Protein 9GLY (pdb70)

Sec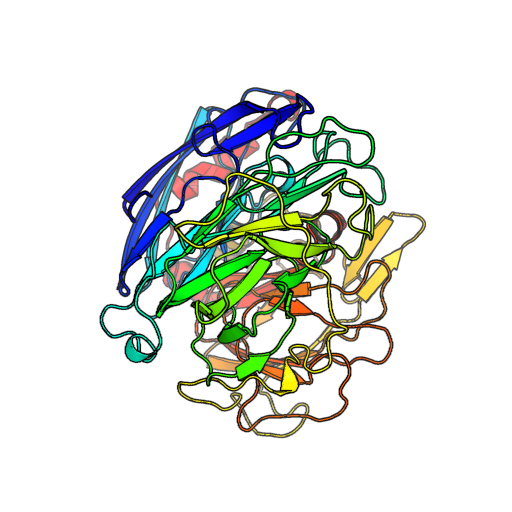ondary structure (DSSP, 8-state):
-B-SEEEEEEEEEEE-TTS--EEEEEETTBSSPPPEEEETTPEEEEEEEE----TTS---B-EEEET---TT-GGGS--BTTTBPPBPTT-EEEEEEE-TT--EEEEEEE-STTGGGGT-EEEEEEE-TT-TTGGG-SB-SGGGEEEEEEE-SS-GGG--SS---SEEEETTB--BTTS--PPPPEEEE-TT-EEEEEEEE--SS--EEEEETTB-EEEEEETTEEEEEEEESBEEE-TT-EEEEEEE--S-SSEEEEEEEESSS--S-GGGTTEEEEEETTS-SS-----PPP-SSB--GGG--BSSS-S-SS-SSTT-SSEEEE--EEE-TTT--EEETTB-----SS-HHHHHHTT--SGGGSSSTTTEEEE-SS-EEEEEEEB-STTPSPEEEETT--EEEEE-TT------SS--EESEEE--SBT-EEEEEEE--S-EEEEEEESSHHHHHTT-EEEEEESHHHHHHHS---HHHHHHHHHHHTS-GGG-

Nearest PDB structures (foldseek):
  4jhv-assembly1_A  TM=9.905E-01  e=8.071E-89  Cerrena caperata
  5a7e-assembly1_A  TM=9.912E-01  e=2.520E-88  Coriolopsis gallica
  4a2g-assembly1_A  TM=9.911E-01  e=3.683E-88  Coriolopsis gallica
  2hrh-assembly1_A  TM=9.909E-01  e=1.065E-84  Coriolopsis trogii
  5anh-assembly2_B  TM=9.908E-01  e=2.401E-84  basidiomycete PM1

Structure (mmCIF, N/CA/C/O backbone):
data_9GLY
#
_entry.id   9GLY
#
_cell.length_a   88.660
_cell.length_b   96.540
_cell.length_c   57.058
_cell.angle_alpha   90.000
_cell.angle_beta   93.380
_cell.angle_gamma   90.000
#
_symmetry.space_group_name_H-M   'C 1 2 1'
#
loop_
_entity.id
_entity.type
_entity.pdbx_description
1 polymer Laccase
2 non-polymer 'COPPER (II) ION'
3 non-polymer 'CALCIUM ION'
4 non-polymer 2-acetamido-2-deoxy-beta-D-glucopyranose
5 non-polymer 'SULFATE ION'
6 non-polymer 1,2-ETHANEDIOL
7 water water
#
loop_
_atom_site.group_PDB
_atom_site.id
_atom_site.type_symbol
_atom_site.label_atom_id
_atom_site.label_alt_id
_atom_site.label_comp_id
_atom_site.label_asym_id
_atom_site.label_entity_id
_atom_site.label_seq_id
_atom_site.pdbx_PDB_ins_code
_atom_site.Cartn_x
_atom_site.Cartn_y
_atom_site.Cartn_z
_atom_site.occupancy
_atom_site.B_iso_or_equiv
_atom_site.auth_seq_id
_atom_site.auth_comp_id
_atom_site.auth_asym_id
_atom_site.auth_atom_id
_atom_site.pdbx_PDB_model_num
ATOM 1 N N . ALA A 1 1 ? 36.42287 6.01098 5.87044 1.000 29.39809 1 ALA A N 1
ATOM 2 C CA . ALA A 1 1 ? 35.82219 4.82851 6.48180 1.000 27.24080 1 ALA A CA 1
ATOM 3 C C . ALA A 1 1 ? 36.88197 3.99670 7.19439 1.000 29.09960 1 ALA A C 1
ATOM 4 O O . ALA A 1 1 ? 38.06748 4.06478 6.85712 1.000 28.83235 1 ALA A O 1
ATOM 6 N N . ILE A 1 2 ? 36.44659 3.23024 8.19837 1.000 24.90268 2 ILE A N 1
ATOM 7 C CA . ILE A 1 2 ? 37.29950 2.32271 8.95158 1.000 20.68226 2 ILE A CA 1
ATOM 8 C C . ILE A 1 2 ? 36.65716 0.94213 8.96968 1.000 23.89019 2 ILE A C 1
ATOM 9 O O . ILE A 1 2 ? 35.46391 0.78451 8.70970 1.000 25.81925 2 ILE A O 1
ATOM 14 N N . GLY A 1 3 ? 37.47879 -0.07123 9.23812 1.000 21.66546 3 GLY A N 1
ATOM 15 C CA . GLY A 1 3 ? 37.05324 -1.44857 9.12789 1.000 24.95293 3 GLY A CA 1
ATOM 16 C C . GLY A 1 3 ? 36.53633 -1.98580 10.44688 1.000 19.16726 3 GLY A C 1
ATOM 17 O O . GLY A 1 3 ? 36.34342 -1.22855 11.40479 1.000 22.90219 3 GLY A O 1
ATOM 18 N N . PRO A 1 4 ? 36.31714 -3.31026 10.52168 1.000 19.38855 4 PRO A N 1
ATOM 19 C CA . PRO A 1 4 ? 35.71864 -3.89732 11.73725 1.000 23.40287 4 PRO A CA 1
ATOM 20 C C . PRO A 1 4 ? 36.67299 -4.00505 12.90934 1.000 19.97091 4 PRO A C 1
ATOM 21 O O . PRO A 1 4 ? 36.21593 -4.22615 14.03276 1.000 19.92094 4 PRO A O 1
ATOM 25 N N . THR A 1 5 ? 37.98141 -3.91039 12.69833 1.000 19.60731 5 THR A N 1
ATOM 26 C CA . THR A 1 5 ? 38.92797 -3.74203 13.78884 1.000 18.91625 5 THR A CA 1
ATOM 27 C C . THR A 1 5 ? 39.30390 -2.26942 13.81346 1.000 19.69399 5 THR A C 1
ATOM 28 O O . THR A 1 5 ? 39.86202 -1.74581 12.84076 1.000 21.12270 5 THR A O 1
ATOM 32 N N . SER A 1 6 ? 38.97663 -1.59363 14.90670 1.000 18.61569 6 SER A N 1
ATOM 33 C CA . SER A 1 6 ? 39.24968 -0.17322 14.96233 1.000 16.62682 6 SER A CA 1
ATOM 34 C C . SER A 1 6 ? 39.51923 0.25253 16.39197 1.000 16.31482 6 SER A C 1
ATOM 35 O O . SER A 1 6 ? 39.18083 -0.44111 17.35351 1.000 18.24906 6 SER A O 1
ATOM 39 N N . ASP A 1 7 ? 40.17289 1.40591 16.48508 1.000 15.84013 7 ASP A N 1
ATOM 40 C CA . ASP A 1 7 ? 40.60072 2.07513 17.71486 1.000 14.36820 7 ASP A CA 1
ATOM 41 C C . ASP A 1 7 ? 39.86483 3.41152 17.75349 1.000 17.15726 7 ASP A C 1
ATOM 42 O O . ASP A 1 7 ? 40.23160 4.35075 17.04401 1.000 17.35800 7 ASP A O 1
ATOM 47 N N . LEU A 1 8 ? 38.81598 3.50074 18.56697 1.000 13.58505 8 LEU A N 1
ATOM 48 C CA . LEU A 1 8 ? 37.94710 4.67372 18.60401 1.000 13.32010 8 LEU A CA 1
ATOM 49 C C . LEU A 1 8 ? 38.28719 5.50073 19.83059 1.000 15.51692 8 LEU A C 1
ATOM 50 O O . LEU A 1 8 ? 38.09402 5.03761 20.95427 1.000 14.82248 8 LEU A O 1
ATOM 55 N N . HIS A 1 9 ? 38.77024 6.71795 19.61979 1.000 13.56207 9 HIS A N 1
ATOM 56 C CA . HIS A 1 9 ? 39.05256 7.63050 20.72153 1.000 12.88416 9 HIS A CA 1
ATOM 57 C C . HIS A 1 9 ? 37.85571 8.53143 20.94464 1.000 14.70129 9 HIS A C 1
ATOM 58 O O . HIS A 1 9 ? 37.46264 9.28956 20.04608 1.000 14.58660 9 HIS A O 1
ATOM 65 N N . ILE A 1 10 ? 37.30319 8.47882 22.14630 1.000 11.80217 10 ILE A N 1
ATOM 66 C CA . ILE A 1 10 ? 36.17699 9.32416 22.52304 1.000 13.44760 10 ILE A CA 1
ATOM 67 C C . ILE A 1 10 ? 36.72042 10.50760 23.31157 1.000 11.39376 10 ILE A C 1
ATOM 68 O O . ILE A 1 10 ? 37.30998 10.33252 24.38529 1.000 13.88739 10 ILE A O 1
ATOM 73 N N . ALA A 1 11 ? 36.54690 11.71843 22.78870 1.000 13.88693 11 ALA A N 1
ATOM 74 C CA . ALA A 1 11 ? 37.12961 12.87910 23.44760 1.000 12.18101 11 ALA A CA 1
ATOM 75 C C . ALA A 1 11 ? 36.28646 14.10356 23.16238 1.000 14.25594 11 ALA A C 1
ATOM 76 O O . ALA A 1 11 ? 35.48077 14.12076 22.22961 1.000 14.45087 11 ALA A O 1
ATOM 78 N N . ASN A 1 12 ? 36.48903 15.13545 23.97211 1.000 13.68257 12 ASN A N 1
ATOM 79 C CA . ASN A 1 12 ? 35.79246 16.38642 23.74208 1.000 14.63232 12 ASN A CA 1
ATOM 80 C C . ASN A 1 12 ? 36.51995 17.20953 22.68853 1.000 16.65087 12 ASN A C 1
ATOM 81 O O . ASN A 1 12 ? 37.74918 17.15324 22.55514 1.000 18.27765 12 ASN A O 1
ATOM 86 N N . LYS A 1 13 ? 35.74099 17.96050 21.91981 1.000 16.05894 13 LYS A N 1
ATOM 87 C CA . LYS A 1 13 ? 36.25967 18.85629 20.89427 1.000 15.82405 13 LYS A CA 1
ATOM 88 C C . LYS A 1 13 ? 35.27076 19.99238 20.70083 1.000 16.96583 13 LYS A C 1
ATOM 89 O O . LYS A 1 13 ? 34.05423 19.76987 20.72317 1.000 16.21816 13 LYS A O 1
ATOM 95 N N . ASN A 1 14 ? 35.79152 21.20950 20.51744 1.000 18.23117 14 ASN A N 1
ATOM 96 C CA . ASN A 1 14 ? 34.95319 22.33007 20.09561 1.000 18.84552 14 ASN A CA 1
ATOM 97 C C . ASN A 1 14 ? 34.72477 22.23481 18.59473 1.000 17.25461 14 ASN A C 1
ATOM 98 O O . ASN A 1 14 ? 35.68377 22.20329 17.81484 1.000 19.26150 14 ASN A O 1
ATOM 103 N N . ILE A 1 15 ? 33.45613 22.17257 18.19069 1.000 16.87659 15 ILE A N 1
ATOM 104 C CA . ILE A 1 15 ? 33.08880 22.12033 16.78552 1.000 16.98274 15 ILE A CA 1
ATOM 105 C C . ILE A 1 15 ? 31.95475 23.10136 16.53214 1.000 14.94661 15 ILE A C 1
ATOM 106 O O . ILE A 1 15 ? 31.25817 23.53727 17.45108 1.000 17.59538 15 ILE A O 1
ATOM 111 N N . SER A 1 16 ? 31.78399 23.45641 15.25584 1.000 18.10598 16 SER A N 1
ATOM 112 C CA . SER A 1 16 ? 30.73733 24.39122 14.82747 1.000 20.16478 16 SER A CA 1
ATOM 113 C C . SER A 1 16 ? 30.06114 23.86500 13.56596 1.000 17.83067 16 SER A C 1
ATOM 114 O O . SER A 1 16 ? 30.16799 24.46133 12.48599 1.000 20.58022 16 SER A O 1
ATOM 118 N N . PRO A 1 17 ? 29.33134 22.74830 13.67006 1.000 17.28586 17 PRO A N 1
ATOM 119 C CA . PRO A 1 17 ? 28.78579 22.13307 12.45031 1.000 18.62008 17 PRO A CA 1
ATOM 120 C C . PRO A 1 17 ? 27.72612 22.98223 11.78000 1.000 19.99956 17 PRO A C 1
ATOM 121 O O . PRO A 1 17 ? 27.52484 22.85603 10.56305 1.000 19.87844 17 PRO A O 1
ATOM 125 N N . ASP A 1 18 ? 27.03621 23.82937 12.54095 1.000 17.50899 18 ASP A N 1
ATOM 126 C CA . ASP A 1 18 ? 26.06407 24.77178 12.01419 1.000 18.90543 18 ASP A CA 1
ATOM 127 C C . ASP A 1 18 ? 26.51567 26.21335 12.21738 1.000 20.82486 18 ASP A C 1
ATOM 128 O O . ASP A 1 18 ? 25.70102 27.12961 12.12531 1.000 22.15590 18 ASP A O 1
ATOM 133 N N . GLY A 1 19 ? 27.79626 26.42877 12.51002 1.000 20.95835 19 GLY A N 1
ATOM 134 C CA . GLY A 1 19 ? 28.32616 27.75773 12.71626 1.000 22.24816 19 GLY A CA 1
ATOM 135 C C . GLY A 1 19 ? 28.38244 28.21611 14.15892 1.000 26.12092 19 GLY A C 1
ATOM 136 O O . GLY A 1 19 ? 29.02086 29.24250 14.43621 1.000 23.31452 19 GLY A O 1
ATOM 137 N N . PHE A 1 20 ? 27.74165 27.49746 15.08176 1.000 18.35379 20 PHE A N 1
ATOM 138 C CA . PHE A 1 20 ? 27.81427 27.80639 16.50418 1.000 18.14710 20 PHE A CA 1
ATOM 139 C C . PHE A 1 20 ? 28.85256 26.90650 17.16656 1.000 20.30968 20 PHE A C 1
ATOM 140 O O . PHE A 1 20 ? 28.79195 25.68066 17.03555 1.000 19.45931 20 PHE A O 1
ATOM 148 N N . ASN A 1 21 ? 29.80303 27.52173 17.87083 1.000 18.58861 21 ASN A N 1
ATOM 149 C CA . ASN A 1 21 ? 30.91674 26.81059 18.49216 1.000 18.22324 21 ASN A CA 1
ATOM 150 C C . ASN A 1 21 ? 30.45132 26.22347 19.81902 1.000 19.55715 21 ASN A C 1
ATOM 151 O O . ASN A 1 21 ? 30.01673 26.96342 20.70497 1.000 21.39602 21 ASN A O 1
ATOM 156 N N . ARG A 1 22 ? 30.51862 24.90033 19.95601 1.000 17.56410 22 ARG A N 1
ATOM 157 C CA . ARG A 1 22 ? 30.20876 24.25685 21.22420 1.000 16.66149 22 ARG A CA 1
ATOM 158 C C . ARG A 1 22 ? 31.14626 23.07940 21.44516 1.000 16.00187 22 ARG A C 1
ATOM 159 O O . ARG A 1 22 ? 31.65016 22.48085 20.49864 1.000 16.60035 22 ARG A O 1
ATOM 167 N N . SER A 1 23 ? 31.36922 22.74684 22.71016 1.000 17.24847 23 SER A N 1
ATOM 168 C CA . SER A 1 23 ? 32.09110 21.53173 23.04559 1.000 15.32105 23 SER A CA 1
ATOM 169 C C . SER A 1 23 ? 31.16536 20.33743 22.85256 1.000 14.78069 23 SER A C 1
ATOM 170 O O . SER A 1 23 ? 29.98362 20.39403 23.20570 1.000 16.00262 23 SER A O 1
ATOM 173 N N . ALA A 1 24 ? 31.71298 19.25093 22.30832 1.000 13.48342 24 ALA A N 1
ATOM 174 C CA . ALA A 1 24 ? 30.94692 18.05096 21.99668 1.000 13.73996 24 ALA A CA 1
ATOM 175 C C . ALA A 1 24 ? 31.67952 16.81743 22.51250 1.000 15.66594 24 ALA A C 1
ATOM 176 O O . ALA A 1 24 ? 32.84205 16.88481 22.92317 1.000 15.30509 24 ALA A O 1
ATOM 178 N N . VAL A 1 25 ? 30.97880 15.68209 22.49520 1.000 12.23659 25 VAL A N 1
ATOM 179 C CA . VAL A 1 25 ? 31.54378 14.36010 22.77404 1.000 13.86007 25 VAL A CA 1
ATOM 180 C C . VAL A 1 25 ? 31.65708 13.66028 21.42255 1.000 13.72547 25 VAL A C 1
ATOM 181 O O . VAL A 1 25 ? 30.63403 13.32343 20.81559 1.000 14.61886 25 VAL A O 1
ATOM 185 N N . LEU A 1 26 ? 32.87777 13.43686 20.92949 1.000 11.99622 26 LEU A N 1
ATOM 186 C CA . LEU A 1 26 ? 33.04928 12.97511 19.55278 1.000 12.46193 26 LEU A CA 1
ATOM 187 C C . LEU A 1 26 ? 33.92341 11.73270 19.46657 1.000 13.34793 26 LEU A C 1
ATOM 188 O O . LEU A 1 26 ? 34.77686 11.47543 20.32227 1.000 14.51526 26 LEU A O 1
ATOM 193 N N . VAL A 1 27 ? 33.71325 10.98363 18.38718 1.000 14.19129 27 VAL A N 1
ATOM 194 C CA . VAL A 1 27 ? 34.57753 9.87150 18.00970 1.000 12.65173 27 VAL A CA 1
ATOM 195 C C . VAL A 1 27 ? 35.61240 10.41568 17.03712 1.000 14.82839 27 VAL A C 1
ATOM 196 O O . VAL A 1 27 ? 35.27295 10.83578 15.92610 1.000 13.22855 27 VAL A O 1
ATOM 200 N N . ASN A 1 28 ? 36.87022 10.42091 17.46300 1.000 14.09608 28 ASN A N 1
ATOM 201 C CA . ASN A 1 28 ? 37.99242 10.83054 16.61316 1.000 16.35902 28 ASN A CA 1
ATOM 202 C C . ASN A 1 28 ? 37.73996 12.18398 15.94726 1.000 16.54087 28 ASN A C 1
ATOM 203 O O . ASN A 1 28 ? 38.03543 12.39675 14.76155 1.000 17.13762 28 ASN A O 1
ATOM 208 N N . GLY A 1 29 ? 37.18759 13.10476 16.73594 1.000 13.61301 29 GLY A N 1
ATOM 209 C CA . GLY A 1 29 ? 37.12059 14.51419 16.41253 1.000 17.41487 29 GLY A CA 1
ATOM 210 C C . GLY A 1 29 ? 36.16877 14.92235 15.31682 1.000 16.77655 29 GLY A C 1
ATOM 211 O O . GLY A 1 29 ? 36.27948 16.04490 14.81572 1.000 18.0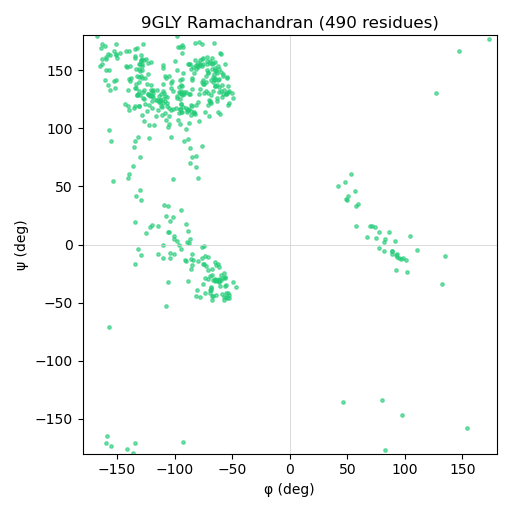9412 29 GLY A O 1
ATOM 212 N N . THR A 1 30 ? 35.22315 14.06639 14.92501 1.000 15.13368 30 THR A N 1
ATOM 213 C CA . THR A 1 30 ? 34.32264 14.42360 13.84098 1.000 13.42853 30 THR A CA 1
ATOM 214 C C . THR A 1 30 ? 32.88314 14.21142 14.26037 1.000 14.86937 30 THR A C 1
ATOM 215 O O . THR A 1 30 ? 32.58319 13.35365 15.08987 1.000 15.44498 30 THR A O 1
ATOM 219 N N . PHE A 1 31 ? 32.00277 15.02850 13.68946 1.000 15.15363 31 PHE A N 1
ATOM 220 C CA . PHE A 1 31 ? 30.58859 14.74723 13.75329 1.000 13.55684 31 PHE A CA 1
ATOM 221 C C . PHE A 1 31 ? 30.01713 14.61565 12.34819 1.000 16.58256 31 PHE A C 1
ATOM 222 O O . PHE A 1 31 ? 30.18065 15.52861 11.52654 1.000 17.06867 31 PHE A O 1
ATOM 230 N N . PRO A 1 32 ? 29.31716 13.52561 12.04535 1.000 14.59146 32 PRO A N 1
ATOM 231 C CA . PRO A 1 32 ? 29.14779 12.32306 12.86880 1.000 13.43401 32 PRO A CA 1
ATOM 232 C C . PRO A 1 32 ? 30.47949 11.60715 13.03050 1.000 14.72894 32 PRO A C 1
ATOM 233 O O . PRO A 1 32 ? 31.49054 11.98532 12.41128 1.000 14.08882 32 PRO A O 1
ATOM 237 N N . GLY A 1 33 ? 30.49980 10.57245 13.86169 1.000 14.68948 33 GLY A N 1
ATOM 238 C CA . GLY A 1 33 ? 31.64797 9.70931 13.99246 1.000 12.49597 33 GLY A CA 1
ATOM 239 C C . GLY A 1 33 ? 31.96140 9.04157 12.66795 1.000 13.77410 33 GLY A C 1
ATOM 240 O O . GLY A 1 33 ? 31.14588 9.03279 11.74129 1.000 15.99721 33 GLY A O 1
ATOM 241 N N . PRO A 1 34 ? 33.15402 8.47196 12.55435 1.000 16.49286 34 PRO A N 1
ATOM 242 C CA . PRO A 1 34 ? 33.54834 7.84562 11.28729 1.000 17.04203 34 PRO A CA 1
ATOM 243 C C . PRO A 1 34 ? 32.63352 6.68871 10.91650 1.000 17.52138 34 PRO A C 1
ATOM 244 O O . PRO A 1 34 ? 32.08943 5.98824 11.77394 1.000 16.56611 34 PRO A O 1
ATOM 248 N N . LEU A 1 35 ? 32.50697 6.46559 9.61427 1.000 15.77505 35 LEU A N 1
ATOM 249 C CA . LEU A 1 35 ? 31.79483 5.29137 9.12814 1.000 15.61440 35 LEU A CA 1
ATOM 250 C C . LEU A 1 35 ? 32.59864 4.03286 9.43796 1.000 18.45971 35 LEU A C 1
ATOM 251 O O . LEU A 1 35 ? 33.76407 3.92228 9.04200 1.000 21.70812 35 LEU A O 1
ATOM 256 N N . ILE A 1 36 ? 31.98639 3.10247 10.16236 1.000 13.76658 36 ILE A N 1
ATOM 257 C CA . ILE A 1 36 ? 32.53606 1.77278 10.39395 1.000 14.83740 36 ILE A CA 1
ATOM 258 C C . ILE A 1 36 ? 31.94952 0.83207 9.35140 1.000 17.93746 36 ILE A C 1
ATOM 259 O O . ILE A 1 36 ? 30.73076 0.80619 9.13986 1.000 17.57205 36 ILE A O 1
ATOM 264 N N . THR A 1 37 ? 32.81086 0.06869 8.67782 1.000 17.63463 37 THR A N 1
ATOM 265 C CA . THR A 1 37 ? 32.34608 -0.84276 7.64632 1.000 19.12438 37 THR A CA 1
ATOM 266 C C . THR A 1 37 ? 32.86636 -2.25079 7.90860 1.000 20.42300 37 THR A C 1
ATOM 267 O O . THR A 1 37 ? 33.85712 -2.46221 8.61557 1.000 23.09011 37 THR A O 1
ATOM 271 N N . ALA A 1 38 ? 32.17598 -3.21318 7.30980 1.000 18.39321 38 ALA A N 1
ATOM 272 C CA . ALA A 1 38 ? 32.51949 -4.61701 7.43533 1.000 20.60698 38 ALA A CA 1
ATOM 273 C C . ALA A 1 38 ? 31.81113 -5.36575 6.31881 1.000 21.99035 38 ALA A C 1
ATOM 274 O O . ALA A 1 38 ? 30.98634 -4.80551 5.59261 1.000 19.06066 38 ALA A O 1
ATOM 276 N N . ASN A 1 39 ? 32.14493 -6.64333 6.19105 1.000 21.55142 39 ASN A N 1
ATOM 277 C CA . ASN A 1 39 ? 31.42405 -7.54304 5.30945 1.000 24.27761 39 ASN A CA 1
ATOM 278 C C . ASN A 1 39 ? 30.63977 -8.54752 6.13858 1.000 21.74932 39 ASN A C 1
ATOM 279 O O . ASN A 1 39 ? 30.99792 -8.84765 7.28331 1.000 24.21041 39 ASN A O 1
ATOM 284 N N . LYS A 1 40 ? 29.56290 -9.06960 5.54721 1.000 22.88628 40 LYS A N 1
ATOM 285 C CA . LYS A 1 40 ? 28.75580 -10.07593 6.21869 1.000 24.60243 40 LYS A CA 1
ATOM 286 C C . LYS A 1 40 ? 29.63702 -11.19612 6.75822 1.000 26.37923 40 LYS A C 1
ATOM 287 O O . LYS A 1 40 ? 30.51014 -11.71725 6.05409 1.000 27.78820 40 LYS A O 1
ATOM 293 N N . GLY A 1 41 ? 29.43324 -11.52609 8.02669 1.000 26.03312 41 GLY A N 1
ATOM 294 C CA . GLY A 1 41 ? 30.18299 -12.56860 8.68971 1.000 31.49574 41 GLY A CA 1
ATOM 295 C C . GLY A 1 41 ? 31.41778 -12.10540 9.43387 1.000 27.29893 41 GLY A C 1
ATOM 296 O O . GLY A 1 41 ? 32.02418 -12.91285 10.14768 1.000 27.89697 41 GLY A O 1
ATOM 297 N N . ASP A 1 42 ? 31.81338 -10.84279 9.29380 1.000 21.61866 42 ASP A N 1
ATOM 298 C CA . ASP A 1 42 ? 33.03880 -10.38232 9.93433 1.000 20.13756 42 ASP A CA 1
ATOM 299 C C . ASP A 1 42 ? 32.91985 -10.38009 11.45904 1.000 23.65302 42 ASP A C 1
ATOM 300 O O . ASP A 1 42 ? 31.83266 -10.30172 12.04004 1.000 25.98617 42 ASP A O 1
ATOM 305 N N . ASN A 1 43 ? 34.07946 -10.45853 12.09727 1.000 22.08346 43 ASN A N 1
ATOM 306 C CA . ASN A 1 43 ? 34.23350 -10.26698 13.53248 1.000 24.09143 43 ASN A CA 1
ATOM 307 C C . ASN A 1 43 ? 34.65365 -8.82028 13.78330 1.000 25.06770 43 ASN A C 1
ATOM 308 O O . ASN A 1 43 ? 35.56233 -8.30886 13.11822 1.000 25.71316 43 ASN A O 1
ATOM 313 N N . PHE A 1 44 ? 33.97130 -8.15659 14.71489 1.000 18.64576 44 PHE A N 1
ATOM 314 C CA . PHE A 1 44 ? 34.29967 -6.79624 15.12277 1.000 15.22085 44 PHE A CA 1
ATOM 315 C C . PHE A 1 44 ? 35.16978 -6.83046 16.36080 1.000 18.02075 44 PHE A C 1
ATOM 316 O O . PHE A 1 44 ? 34.88412 -7.56251 17.30753 1.000 18.50944 44 PHE A O 1
ATOM 324 N N . GLN A 1 45 ? 36.21875 -6.01626 16.35485 1.000 16.89765 45 GLN A N 1
ATOM 325 C CA . GLN A 1 45 ? 37.03665 -5.75632 17.53325 1.000 15.64154 45 GLN A CA 1
ATOM 326 C C . GLN A 1 45 ? 37.18844 -4.24532 17.60323 1.000 17.16517 45 GLN A C 1
ATOM 327 O O . GLN A 1 45 ? 38.08393 -3.65636 16.99470 1.000 16.23065 45 GLN A O 1
ATOM 333 N N . ILE A 1 46 ? 36.28702 -3.60831 18.33534 1.000 14.80483 46 ILE A N 1
ATOM 334 C CA . ILE A 1 46 ? 36.23603 -2.16010 18.43635 1.000 14.90506 46 ILE A CA 1
ATOM 335 C C . ILE A 1 46 ? 36.73617 -1.78268 19.82054 1.000 14.76419 46 ILE A C 1
ATOM 336 O O . ILE A 1 46 ? 36.06142 -2.01400 20.83476 1.000 15.97289 46 ILE A O 1
ATOM 341 N N . ASN A 1 47 ? 37.93880 -1.22731 19.86295 1.000 14.02941 47 ASN A N 1
ATOM 342 C CA . ASN A 1 47 ? 38.55869 -0.80384 21.10458 1.000 12.99921 47 ASN A CA 1
ATOM 343 C C . ASN A 1 47 ? 38.15887 0.64535 21.34491 1.000 15.64605 47 ASN A C 1
ATOM 344 O O . ASN A 1 47 ? 38.47103 1.51879 20.52903 1.000 16.44988 47 ASN A O 1
ATOM 349 N N . VAL A 1 48 ? 37.43553 0.89265 22.43716 1.000 12.40389 48 VAL A N 1
ATOM 350 C CA . VAL A 1 48 ? 36.87185 2.20626 22.73484 1.000 11.75413 48 VAL A CA 1
ATOM 351 C C . VAL A 1 48 ? 37.69948 2.83972 23.84799 1.000 16.38471 48 VAL A C 1
ATOM 352 O O . VAL A 1 48 ? 37.78575 2.30524 24.96134 1.000 13.81846 48 VAL A O 1
ATOM 356 N N . ILE A 1 49 ? 38.33780 3.96475 23.52786 1.000 13.14846 49 ILE A N 1
ATOM 357 C CA . ILE A 1 49 ? 39.27837 4.64967 24.40771 1.000 12.03991 49 ILE A CA 1
ATOM 358 C C . ILE A 1 49 ? 38.57596 5.89012 24.92958 1.000 13.01343 49 ILE A C 1
ATOM 359 O O . ILE A 1 49 ? 38.17643 6.75519 24.14614 1.000 15.02999 49 ILE A O 1
ATOM 364 N N . ASN A 1 50 ? 38.41246 5.99018 26.24118 1.000 11.07155 50 ASN A N 1
ATOM 365 C CA . ASN A 1 50 ? 37.69996 7.12489 26.82079 1.000 13.99807 50 ASN A CA 1
ATOM 366 C C . ASN A 1 50 ? 38.70809 8.18615 27.24580 1.000 13.02386 50 ASN A C 1
ATOM 367 O O . ASN A 1 50 ? 39.34517 8.06513 28.29587 1.000 14.74039 50 ASN A O 1
ATOM 372 N N . GLN A 1 51 ? 38.80446 9.25366 26.44782 1.000 12.39643 51 GLN A N 1
ATOM 373 C CA . GLN A 1 51 ? 39.63001 10.41664 26.75023 1.000 13.86626 51 GLN A CA 1
ATOM 374 C C . GLN A 1 51 ? 38.80416 11.63467 27.14962 1.000 14.19441 51 GLN A C 1
ATOM 375 O O . GLN A 1 51 ? 39.26076 12.77357 26.99310 1.000 16.16527 51 GLN A O 1
ATOM 381 N N . LEU A 1 52 ? 37.59571 11.43119 27.66468 1.000 13.01928 52 LEU A N 1
ATOM 382 C CA . LEU A 1 52 ? 36.73111 12.56501 27.95658 1.000 12.48671 52 LEU A CA 1
ATOM 383 C C . LEU A 1 52 ? 37.20884 13.34283 29.17886 1.000 14.18570 52 LEU A C 1
ATOM 384 O O . LEU A 1 52 ? 37.60049 12.76072 30.19449 1.000 14.57702 52 LEU A O 1
ATOM 389 N N . THR A 1 53 ? 37.12824 14.67494 29.08643 1.000 14.26943 53 THR A N 1
ATOM 390 C CA . THR A 1 53 ? 37.63340 15.56098 30.13191 1.000 13.48060 53 THR A CA 1
ATOM 391 C C . THR A 1 53 ? 36.69524 16.69317 30.50886 1.000 16.65714 53 THR A C 1
ATOM 392 O O . THR A 1 53 ? 36.91206 17.31625 31.55770 1.000 16.98522 53 THR A O 1
ATOM 396 N N . ASP A 1 54 ? 35.69679 17.01086 29.68671 1.000 16.08881 54 ASP A N 1
ATOM 397 C CA . ASP A 1 54 ? 34.89661 18.21729 29.86948 1.000 16.14939 54 ASP A CA 1
ATOM 398 C C . ASP A 1 54 ? 33.75978 17.94155 30.84486 1.000 16.88395 54 ASP A C 1
ATOM 399 O O . ASP A 1 54 ? 32.86155 17.14547 30.52525 1.000 15.25692 54 ASP A O 1
ATOM 404 N N . PRO A 1 55 ? 33.73725 18.57561 32.02219 1.000 16.65249 55 PRO A N 1
ATOM 405 C CA . PRO A 1 55 ? 32.70986 18.24889 33.01710 1.000 18.30945 55 PRO A CA 1
ATOM 406 C C . PRO A 1 55 ? 31.33471 18.79941 32.68586 1.000 16.04311 55 PRO A C 1
ATOM 407 O O . PRO A 1 55 ? 30.39476 18.54647 33.45452 1.000 18.17614 55 PRO A O 1
ATOM 411 N N . THR A 1 56 ? 31.16868 19.53862 31.57974 1.000 15.73358 56 THR A N 1
ATOM 412 C CA . THR A 1 56 ? 29.81996 19.99685 31.22531 1.000 14.79137 56 THR A CA 1
ATOM 413 C C . THR A 1 56 ? 28.99331 18.91223 30.54615 1.000 16.00098 56 THR A C 1
ATOM 414 O O . THR A 1 56 ? 27.77544 19.07132 30.41902 1.000 17.60063 56 THR A O 1
ATOM 418 N N . MET A 1 57 ? 29.62388 17.83294 30.09457 1.000 15.08463 57 MET A N 1
ATOM 419 C CA . MET A 1 57 ? 28.86460 16.66747 29.67976 1.000 14.87843 57 MET A CA 1
ATOM 420 C C . MET A 1 57 ? 29.41378 15.44617 30.40567 1.000 15.23883 57 MET A C 1
ATOM 421 O O . MET A 1 57 ? 30.40084 15.52613 31.13628 1.000 14.71361 57 MET A O 1
ATOM 426 N N . LEU A 1 58 ? 28.73289 14.30807 30.24878 1.000 13.77429 58 LEU A N 1
ATOM 427 C CA . LEU A 1 58 ? 29.18764 13.10888 30.93645 1.000 13.33623 58 LEU A CA 1
ATOM 428 C C . LEU A 1 58 ? 30.55073 12.68864 30.41237 1.000 12.65567 58 LEU A C 1
ATOM 429 O O . LEU A 1 58 ? 30.84192 12.81959 29.21867 1.000 14.24648 58 LEU A O 1
ATOM 434 N N . ARG A 1 59 ? 31.38702 12.18434 31.31940 1.000 13.12392 59 ARG A N 1
ATOM 435 C CA . ARG A 1 59 ? 32.75811 11.81286 30.99281 1.000 11.42109 59 ARG A CA 1
ATOM 436 C C . ARG A 1 59 ? 32.99640 10.30976 31.01855 1.000 16.44746 59 ARG A C 1
ATOM 437 O O . ARG A 1 59 ? 34.04360 9.85823 30.53101 1.000 13.80232 59 ARG A O 1
ATOM 445 N N . SER A 1 60 ? 32.05830 9.51896 31.54379 1.000 13.37727 60 SER A N 1
ATOM 446 C CA . SER A 1 60 ? 32.08747 8.09264 31.25395 1.000 14.85629 60 SER A CA 1
ATOM 447 C C . SER A 1 60 ? 31.42609 7.86015 29.90524 1.000 10.96434 60 SER A C 1
ATOM 448 O O . SER A 1 60 ? 30.85270 8.78103 29.31826 1.000 12.80752 60 SER A O 1
ATOM 451 N N . THR A 1 61 ? 31.48464 6.62219 29.40646 1.000 11.87539 61 THR A N 1
ATOM 452 C CA . THR A 1 61 ? 30.84366 6.34435 28.12162 1.000 13.24820 61 THR A CA 1
ATOM 453 C C . THR A 1 61 ? 30.57099 4.84839 27.96999 1.000 11.68257 61 THR A C 1
ATOM 454 O O . THR A 1 61 ? 31.13224 4.00897 28.67874 1.000 14.55724 61 THR A O 1
ATOM 458 N N . SER A 1 62 ? 29.66396 4.54110 27.04337 1.000 12.19383 62 SER A N 1
ATOM 459 C CA . SER A 1 62 ? 29.33096 3.17852 26.66086 1.000 13.17029 62 SER A CA 1
ATOM 460 C C . SER A 1 62 ? 28.72630 3.27157 25.27344 1.000 14.00640 62 SER A C 1
ATOM 461 O O . SER A 1 62 ? 27.96170 4.20104 25.00691 1.000 13.21721 62 SER A O 1
ATOM 464 N N . ILE A 1 63 ? 29.09304 2.35972 24.37550 1.000 13.48984 63 ILE A N 1
ATOM 465 C CA . ILE A 1 63 ? 28.65200 2.47811 22.98767 1.000 10.83907 63 ILE A CA 1
ATOM 466 C C . ILE A 1 63 ? 27.81341 1.26981 22.60192 1.000 12.25905 63 ILE A C 1
ATOM 467 O O . ILE A 1 63 ? 28.22302 0.12801 22.83358 1.000 12.76636 63 ILE A O 1
ATOM 472 N N . HIS A 1 64 ? 26.64015 1.53282 22.01581 1.000 10.96979 64 HIS A N 1
ATOM 473 C CA . HIS A 1 64 ? 25.74232 0.51368 21.49134 1.000 10.30861 64 HIS A CA 1
ATOM 474 C C . HIS A 1 64 ? 25.87144 0.45784 19.97197 1.000 10.06070 64 HIS A C 1
ATOM 475 O O . HIS A 1 64 ? 25.99112 1.49664 19.30683 1.000 11.58508 64 HIS A O 1
ATOM 482 N N . TRP A 1 65 ? 25.83603 -0.76715 19.43549 1.000 12.68517 65 TRP A N 1
ATOM 483 C CA . TRP A 1 65 ? 25.94679 -1.05291 17.99941 1.000 11.31374 65 TRP A CA 1
ATOM 484 C C . TRP A 1 65 ? 24.52015 -1.35380 17.54635 1.000 13.21813 65 TRP A C 1
ATOM 485 O O . TRP A 1 65 ? 24.03479 -2.48438 17.64093 1.000 13.46352 65 TRP A O 1
ATOM 496 N N . HIS A 1 66 ? 23.83340 -0.30828 17.08238 1.000 11.79087 66 HIS A N 1
ATOM 497 C CA . HIS A 1 66 ? 22.37829 -0.35060 16.97064 1.000 9.53068 66 HIS A CA 1
ATOM 498 C C . HIS A 1 66 ? 21.95827 -1.31421 15.87722 1.000 12.44392 66 HIS A C 1
ATOM 499 O O . HIS A 1 66 ? 22.32139 -1.12576 14.71506 1.000 13.32894 66 HIS A O 1
ATOM 506 N N . GLY A 1 67 ? 21.12803 -2.29190 16.23693 1.000 13.77563 67 GLY A N 1
ATOM 507 C CA . GLY A 1 67 ? 20.58408 -3.23401 15.28706 1.000 12.32014 67 GLY A CA 1
ATOM 508 C C . GLY A 1 67 ? 21.32588 -4.55004 15.20524 1.000 13.55001 67 GLY A C 1
ATOM 509 O O . GLY A 1 67 ? 20.81262 -5.49149 14.58178 1.000 16.02804 67 GLY A O 1
ATOM 510 N N . LEU A 1 68 ? 22.52043 -4.63857 15.78420 1.000 14.29525 68 LEU A N 1
ATOM 511 C CA . LEU A 1 68 ? 23.29825 -5.86828 15.74102 1.000 14.55245 68 LEU A CA 1
ATOM 512 C C . LEU A 1 68 ? 22.84272 -6.77621 16.87242 1.000 18.76153 68 LEU A C 1
ATOM 513 O O . LEU A 1 68 ? 22.66383 -6.31678 18.00465 1.000 18.44704 68 LEU A O 1
ATOM 518 N N . PHE A 1 69 ? 22.62463 -8.06060 16.55665 1.000 16.10856 69 PHE A N 1
ATOM 519 C CA . PHE A 1 69 ? 21.92610 -8.93934 17.49672 1.000 15.28665 69 PHE A CA 1
ATOM 520 C C . PHE A 1 69 ? 22.77719 -9.33450 18.70742 1.000 14.35395 69 PHE A C 1
ATOM 521 O O . PHE A 1 69 ? 22.21700 -9.62673 19.76768 1.000 16.73083 69 PHE A O 1
ATOM 529 N N . GLN A 1 70 ? 24.10715 -9.38905 18.57836 1.000 15.56649 70 GLN A N 1
ATOM 530 C CA . GLN A 1 70 ? 24.98525 -9.70195 19.71626 1.000 14.18115 70 GLN A CA 1
ATOM 531 C C . GLN A 1 70 ? 24.68107 -11.07448 20.33128 1.000 16.35695 70 GLN A C 1
ATOM 532 O O . GLN A 1 70 ? 24.81329 -11.26903 21.54540 1.000 16.02267 70 GLN A O 1
ATOM 538 N N . LYS A 1 71 ? 24.29722 -12.05513 19.50776 1.000 16.85431 71 LYS A N 1
ATOM 539 C CA . LYS A 1 71 ? 24.04353 -13.38745 20.04806 1.000 18.24832 71 LYS A CA 1
ATOM 540 C C . LYS A 1 71 ? 25.31928 -13.96174 20.62934 1.000 17.96769 71 LYS A C 1
ATOM 541 O O . LYS A 1 71 ? 26.32914 -14.08070 19.93546 1.000 17.83624 71 LYS A O 1
ATOM 547 N N . GLY A 1 72 ? 25.27220 -14.33199 21.90440 1.000 18.09270 72 GLY A N 1
ATOM 548 C CA . GLY A 1 72 ? 26.44144 -14.83515 22.58794 1.000 17.25564 72 GLY A CA 1
ATOM 549 C C . GLY A 1 72 ? 27.37820 -13.76811 23.10909 1.000 16.48290 72 GLY A C 1
ATOM 550 O O . GLY A 1 72 ? 28.32974 -14.10123 23.82062 1.000 19.32690 72 GLY A O 1
ATOM 551 N N . THR A 1 73 ? 27.12284 -12.49832 22.80908 1.000 16.28957 73 THR A N 1
ATOM 552 C CA . THR A 1 73 ? 27.92689 -11.38459 23.29066 1.000 15.41149 73 THR A CA 1
ATOM 553 C C . THR A 1 73 ? 27.03834 -10.26904 23.82120 1.000 15.78007 73 THR A C 1
ATOM 554 O O . THR A 1 73 ? 27.29104 -9.08849 23.56276 1.000 15.46896 73 THR A O 1
ATOM 558 N N . ASN A 1 74 ? 25.97515 -10.62846 24.56424 1.000 15.31177 74 ASN A N 1
ATOM 559 C CA . ASN A 1 74 ? 25.13009 -9.61758 25.20597 1.000 15.01123 74 ASN A CA 1
ATOM 560 C C . ASN A 1 74 ? 25.95941 -8.56082 25.92964 1.000 16.54193 74 ASN A C 1
ATOM 561 O O . ASN A 1 74 ? 25.57990 -7.38156 25.97599 1.000 13.89424 74 ASN A O 1
ATOM 566 N N . TRP A 1 75 ? 27.07489 -8.97898 26.53395 1.000 13.16853 75 TRP A N 1
ATOM 567 C CA . TRP A 1 75 ? 27.92721 -8.07867 27.30882 1.000 14.34393 75 TRP A CA 1
ATOM 568 C C . TRP A 1 75 ? 28.51895 -6.95320 26.46567 1.000 13.26810 75 TRP A C 1
ATOM 569 O O . TRP A 1 75 ? 28.99981 -5.96244 27.02412 1.000 14.10181 75 TRP A O 1
ATOM 580 N N . ALA A 1 76 ? 28.50228 -7.08508 25.14172 1.000 12.42899 76 ALA A N 1
ATOM 581 C CA . ALA A 1 76 ? 29.04517 -6.08039 24.23460 1.000 13.52805 76 ALA A CA 1
ATOM 582 C C . ALA A 1 76 ? 27.96334 -5.19860 23.61063 1.000 12.84640 76 ALA A C 1
ATOM 583 O O . ALA A 1 76 ? 28.25841 -4.39526 22.72486 1.000 13.48614 76 ALA A O 1
ATOM 585 N N . ASP A 1 77 ? 26.71008 -5.32418 24.05223 1.000 11.57758 77 ASP A N 1
ATOM 586 C CA . ASP A 1 77 ? 25.62499 -4.60162 23.39886 1.000 14.51081 77 ASP A CA 1
ATOM 587 C C . ASP A 1 77 ? 25.67549 -3.09558 23.67256 1.000 13.03079 77 ASP A C 1
ATOM 588 O O . ASP A 1 77 ? 25.20710 -2.29871 22.84254 1.000 13.62735 77 ASP A O 1
ATOM 593 N N . GLY A 1 78 ? 26.20765 -2.67652 24.82773 1.000 13.25895 78 GLY A N 1
ATOM 594 C CA . GLY A 1 78 ? 26.41314 -1.26606 25.09426 1.000 10.35498 78 GLY A CA 1
ATOM 595 C C . GLY A 1 78 ? 25.47077 -0.46460 25.99857 1.000 12.81143 78 GLY A C 1
ATOM 596 O O . GLY A 1 78 ? 25.88261 0.59687 26.47177 1.000 12.91340 78 GLY A O 1
ATOM 597 N N . PRO A 1 79 ? 24.20229 -0.84887 26.21401 1.000 13.41614 79 PRO A N 1
ATOM 598 C CA . PRO A 1 79 ? 23.35758 0.03876 27.03700 1.000 11.96913 79 PRO A CA 1
ATOM 599 C C . PRO A 1 79 ? 23.80561 0.06149 28.49308 1.000 13.53940 79 PRO A C 1
ATOM 600 O O . PRO A 1 79 ? 23.86037 -0.97078 29.17026 1.000 11.82952 79 PRO A O 1
ATOM 604 N N . ALA A 1 80 ? 24.13795 1.26054 28.96823 1.000 12.22614 80 ALA A N 1
ATOM 605 C CA . ALA A 1 80 ? 24.66838 1.40307 30.31728 1.000 11.29082 80 ALA A CA 1
ATOM 606 C C . ALA A 1 80 ? 23.64651 0.93889 31.33759 1.000 12.88829 80 ALA A C 1
ATOM 607 O O . ALA A 1 80 ? 22.45329 1.25380 31.24605 1.000 12.99031 80 ALA A O 1
ATOM 609 N N . PHE A 1 81 ? 24.13281 0.17920 32.31295 1.000 11.64744 81 PHE A N 1
ATOM 610 C CA . PHE A 1 81 ? 23.36612 -0.36350 33.42706 1.000 12.48309 81 PHE A CA 1
ATOM 611 C C . PHE A 1 81 ? 22.34435 -1.39144 32.96904 1.000 13.84926 81 PHE A C 1
ATOM 612 O O . PHE A 1 81 ? 21.57266 -1.89944 33.78595 1.000 13.01773 81 PHE A O 1
ATOM 620 N N . VAL A 1 82 ? 22.35804 -1.76633 31.69705 1.000 12.57264 82 VAL A N 1
ATOM 621 C CA . VAL A 1 82 ? 21.62942 -2.92797 31.21988 1.000 14.05743 82 VAL A CA 1
ATOM 622 C C . VAL A 1 82 ? 22.58536 -4.06454 30.88676 1.000 13.10975 82 VAL A C 1
ATOM 623 O O . VAL A 1 82 ? 22.46063 -5.15836 31.43326 1.000 13.46752 82 VAL A O 1
ATOM 627 N N . THR A 1 83 ? 23.60786 -3.79830 30.05498 1.000 12.15501 83 THR A N 1
ATOM 628 C CA . THR A 1 83 ? 24.59755 -4.82186 29.72562 1.000 11.08660 83 THR A CA 1
ATOM 629 C C . THR A 1 83 ? 26.00651 -4.53182 30.22549 1.000 15.39085 83 THR A C 1
ATOM 630 O O . THR A 1 83 ? 26.85550 -5.41976 30.14297 1.000 14.16231 83 THR A O 1
ATOM 634 N N . GLN A 1 84 ? 26.28139 -3.34329 30.75592 1.000 12.37388 84 GLN A N 1
ATOM 635 C CA . GLN A 1 84 ? 27.60181 -3.05079 31.30030 1.000 11.17693 84 GLN A CA 1
ATOM 636 C C . GLN A 1 84 ? 27.51479 -1.82513 32.19256 1.000 12.56998 84 GLN A C 1
ATOM 637 O O . GLN A 1 84 ? 26.59410 -1.01606 32.06992 1.000 13.39720 84 GLN A O 1
ATOM 643 N N . CYS A 1 85 ? 28.50475 -1.68306 33.07675 1.000 12.38339 85 CYS A N 1
ATOM 644 C CA . CYS A 1 85 ? 28.74862 -0.37206 33.64725 1.000 13.00058 85 CYS A CA 1
ATOM 645 C C . CYS A 1 85 ? 29.50578 0.46158 32.62205 1.000 11.90154 85 CYS A C 1
ATOM 646 O O . CYS A 1 85 ? 30.21804 -0.08474 31.77495 1.000 12.29738 85 CYS A O 1
ATOM 649 N N . PRO A 1 86 ? 29.40802 1.78283 32.70161 1.000 11.61418 86 PRO A N 1
ATOM 650 C CA . PRO A 1 86 ? 30.13404 2.62794 31.74846 1.000 11.62157 86 PRO A CA 1
ATOM 651 C C . PRO A 1 86 ? 31.63782 2.46297 31.85645 1.000 14.35713 86 PRO A C 1
ATOM 652 O O . PRO A 1 86 ? 32.17438 2.11160 32.90911 1.000 12.52617 86 PRO A O 1
ATOM 656 N N . ILE A 1 87 ? 32.29323 2.72506 30.73381 1.000 12.19661 87 ILE A N 1
ATOM 657 C CA . ILE A 1 87 ? 33.74731 2.88530 30.68413 1.000 11.91042 87 ILE A CA 1
ATOM 658 C C . ILE A 1 87 ? 34.10891 4.18530 31.38935 1.000 12.60499 87 ILE A C 1
ATOM 659 O O . ILE A 1 87 ? 33.62779 5.26274 31.01745 1.000 12.69116 87 ILE A O 1
ATOM 664 N N . ALA A 1 88 ? 34.97947 4.09551 32.39552 1.000 13.32068 88 ALA A N 1
ATOM 665 C CA . ALA A 1 88 ? 35.32330 5.24203 33.21987 1.000 12.51171 88 ALA A CA 1
ATOM 666 C C . ALA A 1 88 ? 36.25088 6.17784 32.46387 1.000 14.43033 88 ALA A C 1
ATOM 667 O O . ALA A 1 88 ? 36.96831 5.74198 31.55791 1.000 12.55915 88 ALA A O 1
ATOM 669 N N . PRO A 1 89 ? 36.27484 7.46291 32.83100 1.000 13.23385 89 PRO A N 1
ATOM 670 C CA . PRO A 1 89 ? 37.21575 8.39432 32.19073 1.000 16.33621 89 PRO A CA 1
ATOM 671 C C . PRO A 1 89 ? 38.64543 7.86837 32.26044 1.000 13.47391 89 PRO A C 1
ATOM 672 O O . PRO A 1 89 ? 39.10950 7.41086 33.30807 1.000 13.50352 89 PRO A O 1
ATOM 676 N N . GLY A 1 90 ? 39.33712 7.88936 31.11770 1.000 14.07341 90 GLY A N 1
ATOM 677 C CA . GLY A 1 90 ? 40.69544 7.41679 31.05041 1.000 15.86280 90 GLY A CA 1
ATOM 678 C C . GLY A 1 90 ? 40.84327 5.95843 30.67728 1.000 16.29843 90 GLY A C 1
ATOM 679 O O . GLY A 1 90 ? 41.91422 5.55897 30.19976 1.000 16.89708 90 GLY A O 1
ATOM 680 N N . HIS A 1 91 ? 39.80512 5.15113 30.87468 1.000 12.54345 91 HIS A N 1
ATOM 681 C CA . HIS A 1 91 ? 39.87736 3.71322 30.66549 1.000 13.17901 91 HIS A CA 1
ATOM 682 C C . HIS A 1 91 ? 39.42381 3.33497 29.25127 1.000 12.19149 91 HIS A C 1
ATOM 683 O O . HIS A 1 91 ? 38.94311 4.16969 28.47086 1.000 12.84135 91 HIS A O 1
ATOM 690 N N . SER A 1 92 ? 39.62238 2.06350 28.92044 1.000 13.43013 92 SER A N 1
ATOM 691 C CA . SER A 1 92 ? 39.34496 1.50892 27.60406 1.000 14.07858 92 SER A CA 1
ATOM 692 C C . SER A 1 92 ? 38.49742 0.26132 27.75719 1.000 13.45395 92 SER A C 1
ATOM 693 O O . SER A 1 92 ? 38.53562 -0.40492 28.79321 1.000 15.42310 92 SER A O 1
ATOM 696 N N . PHE A 1 93 ? 37.78650 -0.09629 26.68945 1.000 13.87774 93 PHE A N 1
ATOM 697 C CA . PHE A 1 93 ? 37.08897 -1.37515 26.68100 1.000 12.83923 93 PHE A CA 1
ATOM 698 C C . PHE A 1 93 ? 36.96907 -1.87668 25.24916 1.000 12.99923 93 PHE A C 1
ATOM 699 O O . PHE A 1 93 ? 36.58322 -1.12008 24.35045 1.000 13.80615 93 PHE A O 1
ATOM 707 N N . LEU A 1 94 ? 37.26570 -3.17254 25.05372 1.000 12.82965 94 LEU A N 1
ATOM 708 C CA . LEU A 1 94 ? 37.21922 -3.80954 23.74280 1.000 12.15850 94 LEU A CA 1
ATOM 709 C C . LEU A 1 94 ? 35.86395 -4.48006 23.54451 1.000 14.70048 94 LEU A C 1
ATOM 710 O O . LEU A 1 94 ? 35.52022 -5.44055 24.24401 1.000 14.69744 94 LEU A O 1
ATOM 715 N N . TYR A 1 95 ? 35.10026 -3.96834 22.59631 1.000 13.03850 95 TYR A N 1
ATOM 716 C CA . TYR A 1 95 ? 33.86177 -4.60618 22.16386 1.000 12.15858 95 TYR A CA 1
ATOM 717 C C . TYR A 1 95 ? 34.22568 -5.64429 21.10633 1.000 15.13266 95 TYR A C 1
ATOM 718 O O . TYR A 1 95 ? 34.64093 -5.28915 19.99846 1.000 18.12162 95 TYR A O 1
ATOM 727 N N . ASP A 1 96 ? 34.06289 -6.92226 21.44460 1.000 15.41361 96 ASP A N 1
ATOM 728 C CA . ASP A 1 96 ? 34.56497 -8.03378 20.63344 1.000 18.88424 96 ASP A CA 1
ATOM 729 C C . ASP A 1 96 ? 33.37113 -8.91768 20.27544 1.000 18.45642 96 ASP A C 1
ATOM 730 O O . ASP A 1 96 ? 32.89700 -9.67876 21.12081 1.000 17.74785 96 ASP A O 1
ATOM 735 N N . PHE A 1 97 ? 32.86768 -8.81893 19.03923 1.000 16.94271 97 PHE A N 1
ATOM 736 C CA . PHE A 1 97 ? 31.65516 -9.55337 18.68945 1.000 15.59851 97 PHE A CA 1
ATOM 737 C C . PHE A 1 97 ? 31.65540 -9.89378 17.20684 1.000 18.18891 97 PHE A C 1
ATOM 738 O O . PHE A 1 97 ? 32.50277 -9.43784 16.44063 1.000 19.31942 97 PHE A O 1
ATOM 746 N N . SER A 1 98 ? 30.68147 -10.69995 16.80346 1.000 18.88970 98 SER A N 1
ATOM 747 C CA . SER A 1 98 ? 30.58382 -11.13846 15.42101 1.000 20.69226 98 SER A CA 1
ATOM 748 C C . SER A 1 98 ? 29.18435 -10.88746 14.88780 1.000 22.22453 98 SER A C 1
ATOM 749 O O . SER A 1 98 ? 28.21676 -10.72571 15.64109 1.000 23.21501 98 SER A O 1
ATOM 752 N N . VAL A 1 99 ? 29.09735 -10.83518 13.56405 1.000 23.01783 99 VAL A N 1
ATOM 753 C CA . VAL A 1 99 ? 27.82948 -10.58837 12.89496 1.000 23.17754 99 VAL A CA 1
ATOM 754 C C . VAL A 1 99 ? 27.67831 -11.67753 11.83377 1.000 27.14887 99 VAL A C 1
ATOM 755 O O . VAL A 1 99 ? 27.88216 -11.41944 10.63972 1.000 30.46756 99 VAL A O 1
ATOM 759 N N . PRO A 1 100 ? 27.34309 -12.91138 12.22339 1.000 24.35808 100 PRO A N 1
ATOM 760 C CA . PRO A 1 100 ? 27.36235 -14.01749 11.24661 1.000 31.56191 100 PRO A CA 1
ATOM 761 C C . PRO A 1 100 ? 26.28223 -13.91779 10.18673 1.000 33.24071 100 PRO A C 1
ATOM 762 O O . PRO A 1 100 ? 26.47167 -14.42043 9.07128 1.000 36.21248 100 PRO A O 1
ATOM 766 N N . ASP A 1 101 ? 25.16564 -13.26493 10.50373 1.000 23.56690 101 ASP A N 1
ATOM 767 C CA . ASP A 1 101 ? 23.88812 -13.44202 9.82380 1.000 25.40463 101 ASP A CA 1
ATOM 768 C C . ASP A 1 101 ? 23.20757 -12.11499 9.50960 1.000 27.76135 101 ASP A C 1
ATOM 769 O O . ASP A 1 101 ? 21.98489 -12.08459 9.30869 1.000 30.83674 101 ASP A O 1
ATOM 774 N N . GLN A 1 102 ? 23.95163 -11.01268 9.49592 1.000 20.33047 102 GLN A N 1
ATOM 775 C CA . GLN A 1 102 ? 23.37011 -9.70331 9.24694 1.000 19.98777 102 GLN A CA 1
ATOM 776 C C . GLN A 1 102 ? 24.18256 -8.94439 8.21629 1.000 16.71906 102 GLN A C 1
ATOM 777 O O . GLN A 1 102 ? 25.41141 -9.03712 8.18606 1.000 18.65162 102 GLN A O 1
ATOM 783 N N . ALA A 1 103 ? 23.48309 -8.17264 7.39578 1.000 15.48160 103 ALA A N 1
ATOM 784 C CA . ALA A 1 103 ? 24.10792 -7.27793 6.43207 1.000 17.26974 103 ALA A CA 1
ATOM 785 C C . ALA A 1 103 ? 23.10519 -6.18609 6.11829 1.000 16.67283 103 ALA A C 1
ATOM 786 O O . ALA A 1 103 ? 21.92868 -6.47880 5.87934 1.000 18.19869 103 ALA A O 1
ATOM 788 N N . GLY A 1 104 ? 23.56131 -4.95027 6.13038 1.000 14.40835 104 GLY A N 1
ATOM 789 C CA . GLY A 1 104 ? 22.67346 -3.82969 5.95615 1.000 15.54346 104 GLY A CA 1
ATOM 790 C C . GLY A 1 104 ? 23.24122 -2.58762 6.61345 1.000 15.78151 104 GLY A C 1
ATOM 791 O O . GLY A 1 104 ? 24.44826 -2.46961 6.83654 1.000 14.39070 104 GLY A O 1
ATOM 792 N N . THR A 1 105 ? 22.33277 -1.66898 6.90967 1.000 13.93221 105 THR A N 1
ATOM 793 C CA . THR A 1 105 ? 22.67227 -0.32682 7.35379 1.000 14.01821 105 THR A CA 1
ATOM 794 C C . THR A 1 105 ? 22.33468 -0.20079 8.82913 1.000 13.32529 105 THR A C 1
ATOM 795 O O . THR A 1 105 ? 21.17209 -0.37325 9.21309 1.000 13.72346 105 THR A O 1
ATOM 799 N N . PHE A 1 106 ? 23.33448 0.16156 9.62732 1.000 11.77665 106 PHE 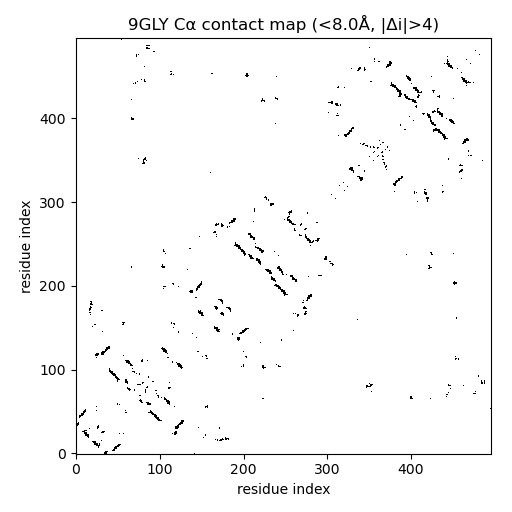A N 1
ATOM 800 C CA . PHE A 1 106 ? 23.22446 0.24912 11.07632 1.000 12.78230 106 PHE A CA 1
ATOM 801 C C . PHE A 1 106 ? 23.87768 1.55822 11.50885 1.000 11.76102 106 PHE A C 1
ATOM 802 O O . PHE A 1 106 ? 24.18379 2.42927 10.68646 1.000 13.57729 106 PHE A O 1
ATOM 810 N N . TRP A 1 107 ? 24.04808 1.72283 12.81795 1.000 11.91161 107 TRP A N 1
ATOM 811 C CA . TRP A 1 107 ? 24.74580 2.88012 13.34425 1.000 11.01070 107 TRP A CA 1
ATOM 812 C C . TRP A 1 107 ? 25.18608 2.52587 14.75104 1.000 11.62875 107 TRP A C 1
ATOM 813 O O . TRP A 1 107 ? 24.82877 1.47564 15.28218 1.000 12.23926 107 TRP A O 1
ATOM 824 N N . TYR A 1 108 ? 26.00660 3.38961 15.32425 1.000 11.02183 108 TYR A N 1
ATOM 825 C CA . TYR A 1 108 ? 26.49674 3.20946 16.67970 1.000 12.18567 108 TYR A CA 1
ATOM 826 C C . TYR A 1 108 ? 26.35860 4.53137 17.42003 1.000 10.73738 108 TYR A C 1
ATOM 827 O O . TYR A 1 108 ? 26.43174 5.61446 16.81991 1.000 11.32238 108 TYR A O 1
ATOM 836 N N . HIS A 1 109 ? 26.18091 4.44815 18.73312 1.000 11.04901 109 HIS A N 1
ATOM 837 C CA . HIS A 1 109 ? 25.96711 5.67300 19.48397 1.000 11.74727 109 HIS A CA 1
ATOM 838 C C . HIS A 1 109 ? 26.21146 5.41012 20.95709 1.000 10.28960 109 HIS A C 1
ATOM 839 O O . HIS A 1 109 ? 26.12284 4.27378 21.42979 1.000 12.06881 109 HIS A O 1
ATOM 846 N N . SER A 1 110 ? 26.56069 6.47419 21.67245 1.000 9.11170 110 SER A N 1
ATOM 847 C CA . SER A 1 110 ? 26.59564 6.35384 23.11938 1.000 9.62879 110 SER A CA 1
ATOM 848 C C . SER A 1 110 ? 25.25886 5.83899 23.62343 1.000 11.36400 110 SER A C 1
ATOM 849 O O . SER A 1 110 ? 24.20212 6.20322 23.10218 1.000 11.00898 110 SER A O 1
ATOM 852 N N . HIS A 1 111 ? 25.30859 5.00259 24.65310 1.000 11.41735 111 HIS A N 1
ATOM 853 C CA . HIS A 1 111 ? 24.09582 4.52216 25.29406 1.000 11.20764 111 HIS A CA 1
ATOM 854 C C . HIS A 1 111 ? 24.18079 4.73306 26.78693 1.000 11.61415 111 HIS A C 1
ATOM 855 O O . HIS A 1 111 ? 23.78054 3.88593 27.57865 1.000 13.16547 111 HIS A O 1
ATOM 862 N N . LEU A 1 112 ? 24.76774 5.86555 27.17316 1.000 10.88848 112 LEU A N 1
ATOM 863 C CA . LEU A 1 112 ? 24.81891 6.32938 28.55533 1.000 13.17369 112 LEU A CA 1
ATOM 864 C C . LEU A 1 112 ? 24.00987 7.61229 28.63472 1.000 14.51350 112 LEU A C 1
ATOM 865 O O . LEU A 1 112 ? 24.36482 8.60800 27.99528 1.000 14.18987 112 LEU A O 1
ATOM 870 N N . SER A 1 113 ? 22.91129 7.57947 29.39631 1.000 13.79758 113 SER A N 1
ATOM 871 C CA . SER A 1 113 ? 22.06413 8.75688 29.55212 1.000 15.39200 113 SER A CA 1
ATOM 872 C C . SER A 1 113 ? 21.80378 9.38704 28.18853 1.000 13.63198 113 SER A C 1
ATOM 873 O O . SER A 1 113 ? 21.54593 8.66979 27.21539 1.000 16.20639 113 SER A O 1
ATOM 876 N N . THR A 1 114 ? 21.90548 10.71191 28.08724 1.000 13.73577 114 THR A N 1
ATOM 877 C CA . THR A 1 114 ? 21.66234 11.42726 26.83706 1.000 11.59891 114 THR A CA 1
ATOM 878 C C . THR A 1 114 ? 22.95444 11.82923 26.12620 1.000 11.92372 114 THR A C 1
ATOM 879 O O . THR A 1 114 ? 22.95121 12.74906 25.30064 1.000 13.87573 114 THR A O 1
ATOM 883 N N . GLN A 1 115 ? 24.04676 11.12022 26.39125 1.000 11.75401 115 GLN A N 1
ATOM 884 C CA . GLN A 1 115 ? 25.33837 11.51370 25.84248 1.000 12.36675 115 GLN A CA 1
ATOM 885 C C . GLN A 1 115 ? 25.38025 11.47234 24.31770 1.000 14.35890 115 GLN A C 1
ATOM 886 O O . GLN A 1 115 ? 26.12394 12.25571 23.71196 1.000 13.34467 115 GLN A O 1
ATOM 892 N N . TYR A 1 116 ? 24.63387 10.56355 23.65927 1.000 11.43184 116 TYR A N 1
ATOM 893 C CA . TYR A 1 116 ? 24.83030 10.51091 22.20541 1.000 11.03319 116 TYR A CA 1
ATOM 894 C C . TYR A 1 116 ? 24.31984 11.77151 21.53143 1.000 12.60382 116 TYR A C 1
ATOM 895 O O . TYR A 1 116 ? 24.81789 12.13658 20.46278 1.000 14.22034 116 TYR A O 1
ATOM 904 N N . CYS A 1 117 ? 23.42841 12.50540 22.19301 1.000 12.33813 117 CYS A N 1
ATOM 905 C CA . CYS A 1 117 ? 23.02315 13.81482 21.68859 1.000 13.24808 117 CYS A CA 1
ATOM 906 C C . CYS A 1 117 ? 24.20565 14.77798 21.60895 1.000 15.38815 117 CYS A C 1
ATOM 907 O O . CYS A 1 117 ? 24.24163 15.64854 20.73525 1.000 14.38908 117 CYS A O 1
ATOM 910 N N . ASP A 1 118 ? 25.18009 14.64066 22.50462 1.000 12.46765 118 ASP A N 1
ATOM 911 C CA . ASP A 1 118 ? 26.33626 15.52729 22.51296 1.000 11.57008 118 ASP A CA 1
ATOM 912 C C . ASP A 1 118 ? 27.33841 15.20668 21.41027 1.000 14.86196 118 ASP A C 1
ATOM 913 O O . ASP A 1 118 ? 28.35106 15.90695 21.29434 1.000 14.73004 118 ASP A O 1
ATOM 918 N N . GLY A 1 119 ? 27.09730 14.16713 20.61715 1.000 13.47000 119 GLY A N 1
ATOM 919 C CA . GLY A 1 119 ? 27.89277 13.97108 19.41920 1.000 13.29764 119 GLY A CA 1
ATOM 920 C C . GLY A 1 119 ? 28.38147 12.56133 19.15810 1.000 13.41617 119 GLY A C 1
ATOM 921 O O . GLY A 1 119 ? 28.90816 12.29795 18.07565 1.000 13.77881 119 GLY A O 1
ATOM 922 N N . LEU A 1 120 ? 28.22926 11.64352 20.11642 1.000 11.70682 120 LEU A N 1
ATOM 923 C CA . LEU A 1 120 ? 28.79359 10.29650 19.96388 1.000 11.76332 120 LEU A CA 1
ATOM 924 C C . LEU A 1 120 ? 27.78755 9.42374 19.21563 1.000 13.70292 120 LEU A C 1
ATOM 925 O O . LEU A 1 120 ? 26.99315 8.68341 19.79760 1.000 12.68481 120 LEU A O 1
ATOM 930 N N . ARG A 1 121 ? 27.82401 9.53995 17.89012 1.000 11.02924 121 ARG A N 1
ATOM 931 C CA . ARG A 1 121 ? 26.93327 8.79929 17.01729 1.000 12.05064 121 ARG A CA 1
ATOM 932 C C . ARG A 1 121 ? 27.55447 8.79709 15.63868 1.000 12.01486 121 ARG A C 1
ATOM 933 O O . ARG A 1 121 ? 28.12571 9.80610 15.21815 1.000 14.85886 121 ARG A O 1
ATOM 941 N N . GLY A 1 122 ? 27.43237 7.67193 14.94948 1.000 12.20017 122 GLY A N 1
ATOM 942 C CA . GLY A 1 122 ? 27.92517 7.55391 13.59122 1.000 14.19316 122 GLY A CA 1
ATOM 943 C C . GLY A 1 122 ? 27.34114 6.33997 12.89676 1.000 14.10965 122 GLY A C 1
ATOM 944 O O . GLY A 1 122 ? 26.69252 5.49325 13.51554 1.000 12.10084 122 GLY A O 1
ATOM 945 N N . PRO A 1 123 ? 27.54287 6.25196 11.58568 1.000 14.40400 123 PRO A N 1
ATOM 946 C CA . PRO A 1 123 ? 26.97233 5.15437 10.79869 1.000 13.46783 123 PRO A CA 1
ATOM 947 C C . PRO A 1 123 ? 27.86576 3.91830 10.78214 1.000 12.98508 123 PRO A C 1
ATOM 948 O O . PRO A 1 123 ? 29.08429 3.98911 10.95566 1.000 12.94227 123 PRO A O 1
ATOM 952 N N . LEU A 1 124 ? 27.22773 2.77417 10.54935 1.000 12.92102 124 LEU A N 1
ATOM 953 C CA . LEU A 1 124 ? 27.90383 1.47890 10.51765 1.000 14.51611 124 LEU A CA 1
ATOM 954 C C . LEU A 1 124 ? 27.24702 0.64116 9.43396 1.000 14.59723 124 LEU A C 1
ATOM 955 O O . LEU A 1 124 ? 26.04101 0.39796 9.49737 1.000 14.27867 124 LEU A O 1
ATOM 960 N N . VAL A 1 125 ? 28.02278 0.20007 8.44048 1.000 14.60296 125 VAL A N 1
ATOM 961 C CA . VAL A 1 125 ? 27.46954 -0.51460 7.29545 1.000 14.02097 125 VAL A CA 1
ATOM 962 C C . VAL A 1 125 ? 28.15407 -1.86454 7.17275 1.000 18.17214 125 VAL A C 1
ATOM 963 O O . VAL A 1 125 ? 29.38694 -1.94687 7.20752 1.000 16.64301 125 VAL A O 1
ATOM 967 N N . ILE A 1 126 ? 27.35195 -2.91652 7.05388 1.000 13.88048 126 ILE A N 1
ATOM 968 C CA . ILE A 1 126 ? 27.82680 -4.26839 6.79442 1.000 15.34986 126 ILE A CA 1
ATOM 969 C C . ILE A 1 126 ? 27.38890 -4.62887 5.38557 1.000 16.895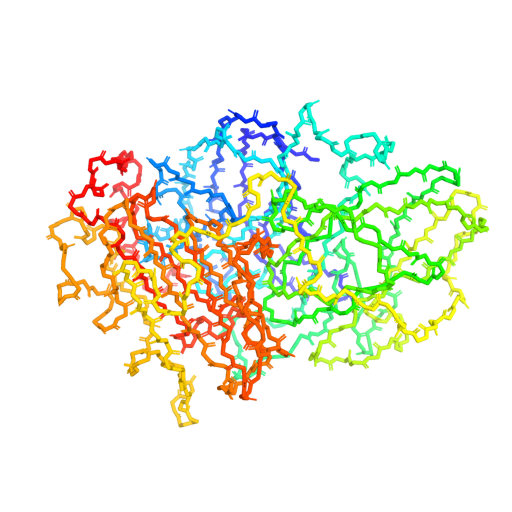25 126 ILE A C 1
ATOM 970 O O . ILE A 1 126 ? 26.19399 -4.81630 5.12594 1.000 16.73452 126 ILE A O 1
ATOM 975 N N . TYR A 1 127 ? 28.36639 -4.75182 4.48889 1.000 17.65702 127 TYR A N 1
ATOM 976 C CA . TYR A 1 127 ? 28.11645 -5.01854 3.08142 1.000 16.43894 127 TYR A CA 1
ATOM 977 C C . TYR A 1 127 ? 27.94186 -6.51155 2.85796 1.000 17.38662 127 TYR A C 1
ATOM 978 O O . TYR A 1 127 ? 28.44828 -7.34016 3.61844 1.000 22.13624 127 TYR A O 1
ATOM 987 N N . ASP A 1 128 ? 27.18858 -6.84554 1.82000 1.000 19.11889 128 ASP A N 1
ATOM 988 C CA . ASP A 1 128 ? 26.89917 -8.23009 1.45674 1.000 22.09804 128 ASP A CA 1
ATOM 989 C C . ASP A 1 128 ? 27.51148 -8.49172 0.09643 1.000 22.81160 128 ASP A C 1
ATOM 990 O O . ASP A 1 128 ? 27.02286 -7.93243 -0.90073 1.000 21.09523 128 ASP A O 1
ATOM 995 N N . PRO A 1 129 ? 28.56740 -9.30901 0.00083 1.000 24.48760 129 PRO A N 1
ATOM 996 C CA . PRO A 1 129 ? 29.14073 -9.61773 -1.32044 1.000 27.73643 129 PRO A CA 1
ATOM 997 C C . PRO A 1 129 ? 28.13195 -10.20689 -2.28502 1.000 29.25136 129 PRO A C 1
ATOM 998 O O . PRO A 1 129 ? 28.28108 -10.05758 -3.50227 1.000 29.79681 129 PRO A O 1
ATOM 1002 N N . ASN A 1 130 ? 27.11213 -10.88526 -1.76559 1.000 28.39145 130 ASN A N 1
ATOM 1003 C CA . ASN A 1 130 ? 26.05258 -11.49334 -2.55724 1.000 27.28811 130 ASN A CA 1
ATOM 1004 C C . ASN A 1 130 ? 24.73256 -10.74474 -2.39615 1.000 24.89744 130 ASN A C 1
ATOM 1005 O O . ASN A 1 130 ? 23.66941 -11.36610 -2.40483 1.000 25.21748 130 ASN A O 1
ATOM 1010 N N . ASP A 1 131 ? 24.78777 -9.41987 -2.22485 1.000 23.02439 131 ASP A N 1
ATOM 1011 C CA . ASP A 1 131 ? 23.59250 -8.62465 -1.95188 1.000 21.70307 131 ASP A CA 1
ATOM 1012 C C . ASP A 1 131 ? 22.52274 -8.91084 -3.00334 1.000 21.24740 131 ASP A C 1
ATOM 1013 O O . ASP A 1 131 ? 22.77410 -8.71489 -4.20258 1.000 22.36295 131 ASP A O 1
ATOM 1018 N N . PRO A 1 132 ? 21.33277 -9.36328 -2.60996 1.000 18.61330 132 PRO A N 1
ATOM 1019 C CA . PRO A 1 132 ? 20.31304 -9.68161 -3.62595 1.000 18.94802 132 PRO A CA 1
ATOM 1020 C C . PRO A 1 132 ? 19.84632 -8.47746 -4.42096 1.000 21.30458 132 PRO A C 1
ATOM 1021 O O . PRO A 1 132 ? 19.25129 -8.66199 -5.48990 1.000 23.85924 132 PRO A O 1
ATOM 1025 N N . HIS A 1 133 ? 20.08272 -7.25556 -3.94108 1.000 18.94040 133 HIS A N 1
ATOM 1026 C CA . HIS A 1 133 ? 19.66114 -6.04703 -4.63065 1.000 19.03092 133 HIS A CA 1
ATOM 1027 C C . HIS A 1 133 ? 20.77946 -5.41484 -5.44607 1.000 18.58610 133 HIS A C 1
ATOM 1028 O O . HIS A 1 133 ? 20.56627 -4.34980 -6.03752 1.000 20.66288 133 HIS A O 1
ATOM 1035 N N . LYS A 1 134 ? 21.95733 -6.04815 -5.48456 1.000 19.68626 134 LYS A N 1
ATOM 1036 C CA . LYS A 1 134 ? 23.14312 -5.44705 -6.08739 1.000 24.45224 134 LYS A CA 1
ATOM 1037 C C . LYS A 1 134 ? 22.90549 -5.04520 -7.53933 1.000 23.96903 134 LYS A C 1
ATOM 1038 O O . LYS A 1 134 ? 23.51364 -4.08477 -8.02469 1.000 24.95744 134 LYS A O 1
ATOM 1044 N N . SER A 1 135 ? 22.00832 -5.73452 -8.23989 1.000 24.53173 135 SER A N 1
ATOM 1045 C CA . SER A 1 135 ? 21.76245 -5.39331 -9.63704 1.000 28.55824 135 SER A CA 1
ATOM 1046 C C . SER A 1 135 ? 20.97270 -4.10371 -9.80481 1.000 26.46797 135 SER A C 1
ATOM 1047 O O . SER A 1 135 ? 20.85005 -3.61549 -10.93471 1.000 26.82796 135 SER A O 1
ATOM 1050 N N . LEU A 1 136 ? 20.42820 -3.54236 -8.72213 1.000 23.98981 136 LEU A N 1
ATOM 1051 C CA . LEU A 1 136 ? 19.65418 -2.31323 -8.81407 1.000 19.88275 136 LEU A CA 1
ATOM 1052 C C . LEU A 1 136 ? 20.50478 -1.04495 -8.77145 1.000 20.31568 136 LEU A C 1
ATOM 1053 O O . LEU A 1 136 ? 19.96761 0.04451 -8.99837 1.000 20.51843 136 LEU A O 1
ATOM 1058 N N . TYR A 1 137 ? 21.80571 -1.13887 -8.49946 1.000 20.30282 137 TYR A N 1
ATOM 1059 C CA . TYR A 1 137 ? 22.58488 0.08512 -8.38885 1.000 19.12180 137 TYR A CA 1
ATOM 1060 C C . TYR A 1 137 ? 24.00926 -0.13955 -8.86639 1.000 20.29978 137 TYR A C 1
ATOM 1061 O O . TYR A 1 137 ? 24.48674 -1.27085 -8.99305 1.000 20.28603 137 TYR A O 1
ATOM 1070 N N . ASP A 1 138 ? 24.68403 0.97715 -9.10034 1.000 19.27002 138 ASP A N 1
ATOM 1071 C CA . ASP A 1 138 ? 26.06715 1.01223 -9.54630 1.000 20.22539 138 ASP A CA 1
ATOM 1072 C C . ASP A 1 138 ? 27.03231 1.43173 -8.45450 1.000 19.67866 138 ASP A C 1
ATOM 1073 O O . ASP A 1 138 ? 28.17759 0.97224 -8.44010 1.000 20.29833 138 ASP A O 1
ATOM 1078 N N . VAL A 1 139 ? 26.59481 2.29178 -7.53925 1.000 21.37293 139 VAL A N 1
ATOM 1079 C CA . VAL A 1 139 ? 27.48021 2.91078 -6.56457 1.000 18.56462 139 VAL A CA 1
ATOM 1080 C C . VAL A 1 139 ? 26.91304 2.68089 -5.17292 1.000 16.57101 139 VAL A C 1
ATOM 1081 O O . VAL A 1 139 ? 25.73128 2.94638 -4.92994 1.000 19.54522 139 VAL A O 1
ATOM 1085 N N . ASP A 1 140 ? 27.77024 2.21149 -4.26365 1.000 18.12898 140 ASP A N 1
ATOM 1086 C CA . ASP A 1 140 ? 27.38608 1.98289 -2.86745 1.000 16.25428 140 ASP A CA 1
ATOM 1087 C C . ASP A 1 140 ? 28.68140 2.02537 -2.05608 1.000 19.92812 140 ASP A C 1
ATOM 1088 O O . ASP A 1 140 ? 29.40989 1.03018 -2.01278 1.000 21.78812 140 ASP A O 1
ATOM 1093 N N . ASP A 1 141 ? 28.96271 3.16996 -1.43642 1.000 18.76410 141 ASP A N 1
ATOM 1094 C CA . ASP A 1 141 ? 30.21307 3.33711 -0.69982 1.000 18.29424 141 ASP A CA 1
ATOM 1095 C C . ASP A 1 141 ? 30.01896 4.46822 0.30520 1.000 19.69738 141 ASP A C 1
ATOM 1096 O O . ASP A 1 141 ? 28.88216 4.87238 0.57807 1.000 18.35992 141 ASP A O 1
ATOM 1101 N N . GLU A 1 142 ? 31.12721 4.98128 0.85725 1.000 20.24754 142 GLU A N 1
ATOM 1102 C CA . GLU A 1 142 ? 31.00166 6.00115 1.89814 1.000 20.52230 142 GLU A CA 1
ATOM 1103 C C . GLU A 1 142 ? 30.29300 7.24120 1.37754 1.000 21.79605 142 GLU A C 1
ATOM 1104 O O . GLU A 1 142 ? 29.58388 7.92034 2.13508 1.000 21.76318 142 GLU A O 1
ATOM 1110 N N . SER A 1 143 ? 30.44814 7.53897 0.08660 1.000 18.87508 143 SER A N 1
ATOM 1111 C CA . SER A 1 143 ? 29.81120 8.70625 -0.51119 1.000 18.93658 143 SER A CA 1
ATOM 1112 C C . SER A 1 143 ? 28.29766 8.56894 -0.65648 1.000 22.19672 143 SER A C 1
ATOM 1113 O O . SER A 1 143 ? 27.64392 9.56950 -0.96133 1.000 20.96287 143 SER A O 1
ATOM 1116 N N . THR A 1 144 ? 27.72043 7.38190 -0.44853 1.000 17.44967 144 THR A N 1
ATOM 1117 C CA . THR A 1 144 ? 26.27337 7.23401 -0.53033 1.000 18.01763 144 THR A CA 1
ATOM 1118 C C . THR A 1 144 ? 25.62307 7.08765 0.84349 1.000 18.16179 144 THR A C 1
ATOM 1119 O O . THR A 1 144 ? 24.42316 6.79643 0.92215 1.000 16.98261 144 THR A O 1
ATOM 1123 N N . ILE A 1 145 ? 26.37156 7.32805 1.91860 1.000 18.04317 145 ILE A N 1
ATOM 1124 C CA . ILE A 1 145 ? 25.78550 7.41966 3.25406 1.000 16.74180 145 ILE A CA 1
ATOM 1125 C C . ILE A 1 145 ? 25.12376 8.78498 3.41540 1.000 17.43833 145 ILE A C 1
ATOM 1126 O O . ILE A 1 145 ? 25.70841 9.82191 3.08252 1.000 19.09525 145 ILE A O 1
ATOM 1131 N N . ILE A 1 146 ? 23.90242 8.80656 3.94418 1.000 16.14557 146 ILE A N 1
ATOM 1132 C CA . ILE A 1 146 ? 23.23202 10.06477 4.27316 1.000 14.63864 146 ILE A CA 1
ATOM 1133 C C . ILE A 1 146 ? 22.80919 9.97913 5.73264 1.000 13.37628 146 ILE A C 1
ATOM 1134 O O . ILE A 1 146 ? 21.86235 9.25337 6.05728 1.000 14.94260 146 ILE A O 1
ATOM 1139 N N . THR A 1 147 ? 23.51026 10.69550 6.61531 1.000 14.00032 147 THR A N 1
ATOM 1140 C CA . THR A 1 147 ? 23.07185 10.77859 8.00801 1.000 14.88122 147 THR A CA 1
ATOM 1141 C C . THR A 1 147 ? 22.20045 12.00695 8.22987 1.000 13.31379 147 THR A C 1
ATOM 1142 O O . THR A 1 147 ? 22.49990 13.10396 7.74625 1.000 15.34830 147 THR A O 1
ATOM 1146 N N . LEU A 1 148 ? 21.10522 11.81074 8.96387 1.000 13.66980 148 LEU A N 1
ATOM 1147 C CA . LEU A 1 148 ? 20.23333 12.89206 9.40004 1.000 13.57961 148 LEU A CA 1
ATOM 1148 C C . LEU A 1 148 ? 20.36686 12.99393 10.91049 1.000 13.85821 148 LEU A C 1
ATOM 1149 O O . LEU A 1 148 ? 20.10913 12.01417 11.61579 1.000 12.93594 148 LEU A O 1
ATOM 1154 N N . ALA A 1 149 ? 20.75376 14.16531 11.39329 1.000 14.53506 149 ALA A N 1
ATOM 1155 C CA . ALA A 1 149 ? 20.97173 14.38403 12.81801 1.000 12.91319 149 ALA A CA 1
ATOM 1156 C C . ALA A 1 149 ? 20.26476 15.64587 13.28786 1.000 15.17512 149 ALA A C 1
ATOM 1157 O O . ALA A 1 149 ? 20.26721 16.66443 12.59467 1.000 16.92556 149 ALA A O 1
ATOM 1159 N N . ASP A 1 150 ? 19.66544 15.57864 14.47318 1.000 14.56962 150 ASP A N 1
ATOM 1160 C CA . ASP A 1 150 ? 19.33889 16.80054 15.19222 1.000 14.59386 150 ASP A CA 1
ATOM 1161 C C . ASP A 1 150 ? 20.58468 17.28892 15.91607 1.000 15.09564 150 ASP A C 1
ATOM 1162 O O . ASP A 1 150 ? 21.45833 16.49725 16.28018 1.000 13.95621 150 ASP A O 1
ATOM 1167 N N . TRP A 1 151 ? 20.67366 18.60309 16.11417 1.000 13.92268 151 TRP A N 1
ATOM 1168 C CA . TRP A 1 151 ? 21.84133 19.18501 16.76667 1.000 13.69383 151 TRP A CA 1
ATOM 1169 C C . TRP A 1 151 ? 21.38490 20.26759 17.73296 1.000 15.51240 151 TRP A C 1
ATOM 1170 O O . TRP A 1 151 ? 20.44001 21.00906 17.44865 1.000 16.61521 151 TRP A O 1
ATOM 1181 N N . TYR A 1 152 ? 22.04124 20.32240 18.88656 1.000 13.03101 152 TYR A N 1
ATOM 1182 C CA . TYR A 1 152 ? 21.66852 21.21157 19.97873 1.000 14.59594 152 TYR A CA 1
ATOM 1183 C C . TYR A 1 152 ? 22.85152 22.09191 20.34263 1.000 16.15654 152 TYR A C 1
ATOM 1184 O O . TYR A 1 152 ? 24.00344 21.67680 20.24270 1.000 14.86330 152 TYR A O 1
ATOM 1193 N N . HIS A 1 153 ? 22.56259 23.31708 20.76660 1.000 15.09490 153 HIS A N 1
ATOM 1194 C CA . HIS A 1 153 ? 23.63922 24.23787 21.09847 1.000 15.57952 153 HIS A CA 1
ATOM 1195 C C . HIS A 1 153 ? 24.04886 24.16541 22.56378 1.000 14.17213 153 HIS A C 1
ATOM 1196 O O . HIS A 1 153 ? 25.12344 24.66810 22.91543 1.000 19.53294 153 HIS A O 1
ATOM 1203 N N . THR A 1 154 ? 23.25659 23.53463 23.39756 1.000 17.15688 154 THR A N 1
ATOM 1204 C CA . THR A 1 154 ? 23.48942 23.37749 24.82128 1.000 15.66823 154 THR A CA 1
ATOM 1205 C C . THR A 1 154 ? 23.85749 21.92577 25.11025 1.000 18.35323 154 THR A C 1
ATOM 1206 O O . THR A 1 154 ? 23.36553 21.01902 24.43346 1.000 17.46491 154 THR A O 1
ATOM 1210 N N . PRO A 1 155 ? 24.74491 21.67273 26.07115 1.000 18.73722 155 PRO A N 1
ATOM 1211 C CA . PRO A 1 155 ? 25.10825 20.28675 26.38840 1.000 17.26506 155 PRO A CA 1
ATOM 1212 C C . PRO A 1 155 ? 23.90930 19.50045 26.90718 1.000 16.54215 155 PRO A C 1
ATOM 1213 O O . PRO A 1 155 ? 23.01579 20.04200 27.56208 1.000 19.40978 155 PRO A O 1
ATOM 1217 N N . ALA A 1 156 ? 23.90263 18.20526 26.59975 1.000 16.45991 156 ALA A N 1
ATOM 1218 C CA . ALA A 1 156 ? 22.76653 17.35893 26.95095 1.000 14.93942 156 ALA A CA 1
ATOM 1219 C C . ALA A 1 156 ? 22.40311 17.38102 28.43322 1.000 16.15348 156 ALA A C 1
ATOM 1220 O O . ALA A 1 156 ? 21.19461 17.41145 28.73030 1.000 16.48362 156 ALA A O 1
ATOM 1222 N N . PRO A 1 157 ? 23.34150 17.35893 29.39238 1.000 16.70777 157 PRO A N 1
ATOM 1223 C CA . PRO A 1 157 ? 22.92679 17.35281 30.81131 1.000 20.05087 157 PRO A CA 1
ATOM 1224 C C . PRO A 1 157 ? 22.20937 18.62173 31.24490 1.000 21.47592 157 PRO A C 1
ATOM 1225 O O . PRO A 1 157 ? 21.56711 18.61771 32.30535 1.000 22.63487 157 PRO A O 1
ATOM 1229 N N . SER A 1 158 ? 22.28974 19.69393 30.45901 1.000 21.40654 158 SER A N 1
ATOM 1230 C CA . SER A 1 158 ? 21.61420 20.94851 30.74339 1.000 23.44115 158 SER A CA 1
ATOM 1231 C C . SER A 1 158 ? 20.21902 21.00393 30.13216 1.000 31.64654 158 SER A C 1
ATOM 1232 O O . SER A 1 158 ? 19.64734 22.09480 30.02046 1.000 35.57886 158 SER A O 1
ATOM 1235 N N . ALA A 1 159 ? 19.65978 19.84803 29.75712 1.000 29.20112 159 ALA A N 1
ATOM 1236 C CA . ALA A 1 159 ? 18.43988 19.79795 28.95881 1.000 37.92102 159 ALA A CA 1
ATOM 1237 C C . ALA A 1 159 ? 17.27466 20.47893 29.65549 1.000 43.05054 159 ALA A C 1
ATOM 1238 O O . ALA A 1 159 ? 16.99738 20.21801 30.83109 1.000 41.61341 159 ALA A O 1
ATOM 1240 N N . GLN A 1 160 ? 16.58144 21.33868 28.90777 1.000 44.71078 160 GLN A N 1
ATOM 1241 C CA . GLN A 1 160 ? 15.26583 21.80311 29.31148 1.000 44.17017 160 GLN A CA 1
ATOM 1242 C C . GLN A 1 160 ? 14.32278 20.60984 29.45277 1.000 42.32476 160 GLN A C 1
ATOM 1243 O O . GLN A 1 160 ? 14.59376 19.50841 28.96164 1.000 41.59765 160 GLN A O 1
ATOM 1249 N N . ALA A 1 161 ? 13.19770 20.83660 30.13340 1.000 41.15387 161 ALA A N 1
ATOM 1250 C CA . ALA A 1 161 ? 12.22983 19.76152 30.33275 1.000 37.59318 161 ALA A CA 1
ATOM 1251 C C . ALA A 1 161 ? 11.85182 19.11209 29.00689 1.000 40.44810 161 ALA A C 1
ATOM 1252 O O . ALA A 1 161 ? 11.83627 17.88157 28.88148 1.000 41.60991 161 ALA A O 1
ATOM 1254 N N . VAL A 1 162 ? 11.56766 19.92768 27.99775 1.000 40.50781 162 VAL A N 1
ATOM 1255 C CA . VAL A 1 162 ? 11.27733 19.43295 26.65397 1.000 38.99788 162 VAL A CA 1
ATOM 1256 C C . VAL A 1 162 ? 12.28708 20.08658 25.71831 1.000 30.68959 162 VAL A C 1
ATOM 1257 O O . VAL A 1 162 ? 12.04672 21.20188 25.23731 1.000 29.54885 162 VAL A O 1
ATOM 1261 N N . PRO A 1 163 ? 13.43924 19.46067 25.46882 1.000 32.18273 163 PRO A N 1
ATOM 1262 C CA . PRO A 1 163 ? 14.42411 20.06167 24.55560 1.000 27.44926 163 PRO A CA 1
ATOM 1263 C C . PRO A 1 163 ? 13.88421 20.14877 23.13516 1.000 28.30766 163 PRO A C 1
ATOM 1264 O O . PRO A 1 163 ? 13.03214 19.36130 22.71602 1.000 32.59114 163 PRO A O 1
ATOM 1268 N N . THR A 1 164 ? 14.38578 21.13427 22.39676 1.000 22.76571 164 THR A N 1
ATOM 1269 C CA . THR A 1 164 ? 14.03976 21.34142 20.99586 1.000 24.53943 164 THR A CA 1
ATOM 1270 C C . THR A 1 164 ? 15.33640 21.52402 20.21505 1.000 20.20395 164 THR A C 1
ATOM 1271 O O . THR A 1 164 ? 16.20311 22.29636 20.64482 1.000 22.51188 164 THR A O 1
ATOM 1275 N N . PRO A 1 165 ? 15.52068 20.84296 19.08173 1.000 20.28613 165 PRO A N 1
ATOM 1276 C CA . PRO A 1 165 ? 16.79347 20.96889 18.36371 1.000 19.44594 165 PRO A CA 1
ATOM 1277 C C . PRO A 1 165 ? 16.97408 22.35835 17.78907 1.000 18.87199 165 PRO A C 1
ATOM 1278 O O . PRO A 1 165 ? 16.00764 23.05872 17.45818 1.000 23.87437 165 PRO A O 1
ATOM 1282 N N . ASP A 1 166 ? 18.24007 22.75146 17.67142 1.000 17.14219 166 ASP A N 1
ATOM 1283 C CA . ASP A 1 166 ? 18.59871 24.01366 17.04926 1.000 18.74395 166 ASP A CA 1
ATOM 1284 C C . ASP A 1 166 ? 18.78569 23.89237 15.54926 1.000 19.65161 166 ASP A C 1
ATOM 1285 O O . ASP A 1 166 ? 18.51039 24.85182 14.82023 1.000 20.78663 166 ASP A O 1
ATOM 1290 N N . SER A 1 167 ? 19.23580 22.74241 15.06074 1.000 17.24253 167 SER A N 1
ATOM 1291 C CA . SER A 1 167 ? 19.45110 22.59547 13.63106 1.000 16.88210 167 SER A CA 1
ATOM 1292 C C . SER A 1 167 ? 19.30215 21.13728 13.22703 1.000 17.29791 167 SER A C 1
ATOM 1293 O O . SER A 1 167 ? 19.28035 20.22361 14.06008 1.000 15.90759 167 SER A O 1
ATOM 1296 N N . THR A 1 168 ? 19.20515 20.93780 11.92016 1.000 17.20690 168 THR A N 1
ATOM 1297 C CA . THR A 1 168 ? 19.30019 19.62842 11.29975 1.000 17.05598 168 THR A CA 1
ATOM 1298 C C . THR A 1 168 ? 20.62878 19.55463 10.57296 1.000 16.67486 168 THR A C 1
ATOM 1299 O O . THR A 1 168 ? 20.95406 20.43973 9.76234 1.000 17.25574 168 THR A O 1
ATOM 1303 N N . LEU A 1 169 ? 21.39290 18.50737 10.85129 1.000 14.01530 169 LEU A N 1
ATOM 1304 C CA . LEU A 1 169 ? 22.66816 18.30191 10.18579 1.000 14.71847 169 LEU A CA 1
ATOM 1305 C C . LEU A 1 169 ? 22.52727 17.10246 9.26060 1.000 16.49876 169 LEU A C 1
ATOM 1306 O O . LEU A 1 169 ? 22.17173 16.00462 9.70457 1.000 16.11507 169 LEU A O 1
ATOM 1311 N N . ILE A 1 170 ? 22.78640 17.32344 7.97681 1.000 15.40702 170 ILE A N 1
ATOM 1312 C CA . ILE A 1 170 ? 22.82427 16.26666 6.97767 1.000 13.80296 170 ILE A CA 1
ATOM 1313 C C . ILE A 1 170 ? 24.28237 16.05415 6.62301 1.000 14.60126 170 ILE A C 1
ATOM 1314 O O . ILE A 1 170 ? 24.96880 16.99655 6.20055 1.000 16.52636 170 ILE A O 1
ATOM 1319 N N . ASN A 1 171 ? 24.76643 14.82591 6.82086 1.000 15.11453 171 ASN A N 1
ATOM 1320 C CA . ASN A 1 171 ? 26.18860 14.52014 6.66698 1.000 12.29985 171 ASN A CA 1
ATOM 1321 C C . ASN A 1 171 ? 27.05725 15.53443 7.41286 1.000 18.15780 171 ASN A C 1
ATOM 1322 O O . ASN A 1 171 ? 28.10411 15.96970 6.92774 1.000 18.82711 171 ASN A O 1
ATOM 1327 N N . GLY A 1 172 ? 26.58699 15.93548 8.60066 1.000 15.16570 172 GLY A N 1
ATOM 1328 C CA . GLY A 1 172 ? 27.31543 16.80774 9.50281 1.000 16.50317 172 GLY A CA 1
ATOM 1329 C C . GLY A 1 172 ? 27.22846 18.29514 9.23011 1.000 15.69952 172 GLY A C 1
ATOM 1330 O O . GLY A 1 172 ? 27.91914 19.06881 9.91517 1.000 17.06436 172 GLY A O 1
ATOM 1331 N N . LYS A 1 173 ? 26.43235 18.73147 8.25497 1.000 15.79213 173 LYS A N 1
ATOM 1332 C CA . LYS A 1 173 ? 26.35120 20.14789 7.90796 1.000 16.32424 173 LYS A CA 1
ATOM 1333 C C . LYS A 1 173 ? 24.90302 20.61883 7.87313 1.000 14.82317 173 LYS A C 1
ATOM 1334 O O . LYS A 1 173 ? 24.00167 19.88803 7.44788 1.000 15.64179 173 LYS A O 1
ATOM 1340 N N . GLY A 1 174 ? 24.68923 21.85939 8.28306 1.000 15.26506 174 GLY A N 1
ATOM 1341 C CA . GLY A 1 174 ? 23.35681 22.42484 8.25546 1.000 14.09111 174 GLY A CA 1
ATOM 1342 C C . GLY A 1 174 ? 23.36777 23.78351 8.92226 1.000 16.43823 174 GLY A C 1
ATOM 1343 O O . GLY A 1 174 ? 24.38722 24.23173 9.44264 1.000 17.81078 174 GLY A O 1
ATOM 1344 N N . ARG A 1 175 ? 22.20740 24.43051 8.90202 1.000 19.51317 175 ARG A N 1
ATOM 1345 C CA . ARG A 1 175 ? 22.08343 25.78592 9.41733 1.000 18.91390 175 ARG A CA 1
ATOM 1346 C C . ARG A 1 175 ? 21.02420 25.84957 10.51021 1.000 18.05571 175 ARG A C 1
ATOM 1347 O O . ARG A 1 175 ? 20.11022 25.02444 10.56064 1.000 19.75265 175 ARG A O 1
ATOM 1355 N N . TYR A 1 176 ? 21.13568 26.85256 11.38382 1.000 19.54871 176 TYR A N 1
ATOM 1356 C CA . TYR A 1 176 ? 20.07930 27.13981 12.34322 1.000 19.13221 176 TYR A CA 1
ATOM 1357 C C . TYR A 1 176 ? 19.40149 28.45112 11.98395 1.000 22.66736 176 TYR A C 1
ATOM 1358 O O . TYR A 1 176 ? 20.00703 29.33095 11.36637 1.000 21.95971 176 TYR A O 1
ATOM 1367 N N . SER A 1 177 ? 18.12792 28.55724 12.35924 1.000 21.30310 177 SER A N 1
ATOM 1368 C CA . SER A 1 177 ? 17.34930 29.73692 12.01092 1.000 20.38411 177 SER A CA 1
ATOM 1369 C C . SER A 1 177 ? 17.94887 30.96564 12.67731 1.000 22.70630 177 SER A C 1
ATOM 1370 O O . SER A 1 177 ? 18.17799 30.98857 13.89035 1.000 21.20875 177 SER A O 1
ATOM 1373 N N . GLY A 1 178 ? 18.23516 31.98241 11.87276 1.000 25.77637 178 GLY A N 1
ATOM 1374 C CA . GLY A 1 178 ? 18.92473 33.15096 12.36241 1.000 22.95051 178 GLY A CA 1
ATOM 1375 C C . GLY A 1 178 ? 20.42304 33.01479 12.45041 1.000 22.00805 178 GLY A C 1
ATOM 1376 O O . GLY A 1 178 ? 21.08802 33.96104 12.88963 1.000 26.81882 178 GLY A O 1
ATOM 1377 N N . GLY A 1 179 ? 20.98389 31.87473 12.04579 1.000 21.98356 179 GLY A N 1
ATOM 1378 C CA . GLY A 1 179 ? 22.40386 31.64539 12.16319 1.000 21.38850 179 GLY A CA 1
ATOM 1379 C C . GLY A 1 179 ? 23.16321 31.90635 10.87945 1.000 24.39953 179 GLY A C 1
ATOM 1380 O O . GLY A 1 179 ? 22.58001 32.27667 9.85742 1.000 24.52225 179 GLY A O 1
ATOM 1381 N N . PRO A 1 180 ? 24.48462 31.72308 10.91074 1.000 23.90205 180 PRO A N 1
ATOM 1382 C CA . PRO A 1 180 ? 25.29000 31.97867 9.70973 1.000 24.17531 180 PRO A CA 1
ATOM 1383 C C . PRO A 1 180 ? 24.93582 31.01230 8.58820 1.000 26.05567 180 PRO A C 1
ATOM 1384 O O . PRO A 1 180 ? 24.52028 29.87329 8.81879 1.000 23.32478 180 PRO A O 1
ATOM 1388 N N . THR A 1 181 ? 25.09276 31.48882 7.35504 1.000 22.53440 181 THR A N 1
ATOM 1389 C CA . THR A 1 181 ? 24.78350 30.67948 6.17676 1.000 25.45484 181 THR A CA 1
ATOM 1390 C C . THR A 1 181 ? 26.01413 29.85068 5.79602 1.000 24.08633 181 THR A C 1
ATOM 1391 O O . THR A 1 181 ? 26.67701 30.05936 4.77604 1.000 25.24285 181 THR A O 1
ATOM 1395 N N . VAL A 1 182 ? 26.30648 28.87307 6.65133 1.000 21.70677 182 VAL A N 1
ATOM 1396 C CA . VAL A 1 182 ? 27.44139 27.97308 6.44603 1.000 21.00814 182 VAL A CA 1
ATOM 1397 C C . VAL A 1 182 ? 27.15771 27.07078 5.25063 1.000 21.39998 182 VAL A C 1
ATOM 1398 O O . VAL A 1 182 ? 25.99247 26.89238 4.86778 1.000 21.06129 182 VAL A O 1
ATOM 1402 N N . PRO A 1 183 ? 28.18415 26.49999 4.62455 1.000 21.55587 183 PRO A N 1
ATOM 1403 C CA . PRO A 1 183 ? 27.95123 25.66004 3.44414 1.000 22.72415 183 PRO A CA 1
ATOM 1404 C C . PRO A 1 183 ? 27.12317 24.43178 3.77815 1.000 20.90851 183 PRO A C 1
ATOM 1405 O O . PRO A 1 183 ? 27.34279 23.76825 4.79050 1.000 20.82135 183 PRO A O 1
ATOM 1409 N N . LEU A 1 184 ? 26.17004 24.12946 2.90517 1.000 21.01686 184 LEU A N 1
ATOM 1410 C CA . LEU A 1 184 ? 25.35791 22.94236 3.08981 1.000 18.83273 184 LEU A CA 1
ATOM 1411 C C . LEU A 1 184 ? 26.08410 21.70862 2.56401 1.000 18.75534 184 LEU A C 1
ATOM 1412 O O . LEU A 1 184 ? 27.00847 21.79539 1.75236 1.000 21.59521 184 LEU A O 1
ATOM 1417 N N . ALA A 1 185 ? 25.65739 20.54575 3.05095 1.000 16.51919 185 ALA A N 1
ATOM 1418 C CA . ALA A 1 185 ? 26.18257 19.29442 2.52609 1.000 19.78259 185 ALA A CA 1
ATOM 1419 C C . ALA A 1 185 ? 25.85115 19.15619 1.04591 1.000 17.58237 185 ALA A C 1
ATOM 1420 O O . ALA A 1 185 ? 24.76572 19.53282 0.59649 1.000 18.45227 185 ALA A O 1
ATOM 1422 N N . VAL A 1 186 ? 26.79749 18.60722 0.29164 1.000 19.74120 186 VAL A N 1
ATOM 1423 C CA . VAL A 1 186 ? 26.63126 18.34192 -1.13025 1.000 20.23651 186 VAL A CA 1
ATOM 1424 C C . VAL A 1 186 ? 26.82515 16.85061 -1.35770 1.000 21.26043 186 VAL A C 1
ATOM 1425 O O . VAL A 1 186 ? 27.82394 16.27274 -0.91163 1.000 22.47851 186 VAL A O 1
ATOM 1429 N N . ILE A 1 187 ? 25.86978 16.23077 -2.04755 1.000 22.08834 187 ILE A N 1
ATOM 1430 C CA . ILE A 1 187 ? 25.97295 14.84418 -2.48062 1.000 19.49924 187 ILE A CA 1
ATOM 1431 C C . ILE A 1 187 ? 26.09306 14.85403 -3.99686 1.000 20.08660 187 ILE A C 1
ATOM 1432 O O . ILE A 1 187 ? 25.20260 15.35258 -4.69141 1.000 21.31964 187 ILE A O 1
ATOM 1437 N N . ASN A 1 188 ? 27.20709 14.31974 -4.50052 1.000 21.14999 188 ASN A N 1
ATOM 1438 C CA . ASN A 1 188 ? 27.54202 14.36556 -5.92101 1.000 23.27670 188 ASN A CA 1
ATOM 1439 C C . ASN A 1 188 ? 27.09632 13.08839 -6.61688 1.000 23.89912 188 ASN A C 1
ATOM 1440 O O . ASN A 1 188 ? 27.39428 11.98541 -6.14580 1.000 25.02525 188 ASN A O 1
ATOM 1445 N N . VAL A 1 189 ? 26.38322 13.23871 -7.73760 1.000 23.45457 189 VAL A N 1
ATOM 1446 C CA . VAL A 1 189 ? 25.98800 12.10490 -8.56293 1.000 20.54264 189 VAL A CA 1
ATOM 1447 C C . VAL A 1 189 ? 26.35166 12.39340 -10.01364 1.000 21.59265 189 VAL A C 1
ATOM 1448 O O . VAL A 1 189 ? 26.49116 13.54547 -10.43139 1.000 21.63987 189 VAL A O 1
ATOM 1452 N N . GLU A 1 190 ? 26.52499 11.31674 -10.77450 1.000 20.93870 190 GLU A N 1
ATOM 1453 C CA . GLU A 1 190 ? 26.77099 11.38381 -12.21085 1.000 21.63979 190 GLU A CA 1
ATOM 1454 C C . GLU A 1 190 ? 25.51201 10.93359 -12.93700 1.000 22.90403 190 GLU A C 1
ATOM 1455 O O . GLU A 1 190 ? 24.97754 9.85676 -12.64236 1.000 23.24601 190 GLU A O 1
ATOM 1461 N N . GLN A 1 191 ? 25.03553 11.76242 -13.87053 1.000 21.71395 191 GLN A N 1
ATOM 1462 C CA . GLN A 1 191 ? 23.84330 11.42980 -14.64042 1.000 22.53171 191 GLN A CA 1
ATOM 1463 C C . GLN A 1 191 ? 23.96950 10.06092 -15.29464 1.000 23.12763 191 GLN A C 1
ATOM 1464 O O . GLN A 1 191 ? 25.01005 9.71548 -15.86004 1.000 24.32273 191 GLN A O 1
ATOM 1470 N N . GLY A 1 192 ? 22.88606 9.28802 -15.22191 1.000 23.07056 192 GLY A N 1
ATOM 1471 C CA . GLY A 1 192 ? 22.84785 7.95114 -15.76281 1.000 24.87335 192 GLY A CA 1
ATOM 1472 C C . GLY A 1 192 ? 23.29662 6.86345 -14.81564 1.000 27.83943 192 GLY A C 1
ATOM 1473 O O . GLY A 1 192 ? 23.20409 5.68122 -15.17124 1.000 30.69304 192 GLY A O 1
ATOM 1474 N N . LYS A 1 193 ? 23.78268 7.21978 -13.62961 1.000 21.22502 193 LYS A N 1
ATOM 1475 C CA . LYS A 1 193 ? 24.23473 6.25002 -12.64719 1.000 19.80900 193 LYS A CA 1
ATOM 1476 C C . LYS A 1 193 ? 23.15154 6.02167 -11.59624 1.000 18.08870 193 LYS A C 1
ATOM 1477 O O . LYS A 1 193 ? 22.25551 6.85116 -11.40301 1.000 19.57796 193 LYS A O 1
ATOM 1483 N N . ARG A 1 194 ? 23.23870 4.86497 -10.93708 1.000 19.03412 194 ARG A N 1
ATOM 1484 C CA . ARG A 1 194 ? 22.25973 4.40834 -9.95638 1.000 18.49835 194 ARG A CA 1
ATOM 1485 C C . ARG A 1 194 ? 22.95470 4.23233 -8.61267 1.000 16.21893 194 ARG A C 1
ATOM 1486 O O . ARG A 1 194 ? 23.98507 3.55490 -8.52540 1.000 18.63055 194 ARG A O 1
ATOM 1494 N N . TYR A 1 195 ? 22.39718 4.84316 -7.56762 1.000 17.58880 195 TYR A N 1
ATOM 1495 C CA . TYR A 1 195 ? 23.05794 4.94986 -6.27098 1.000 17.69479 195 TYR A CA 1
ATOM 1496 C C . TYR A 1 195 ? 22.24108 4.24296 -5.20842 1.000 16.07037 195 TYR A C 1
ATOM 1497 O O . TYR A 1 195 ? 21.02229 4.42089 -5.14733 1.000 18.12174 195 TYR A O 1
ATOM 1506 N N . ARG A 1 196 ? 22.90831 3.42989 -4.39219 1.000 16.53140 196 ARG A N 1
ATOM 1507 C CA . ARG A 1 196 ? 22.28919 2.92320 -3.17023 1.000 16.66007 196 ARG A CA 1
ATOM 1508 C C . ARG A 1 196 ? 22.59902 3.91666 -2.06425 1.000 18.59886 196 ARG A C 1
ATOM 1509 O O . ARG A 1 196 ? 23.68274 3.89122 -1.47899 1.000 19.13189 196 ARG A O 1
ATOM 1517 N N . PHE A 1 197 ? 21.64325 4.78163 -1.76355 1.000 16.66736 197 PHE A N 1
ATOM 1518 C CA . PHE A 1 197 ? 21.80974 5.72442 -0.67159 1.000 17.67223 197 PHE A CA 1
ATOM 1519 C C . PHE A 1 197 ? 21.34873 5.06949 0.61801 1.000 16.59096 197 PHE A C 1
ATOM 1520 O O . PHE A 1 197 ? 20.25644 4.48773 0.68169 1.000 18.09935 197 PHE A O 1
ATOM 1528 N N . ARG A 1 198 ? 22.18758 5.14295 1.63062 1.000 15.24667 198 ARG A N 1
ATOM 1529 C CA . ARG A 1 198 ? 21.90784 4.52739 2.92009 1.000 15.36105 198 ARG A CA 1
ATOM 1530 C C . ARG A 1 198 ? 21.53910 5.66239 3.86590 1.000 15.62624 198 ARG A C 1
ATOM 1531 O O . ARG A 1 198 ? 22.41540 6.39385 4.34424 1.000 15.58068 198 ARG A O 1
ATOM 1539 N N . LEU A 1 199 ? 20.22859 5.81872 4.09505 1.000 13.68685 199 LEU A N 1
ATOM 1540 C CA . LEU A 1 199 ? 19.67303 6.90299 4.89249 1.000 12.96568 199 LEU A CA 1
ATOM 1541 C C . LEU A 1 199 ? 19.64993 6.47392 6.34833 1.000 15.60732 199 LEU A C 1
ATOM 1542 O O . LEU A 1 199 ? 18.92765 5.54120 6.70199 1.000 15.40755 199 LEU A O 1
ATOM 1547 N N . VAL A 1 200 ? 20.40198 7.16336 7.20025 1.000 12.58888 200 VAL A N 1
ATOM 1548 C CA . VAL A 1 200 ? 20.54377 6.76119 8.60030 1.000 13.93778 200 VAL A CA 1
ATOM 1549 C C . VAL A 1 200 ? 20.03008 7.88903 9.47907 1.000 10.78108 200 VAL A C 1
ATOM 1550 O O . VAL A 1 200 ? 20.59654 8.98647 9.47192 1.000 14.71223 200 VAL A O 1
ATOM 1554 N N . SER A 1 201 ? 18.97956 7.62860 10.25487 1.000 12.57712 201 SER A N 1
ATOM 1555 C CA . SER A 1 201 ? 18.58549 8.60109 11.27122 1.000 11.48493 201 SER A CA 1
ATOM 1556 C C . SER A 1 201 ? 19.43783 8.38846 12.51735 1.000 14.85824 201 SER A C 1
ATOM 1557 O O . SER A 1 201 ? 19.30419 7.36347 13.19307 1.000 13.99048 201 SER A O 1
ATOM 1560 N N . ILE A 1 202 ? 20.30576 9.35974 12.83810 1.000 13.02194 202 ILE A N 1
ATOM 1561 C CA . ILE A 1 202 ? 21.02449 9.31984 14.10794 1.000 10.97526 202 ILE A CA 1
ATOM 1562 C C . ILE A 1 202 ? 20.42667 10.35406 15.05525 1.000 12.37066 202 ILE A C 1
ATOM 1563 O O . ILE A 1 202 ? 21.10269 10.89104 15.93283 1.000 12.76334 202 ILE A O 1
ATOM 1568 N N . SER A 1 203 ? 19.11922 10.56781 14.92997 1.000 11.36637 203 SER A N 1
ATOM 1569 C CA . SER A 1 203 ? 18.43600 11.59124 15.70501 1.000 11.91742 203 SER A CA 1
ATOM 1570 C C . SER A 1 203 ? 18.29214 11.19125 17.16641 1.000 12.88441 203 SER A C 1
ATOM 1571 O O . SER A 1 203 ? 18.08342 10.01570 17.48622 1.000 12.60625 203 SER A O 1
ATOM 1574 N N . CYS A 1 204 ? 18.38932 12.18920 18.05350 1.000 11.71001 204 CYS A N 1
ATOM 1575 C CA . CYS A 1 204 ? 17.96780 12.03443 19.44858 1.000 11.55923 204 CYS A CA 1
ATOM 1576 C C . CYS A 1 204 ? 16.49165 12.29331 19.65558 1.000 12.38629 204 CYS A C 1
ATOM 1577 O O . CYS A 1 204 ? 15.99351 12.00228 20.74862 1.000 15.31983 204 CYS A O 1
ATOM 1580 N N . ASP A 1 205 ? 15.78319 12.86474 18.66851 1.000 12.64734 205 ASP A N 1
ATOM 1581 C CA . ASP A 1 205 ? 14.38973 13.19586 18.96764 1.000 13.93206 205 ASP A CA 1
ATOM 1582 C C . ASP A 1 205 ? 13.57538 13.29635 17.66977 1.000 14.25375 205 ASP A C 1
ATOM 1583 O O . ASP A 1 205 ? 12.75430 12.40142 17.43797 1.000 15.05530 205 ASP A O 1
ATOM 1588 N N . PRO A 1 206 ? 13.74249 14.32023 16.80154 1.000 13.24256 206 PRO A N 1
ATOM 1589 C CA . PRO A 1 206 ? 12.76271 14.50499 15.72167 1.000 13.82246 206 PRO A CA 1
ATOM 1590 C C . PRO A 1 206 ? 12.74275 13.35351 14.73118 1.000 14.94652 206 PRO A C 1
ATOM 1591 O O . PRO A 1 206 ? 13.75758 12.70078 14.47241 1.000 14.07854 206 PRO A O 1
ATOM 1595 N N . ASN A 1 207 ? 11.56115 13.12333 14.15614 1.000 12.73105 207 ASN A N 1
ATOM 1596 C CA . ASN A 1 207 ? 11.50805 12.36319 12.92237 1.000 13.89564 207 ASN A CA 1
ATOM 1597 C C . ASN A 1 207 ? 11.65552 13.33362 11.75489 1.000 15.01648 207 ASN A C 1
ATOM 1598 O O . ASN A 1 207 ? 11.40725 14.53332 11.87688 1.000 14.64989 207 ASN A O 1
ATOM 1603 N N . PHE A 1 208 ? 12.12815 12.81974 10.63437 1.000 16.19023 208 PHE A N 1
ATOM 1604 C CA . PHE A 1 208 ? 12.37298 13.66086 9.47818 1.000 15.80770 208 PHE A CA 1
ATOM 1605 C C . PHE A 1 208 ? 11.53423 13.17224 8.31702 1.000 15.50492 208 PHE A C 1
ATOM 1606 O O . PHE A 1 208 ? 11.44358 11.96648 8.06788 1.000 15.59345 208 PHE A O 1
ATOM 1614 N N . THR A 1 209 ? 10.93356 14.11427 7.60429 1.000 16.27668 209 THR A N 1
ATOM 1615 C CA . THR A 1 209 ? 10.24847 13.81204 6.35745 1.000 16.87092 209 THR A CA 1
ATOM 1616 C C . THR A 1 209 ? 11.22862 14.12967 5.24031 1.000 13.01865 209 THR A C 1
ATOM 1617 O O . THR A 1 209 ? 11.54139 15.29837 4.98764 1.000 16.83061 209 THR A O 1
ATOM 1621 N N . PHE A 1 210 ? 11.75920 13.07807 4.62611 1.000 17.42316 210 PHE A N 1
ATOM 1622 C CA . PHE A 1 210 ? 12.91441 13.17155 3.74526 1.000 16.62707 210 PHE A CA 1
ATOM 1623 C C . PHE A 1 210 ? 12.45720 13.08634 2.29827 1.000 18.93341 210 PHE A C 1
ATOM 1624 O O . PHE A 1 210 ? 11.62964 12.23593 1.94769 1.000 18.07748 210 PHE A O 1
ATOM 1632 N N . SER A 1 211 ? 12.99798 13.96785 1.46251 1.000 17.36505 211 SER A N 1
ATOM 1633 C CA . SER A 1 211 ? 12.65722 13.95064 0.04639 1.000 18.49397 211 SER A CA 1
ATOM 1634 C C . SER A 1 211 ? 13.76548 14.64357 -0.73299 1.000 18.36505 211 SER A C 1
ATOM 1635 O O . SER A 1 211 ? 14.61375 15.33319 -0.16545 1.000 17.90703 211 SER A O 1
ATOM 1638 N N . ILE A 1 212 ? 13.76954 14.42766 -2.04721 1.000 17.89195 212 ILE A N 1
ATOM 1639 C CA . ILE A 1 212 ? 14.75223 15.03971 -2.93779 1.000 19.24505 212 ILE A CA 1
ATOM 1640 C C . ILE A 1 212 ? 13.98767 15.57381 -4.13519 1.000 21.63367 212 ILE A C 1
ATOM 1641 O O . ILE A 1 212 ? 13.33073 14.79825 -4.84132 1.000 20.90994 212 ILE A O 1
ATOM 1646 N N . ASP A 1 213 ? 14.05817 16.88627 -4.35641 1.000 19.88243 213 ASP A N 1
ATOM 1647 C CA . ASP A 1 213 ? 13.28866 17.49009 -5.43967 1.000 21.27424 213 ASP A CA 1
ATOM 1648 C C . ASP A 1 213 ? 13.54516 16.76806 -6.76261 1.000 22.46673 213 ASP A C 1
ATOM 1649 O O . ASP A 1 213 ? 14.69550 16.47500 -7.11801 1.000 21.35080 213 ASP A O 1
ATOM 1654 N N . GLY A 1 214 ? 12.44884 16.44626 -7.46155 1.000 24.35877 214 GLY A N 1
ATOM 1655 C CA . GLY A 1 214 ? 12.49383 15.85540 -8.78678 1.000 24.88836 214 GLY A CA 1
ATOM 1656 C C . GLY A 1 214 ? 12.87181 14.39319 -8.85955 1.000 23.49953 214 GLY A C 1
ATOM 1657 O O . GLY A 1 214 ? 13.01528 13.86396 -9.96631 1.000 25.78568 214 GLY A O 1
ATOM 1658 N N . HIS A 1 215 ? 13.02629 13.70365 -7.72927 1.000 21.25773 215 HIS A N 1
ATOM 1659 C CA . HIS A 1 215 ? 13.52763 12.33769 -7.74646 1.000 20.32707 215 HIS A CA 1
ATOM 1660 C C A HIS A 1 215 ? 12.63612 11.44588 -6.89821 0.500 24.37770 215 HIS A C 1
ATOM 1661 C C B HIS A 1 215 ? 12.63612 11.44588 -6.89821 0.500 24.37770 215 HIS A C 1
ATOM 1662 O O A HIS A 1 215 ? 12.28218 11.80631 -5.77020 0.500 23.20296 215 HIS A O 1
ATOM 1663 O O B HIS A 1 215 ? 12.28221 11.80630 -5.77018 0.500 23.20011 215 HIS A O 1
ATOM 1670 N N . ASN A 1 216 ? 12.28422 10.28504 -7.43889 1.000 24.57744 216 ASN A N 1
ATOM 1671 C CA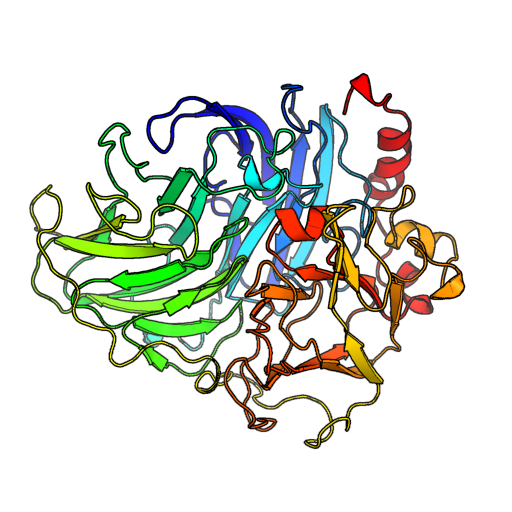 . ASN A 1 216 ? 11.67314 9.23052 -6.65178 1.000 25.11415 216 ASN A CA 1
ATOM 1672 C C . ASN A 1 216 ? 12.76338 8.40584 -5.97715 1.000 23.60957 216 ASN A C 1
ATOM 1673 O O . ASN A 1 216 ? 13.93231 8.42765 -6.36845 1.000 22.71492 216 ASN A O 1
ATOM 1678 N N . LEU A 1 217 ? 12.36523 7.69381 -4.93190 1.000 19.83871 217 LEU A N 1
ATOM 1679 C CA . LEU A 1 217 ? 13.26643 6.93608 -4.07752 1.000 18.14354 217 LEU A CA 1
ATOM 1680 C C . LEU A 1 217 ? 12.75346 5.50827 -4.01909 1.000 19.63143 217 LEU A C 1
ATOM 1681 O O . LEU A 1 217 ? 11.59348 5.28816 -3.65922 1.000 20.58078 217 LEU A O 1
ATOM 1686 N N . THR A 1 218 ? 13.59726 4.53485 -4.34970 1.000 20.08237 218 THR A N 1
ATOM 1687 C CA . THR A 1 218 ? 13.17030 3.13295 -4.33131 1.000 18.74930 218 THR A CA 1
ATOM 1688 C C . THR A 1 218 ? 13.75571 2.44299 -3.10077 1.000 17.53759 218 THR A C 1
ATOM 1689 O O . THR A 1 218 ? 14.93784 2.09326 -3.07363 1.000 18.06130 218 THR A O 1
ATOM 1693 N N . VAL A 1 219 ? 12.90473 2.22905 -2.09250 1.000 18.16607 219 VAL A N 1
ATOM 1694 C CA . VAL A 1 219 ? 13.33199 1.64890 -0.81883 1.000 16.19136 219 VAL A CA 1
ATOM 1695 C C . VAL A 1 219 ? 13.57622 0.15731 -1.00087 1.000 18.80284 219 VAL A C 1
ATOM 1696 O O . VAL A 1 219 ? 12.73541 -0.55691 -1.55936 1.000 18.34501 219 VAL A O 1
ATOM 1700 N N . ILE A 1 220 ? 14.73023 -0.32318 -0.54309 1.000 15.90983 220 ILE A N 1
ATOM 1701 C CA . ILE A 1 220 ? 15.10728 -1.71875 -0.74764 1.000 15.30538 220 ILE A CA 1
ATOM 1702 C C . ILE A 1 220 ? 15.53481 -2.37748 0.55770 1.000 14.88612 220 ILE A C 1
ATOM 1703 O O . ILE A 1 220 ? 15.75274 -3.59481 0.60562 1.000 17.17561 220 ILE A O 1
ATOM 1708 N N . GLU A 1 221 ? 15.68104 -1.58373 1.61441 1.000 16.10179 221 GLU A N 1
ATOM 1709 C CA . GLU A 1 221 ? 16.19244 -2.08732 2.88013 1.000 15.45420 221 GLU A CA 1
ATOM 1710 C C . GLU A 1 221 ? 15.60161 -1.24675 4.00175 1.000 11.83558 221 GLU A C 1
ATOM 1711 O O . GLU A 1 221 ? 15.47791 -0.02793 3.86210 1.000 14.49838 221 GLU A O 1
ATOM 1717 N N . VAL A 1 222 ? 15.26077 -1.90292 5.11338 1.000 13.81503 222 VAL A N 1
ATOM 1718 C CA . VAL A 1 222 ? 14.59269 -1.29087 6.26137 1.000 15.21892 222 VAL A CA 1
ATOM 1719 C C . VAL A 1 222 ? 15.29596 -1.78464 7.51663 1.000 14.32239 222 VAL A C 1
ATOM 1720 O O . VAL A 1 222 ? 15.28851 -2.99153 7.78818 1.000 13.01208 222 VAL A O 1
ATOM 1724 N N . ASP A 1 223 ? 15.90388 -0.86490 8.27358 1.000 14.23387 223 ASP A N 1
ATOM 1725 C CA . ASP A 1 223 ? 16.60172 -1.19022 9.52664 1.000 13.39817 223 ASP A CA 1
ATOM 1726 C C . ASP A 1 223 ? 17.43822 -2.46548 9.40653 1.000 13.56887 223 ASP A C 1
ATOM 1727 O O . ASP A 1 223 ? 17.34028 -3.37403 10.23398 1.000 14.22908 223 ASP A O 1
ATOM 1732 N N . GLY A 1 224 ? 18.27145 -2.54570 8.35867 1.000 12.42158 224 GLY A N 1
ATOM 1733 C CA . GLY A 1 224 ? 19.17106 -3.67785 8.20432 1.000 14.48606 224 GLY A CA 1
ATOM 1734 C C . GLY A 1 224 ? 18.61246 -4.87524 7.45254 1.000 18.04678 224 GLY A C 1
ATOM 1735 O O . GLY A 1 224 ? 19.36437 -5.81360 7.16717 1.000 19.07725 224 GLY A O 1
ATOM 1736 N N . VAL A 1 225 ? 17.33478 -4.85810 7.09878 1.000 14.57150 225 VAL A N 1
ATOM 1737 C CA . VAL A 1 225 ? 16.62622 -6.01660 6.55961 1.000 14.93495 225 VAL A CA 1
ATOM 1738 C C . VAL A 1 225 ? 16.22870 -5.75169 5.10494 1.000 15.51488 225 VAL A C 1
ATOM 1739 O O . VAL A 1 225 ? 15.60127 -4.73466 4.80131 1.000 15.57061 225 VAL A O 1
ATOM 1743 N N . ASN A 1 226 ? 16.58403 -6.67180 4.20280 1.000 16.33828 226 ASN A N 1
ATOM 1744 C CA . ASN A 1 226 ? 16.17178 -6.52576 2.80934 1.000 16.84268 226 ASN A CA 1
ATOM 1745 C C . ASN A 1 226 ? 14.65494 -6.61488 2.67169 1.000 15.02968 226 ASN A C 1
ATOM 1746 O O . ASN A 1 226 ? 14.00832 -7.47636 3.27435 1.000 17.20392 226 ASN A O 1
ATOM 1751 N N . HIS A 1 227 ? 14.09454 -5.71604 1.87066 1.000 16.24557 227 HIS A N 1
ATOM 1752 C CA . HIS A 1 227 ? 12.66890 -5.68826 1.57845 1.000 16.75430 227 HIS A CA 1
ATOM 1753 C C . HIS A 1 227 ? 12.47478 -5.62443 0.06808 1.000 19.00430 227 HIS A C 1
ATOM 1754 O O . HIS A 1 227 ? 13.40546 -5.31497 -0.68215 1.000 19.48207 227 HIS A O 1
ATOM 1761 N N . GLU A 1 228 ? 11.25445 -5.94267 -0.37051 1.000 17.57013 228 GLU A N 1
ATOM 1762 C CA . GLU A 1 228 ? 10.93857 -5.85036 -1.78640 1.000 17.94136 228 GLU A CA 1
ATOM 1763 C C . GLU A 1 228 ? 10.98421 -4.38415 -2.20121 1.000 19.44886 228 GLU A C 1
ATOM 1764 O O . GLU A 1 228 ? 10.55815 -3.51019 -1.43950 1.000 19.28388 228 GLU A O 1
ATOM 1770 N N . PRO A 1 229 ? 11.51362 -4.07469 -3.37743 1.000 19.57530 229 PRO A N 1
ATOM 1771 C CA . PRO A 1 229 ? 11.65931 -2.66706 -3.75285 1.000 19.02108 229 PRO A CA 1
ATOM 1772 C C . PRO A 1 229 ? 10.31617 -1.95804 -3.76537 1.000 20.61386 229 PRO A C 1
ATOM 1773 O O . PRO A 1 229 ? 9.30317 -2.50588 -4.20723 1.000 24.73975 229 PRO A O 1
ATOM 1777 N N . LEU A 1 230 ? 10.31059 -0.74200 -3.22741 1.000 19.52590 230 LEU A N 1
ATOM 1778 C CA . LEU A 1 230 ? 9.10028 0.06262 -3.10558 1.000 20.74406 230 LEU A CA 1
ATOM 1779 C C . LEU A 1 230 ? 9.45799 1.50045 -3.42898 1.000 22.85931 230 LEU A C 1
ATOM 1780 O O . LEU A 1 230 ? 10.24718 2.11293 -2.70729 1.000 20.43869 230 LEU A O 1
ATOM 1785 N N . THR A 1 231 ? 8.89104 2.04030 -4.50603 1.000 20.32960 231 THR A N 1
ATOM 1786 C CA . THR A 1 231 ? 9.22013 3.39259 -4.93544 1.000 20.27106 231 THR A CA 1
ATOM 1787 C C . THR A 1 231 ? 8.26612 4.40340 -4.31115 1.000 20.95374 231 THR A C 1
ATOM 1788 O O . THR A 1 231 ? 7.04032 4.21862 -4.32758 1.000 26.18035 231 THR A O 1
ATOM 1792 N N . VAL A 1 232 ? 8.83765 5.46783 -3.74806 1.000 21.62394 232 VAL A N 1
ATOM 1793 C CA . VAL A 1 232 ? 8.09989 6.49799 -3.02650 1.000 20.30823 232 VAL A CA 1
ATOM 1794 C C . VAL A 1 232 ? 8.69091 7.85433 -3.39167 1.000 20.44162 232 VAL A C 1
ATOM 1795 O O . VAL A 1 232 ? 9.77902 7.94982 -3.95685 1.000 19.93143 232 VAL A O 1
ATOM 1799 N N . ASP A 1 233 ? 7.97389 8.92435 -3.05383 1.000 21.55617 233 ASP A N 1
ATOM 1800 C CA . ASP A 1 233 ? 8.53755 10.25056 -3.26402 1.000 22.61019 233 ASP A CA 1
ATOM 1801 C C . ASP A 1 233 ? 8.89089 10.96537 -1.96362 1.000 20.48825 233 ASP A C 1
ATOM 1802 O O . ASP A 1 233 ? 9.39619 12.08914 -2.01623 1.000 20.97905 233 ASP A O 1
ATOM 1807 N N . SER A 1 234 ? 8.66164 10.33988 -0.80917 1.000 21.07158 234 SER A N 1
ATOM 1808 C CA . SER A 1 234 ? 9.06355 10.91782 0.46841 1.000 18.72405 234 SER A CA 1
ATOM 1809 C C . SER A 1 234 ? 9.14822 9.79640 1.49752 1.000 17.70349 234 SER A C 1
ATOM 1810 O O . SER A 1 234 ? 8.42786 8.79830 1.39998 1.000 18.43708 234 SER A O 1
ATOM 1814 N N . ILE A 1 235 ? 10.03914 9.96468 2.47944 1.000 16.36006 235 ILE A N 1
ATOM 1815 C CA . ILE A 1 235 ? 10.22821 8.98647 3.54989 1.000 15.32365 235 ILE A CA 1
ATOM 1816 C C . ILE A 1 235 ? 10.20153 9.71250 4.88637 1.000 14.28421 235 ILE A C 1
ATOM 1817 O O . ILE A 1 235 ? 11.05944 10.56571 5.14227 1.000 16.87650 235 ILE A O 1
ATOM 1822 N N . GLN A 1 236 ? 9.24459 9.36322 5.74874 1.000 16.54153 236 GLN A N 1
ATOM 1823 C CA . GLN A 1 236 ? 9.26062 9.84207 7.12940 1.000 16.01749 236 GLN A CA 1
ATOM 1824 C C . GLN A 1 236 ? 10.05505 8.84015 7.95399 1.000 15.59112 236 GLN A C 1
ATOM 1825 O O . GLN A 1 236 ? 9.63113 7.69215 8.11456 1.000 17.54156 236 GLN A O 1
ATOM 1831 N N . ILE A 1 237 ? 11.20418 9.27404 8.47428 1.000 12.95424 237 ILE A N 1
ATOM 1832 C CA . ILE A 1 237 ? 12.14992 8.38900 9.14107 1.000 14.37817 237 ILE A CA 1
ATOM 1833 C C . ILE A 1 237 ? 12.27194 8.79954 10.60889 1.000 12.74609 237 ILE A C 1
ATOM 1834 O O . ILE A 1 237 ? 12.55674 9.96019 10.92468 1.000 13.39470 237 ILE A O 1
ATOM 1839 N N . PHE A 1 238 ? 12.02765 7.85086 11.50053 1.000 12.83631 238 PHE A N 1
ATOM 1840 C CA . PHE A 1 238 ? 12.02972 8.11695 12.93316 1.000 12.99188 238 PHE A CA 1
ATOM 1841 C C . PHE A 1 238 ? 13.40394 7.82863 13.52928 1.000 13.80119 238 PHE A C 1
ATOM 1842 O O . PHE A 1 238 ? 14.25501 7.17396 12.92131 1.000 12.91937 238 PHE A O 1
ATOM 1850 N N . ALA A 1 239 ? 13.60456 8.32918 14.74374 1.000 12.46786 239 ALA A N 1
ATOM 1851 C CA . ALA A 1 239 ? 14.90847 8.28085 15.39563 1.000 10.52240 239 ALA A CA 1
ATOM 1852 C C . ALA A 1 239 ? 15.47026 6.87052 15.42937 1.000 12.30227 239 ALA A C 1
ATOM 1853 O O . ALA A 1 239 ? 14.86664 5.96706 16.00517 1.000 12.50023 239 ALA A O 1
ATOM 1855 N N . GLY A 1 240 ? 16.64918 6.68299 14.80796 1.000 11.81060 240 GLY A N 1
ATOM 1856 C CA . GLY A 1 240 ? 17.30732 5.39456 14.83345 1.000 11.97271 240 GLY A CA 1
ATOM 1857 C C . GLY A 1 240 ? 16.92194 4.43843 13.71740 1.000 12.24400 240 GLY A C 1
ATOM 1858 O O . GLY A 1 240 ? 17.54971 3.37640 13.60012 1.000 13.73136 240 GLY A O 1
ATOM 1859 N N . GLN A 1 241 ? 15.91541 4.77166 12.90480 1.000 13.16704 241 GLN A N 1
ATOM 1860 C CA . GLN A 1 241 ? 15.58982 3.94215 11.74383 1.000 12.51814 241 GLN A CA 1
ATOM 1861 C C . GLN A 1 241 ? 16.60073 4.14687 10.61822 1.000 13.11109 241 GLN A C 1
ATOM 1862 O O . GLN A 1 241 ? 17.31719 5.14665 10.56476 1.000 12.98121 241 GLN A O 1
ATOM 1868 N N . ARG A 1 242 ? 16.64408 3.17598 9.70031 1.000 13.11532 242 ARG A N 1
ATOM 1869 C CA . ARG A 1 242 ? 17.50329 3.26444 8.52084 1.000 12.72108 242 ARG A CA 1
ATOM 1870 C C . ARG A 1 242 ? 16.73427 2.76041 7.31139 1.000 13.71883 242 ARG A C 1
ATOM 1871 O O . ARG A 1 242 ? 15.95969 1.81073 7.41353 1.000 14.90593 242 ARG A O 1
ATOM 1879 N N . TYR A 1 243 ? 16.95302 3.39432 6.16758 1.000 14.71251 243 TYR A N 1
ATOM 1880 C CA . TYR A 1 243 ? 16.43095 2.90203 4.90219 1.000 13.67001 243 TYR A CA 1
ATOM 1881 C C . TYR A 1 243 ? 17.55396 2.95928 3.88507 1.000 14.48301 243 TYR A C 1
ATOM 1882 O O . TYR A 1 243 ? 18.28556 3.94917 3.83830 1.000 18.14019 243 TYR A O 1
ATOM 1891 N N . SER A 1 244 ? 17.68801 1.92389 3.06033 1.000 15.51719 244 SER A N 1
ATOM 1892 C CA . SER A 1 244 ? 18.43806 2.08014 1.81744 1.000 15.03220 244 SER A CA 1
ATOM 1893 C C . SER A 1 244 ? 17.44363 2.40725 0.72384 1.000 18.34098 244 SER A C 1
ATOM 1894 O O . SER A 1 244 ? 16.40711 1.74891 0.62155 1.000 15.82638 244 SER A O 1
ATOM 1897 N N . PHE A 1 245 ? 17.74183 3.42558 -0.07913 1.000 16.03952 245 PHE A N 1
ATOM 1898 C CA . PHE A 1 245 ? 16.91059 3.68913 -1.24536 1.000 15.62428 245 PHE A CA 1
ATOM 1899 C C . PHE A 1 245 ? 17.80676 3.84982 -2.45223 1.000 16.82839 245 PHE A C 1
ATOM 1900 O O . PHE A 1 245 ? 18.93387 4.34863 -2.34300 1.000 16.78095 245 PHE A O 1
ATOM 1908 N N . VAL A 1 246 ? 17.32572 3.37093 -3.59199 1.000 17.36624 246 VAL A N 1
ATOM 1909 C CA . VAL A 1 246 ? 18.05288 3.53644 -4.83870 1.000 17.33306 246 VAL A CA 1
ATOM 1910 C C . VAL A 1 246 ? 17.55950 4.81581 -5.48359 1.000 17.32532 246 VAL A C 1
ATOM 1911 O O . VAL A 1 246 ? 16.34419 5.06308 -5.56457 1.000 19.01547 246 VAL A O 1
ATOM 1915 N N . LEU A 1 247 ? 18.49692 5.67324 -5.86390 1.000 18.28243 247 LEU A N 1
ATOM 1916 C CA . LEU A 1 247 ? 18.18461 6.85667 -6.64051 1.000 19.54784 247 LEU A CA 1
ATOM 1917 C C . LEU A 1 247 ? 18.80597 6.67230 -8.01580 1.000 18.75952 247 LEU A C 1
ATOM 1918 O O . LEU A 1 247 ? 20.00949 6.40661 -8.12641 1.000 20.30704 247 LEU A O 1
ATOM 1923 N N . ASN A 1 248 ? 17.97634 6.76917 -9.05029 1.000 21.84979 248 ASN A N 1
ATOM 1924 C CA . ASN A 1 248 ? 18.45438 6.76363 -10.42612 1.000 20.81332 248 ASN A CA 1
ATOM 1925 C C . ASN A 1 248 ? 18.66910 8.21628 -10.83342 1.000 22.24085 248 ASN A C 1
ATOM 1926 O O . ASN A 1 248 ? 17.72366 9.00600 -10.82742 1.000 22.58458 248 ASN A O 1
ATOM 1931 N N . ALA A 1 249 ? 19.91114 8.57476 -11.15841 1.000 18.60518 249 ALA A N 1
ATOM 1932 C CA . ALA A 1 249 ? 20.25039 9.96477 -11.46017 1.000 18.02066 249 ALA A CA 1
ATOM 1933 C C . ALA A 1 249 ? 19.86928 10.25152 -12.91193 1.000 20.43761 249 ALA A C 1
ATOM 1934 O O . ALA A 1 249 ? 20.70883 10.48774 -13.78077 1.000 23.06891 249 ALA A O 1
ATOM 1936 N N . ASN A 1 250 ? 18.56214 10.22052 -13.15640 1.000 23.01430 250 ASN A N 1
ATOM 1937 C CA . ASN A 1 250 ? 18.01142 10.28215 -14.50484 1.000 25.06238 250 ASN A CA 1
ATOM 1938 C C . ASN A 1 250 ? 17.40459 11.63893 -14.84635 1.000 27.18342 250 ASN A C 1
ATOM 1939 O O . ASN A 1 250 ? 16.74793 11.76889 -15.88649 1.000 28.56852 250 ASN A O 1
ATOM 1944 N N . GLN A 1 251 ? 17.61814 12.64628 -14.01797 1.000 25.14165 251 GLN A N 1
ATOM 1945 C CA . GLN A 1 251 ? 17.06979 13.97842 -14.21312 1.000 24.75780 251 GLN A CA 1
ATOM 1946 C C . GLN A 1 251 ? 18.08142 14.86214 -14.92040 1.000 20.82830 251 GLN A C 1
ATOM 1947 O O . GLN A 1 251 ? 19.24267 14.48267 -15.09314 1.000 21.66265 251 GLN A O 1
ATOM 1953 N N . PRO A 1 252 ? 17.67759 16.05300 -15.36265 1.000 24.42838 252 PRO A N 1
ATOM 1954 C CA . PRO A 1 252 ? 18.65175 16.95574 -15.99041 1.000 21.93167 252 PRO A CA 1
ATOM 1955 C C . PRO A 1 252 ? 19.78234 17.31422 -15.03896 1.000 27.27794 252 PRO A C 1
ATOM 1956 O O . PRO A 1 252 ? 19.59968 17.39617 -13.82115 1.000 28.47364 252 PRO A O 1
ATOM 1960 N N . VAL A 1 253 ? 20.96431 17.52618 -15.61393 1.000 23.13512 253 VAL A N 1
ATOM 1961 C CA . VAL A 1 253 ? 22.13152 17.95255 -14.84512 1.000 24.34108 253 VAL A CA 1
ATOM 1962 C C . VAL A 1 253 ? 21.84401 19.29724 -14.19249 1.000 25.69711 253 VAL A C 1
ATOM 1963 O O . VAL A 1 253 ? 21.70165 20.31617 -14.87696 1.000 28.20312 253 VAL A O 1
ATOM 1967 N N . ASP A 1 254 ? 21.74459 19.30439 -12.86545 1.000 25.33939 254 ASP A N 1
ATOM 1968 C CA . ASP A 1 254 ? 21.31932 20.47900 -12.11482 1.000 23.23901 254 ASP A CA 1
ATOM 1969 C C . ASP A 1 254 ? 21.62964 20.23025 -10.64208 1.000 20.76596 254 ASP A C 1
ATOM 1970 O O . ASP A 1 254 ? 22.15319 19.17465 -10.27037 1.000 23.33760 254 ASP A O 1
ATOM 1975 N N . ASN A 1 255 ? 21.31807 21.22619 -9.81459 1.000 22.43200 255 ASN A N 1
ATOM 1976 C CA . ASN A 1 255 ? 21.31776 21.09729 -8.36037 1.000 24.53685 255 ASN A CA 1
ATOM 1977 C C . ASN A 1 255 ? 19.88741 20.92572 -7.87369 1.000 21.95339 255 ASN A C 1
ATOM 1978 O O . ASN A 1 255 ? 19.00304 21.69030 -8.26979 1.000 24.19404 255 ASN A O 1
ATOM 1983 N N . TYR A 1 256 ? 19.66521 19.94055 -7.00005 1.000 21.95921 256 TYR A N 1
ATOM 1984 C CA . TYR A 1 256 ? 18.33938 19.64320 -6.47422 1.000 20.08456 256 TYR A CA 1
ATOM 1985 C C . TYR A 1 256 ? 18.36249 19.69425 -4.95534 1.000 20.00463 256 TYR A C 1
ATOM 1986 O O . TYR A 1 256 ? 19.30007 19.19351 -4.32797 1.000 19.72710 256 TYR A O 1
ATOM 1995 N N . TRP A 1 257 ? 17.32209 20.28761 -4.37109 1.000 21.04203 257 TRP A N 1
ATOM 1996 C CA . TRP A 1 257 ? 17.22636 20.32915 -2.91578 1.000 19.78917 257 TRP A CA 1
ATOM 1997 C C . TRP A 1 257 ? 16.97593 18.94014 -2.34499 1.000 20.90024 257 TRP A C 1
ATOM 1998 O O . TRP A 1 257 ? 16.04747 18.23517 -2.76379 1.000 20.05436 257 TRP A O 1
ATOM 2009 N N . ILE A 1 258 ? 17.80981 18.56273 -1.37207 1.000 20.21086 258 ILE A N 1
ATOM 2010 C CA . ILE A 1 258 ? 17.53085 17.46159 -0.46054 1.000 18.66325 258 ILE A CA 1
ATOM 2011 C C . ILE A 1 258 ? 16.88012 18.05957 0.77829 1.000 18.15653 258 ILE A C 1
ATOM 2012 O O . ILE A 1 258 ? 17.39298 19.03099 1.34349 1.000 19.47271 258 ILE A O 1
ATOM 2017 N N . ARG A 1 259 ? 15.74476 17.50400 1.18708 1.000 16.63481 259 ARG A N 1
ATOM 2018 C CA . ARG A 1 259 ? 14.92597 18.07923 2.24758 1.000 18.30500 259 ARG A CA 1
ATOM 2019 C C . ARG A 1 259 ? 14.78512 17.07386 3.37983 1.000 19.23009 259 ARG A C 1
ATOM 2020 O O . ARG A 1 259 ? 14.49743 15.89861 3.13906 1.000 18.51168 259 ARG A O 1
ATOM 2028 N N . ALA A 1 260 ? 14.99707 17.53389 4.61097 1.000 15.41520 260 ALA A N 1
ATOM 2029 C CA . ALA A 1 260 ? 14.80639 16.71035 5.80658 1.000 16.61433 260 ALA A CA 1
ATOM 2030 C C . ALA A 1 260 ? 14.03928 17.54963 6.82086 1.000 14.74859 260 ALA A C 1
ATOM 2031 O O . ALA A 1 260 ? 14.64402 18.22638 7.65588 1.000 18.24342 260 ALA A O 1
ATOM 2033 N N . LEU A 1 261 ? 12.70956 17.48277 6.76503 1.000 16.44813 261 LEU A N 1
ATOM 2034 C CA . LEU A 1 261 ? 11.85871 18.34716 7.58331 1.000 17.28793 261 LEU A CA 1
ATOM 2035 C C . LEU A 1 261 ? 11.59483 17.69777 8.93629 1.000 18.27646 261 LEU A C 1
ATOM 2036 O O . LEU A 1 261 ? 10.96039 16.63388 8.98441 1.000 16.41208 261 LEU A O 1
ATOM 2041 N N . PRO A 1 262 ? 12.04402 18.28457 10.03949 1.000 14.88628 262 PRO A N 1
ATOM 2042 C CA . PRO A 1 262 ? 11.77267 17.69837 11.35673 1.000 14.60846 262 PRO A CA 1
ATOM 2043 C C . PRO A 1 262 ? 10.33739 17.97141 11.78299 1.000 17.44670 262 PRO A C 1
ATOM 2044 O O . PRO A 1 262 ? 9.67976 18.89304 11.29136 1.000 20.39880 262 PRO A O 1
ATOM 2048 N N . ASN A 1 263 ? 9.85659 17.15161 12.72202 1.000 16.09085 263 ASN A N 1
ATOM 2049 C CA . ASN A 1 263 ? 8.52368 17.38680 13.27575 1.000 17.31638 263 ASN A CA 1
ATOM 2050 C C . ASN A 1 263 ? 8.53807 18.40010 14.41518 1.000 19.78443 263 ASN A C 1
ATOM 2051 O O . ASN A 1 263 ? 7.47116 18.90936 14.79021 1.000 22.46863 263 ASN A O 1
ATOM 2056 N N . VAL A 1 264 ? 9.70354 18.66056 15.00152 1.000 18.04967 264 VAL A N 1
ATOM 2057 C CA . VAL A 1 264 ? 9.87282 19.63856 16.07012 1.000 21.23272 264 VAL A CA 1
ATOM 2058 C C . VAL A 1 264 ? 11.04977 20.53508 15.70373 1.000 22.62320 264 VAL A C 1
ATOM 2059 O O . VAL A 1 264 ? 11.94748 20.14312 14.95440 1.000 23.13783 264 VAL A O 1
ATOM 2063 N N . GLY A 1 265 ? 11.04371 21.74696 16.26018 1.000 21.13581 265 GLY A N 1
ATOM 2064 C CA . GLY A 1 265 ? 12.04292 22.73806 15.91330 1.000 23.73991 265 GLY A CA 1
ATOM 2065 C C . GLY A 1 265 ? 11.49553 23.67907 14.86442 1.000 30.32299 265 GLY A C 1
ATOM 2066 O O . GLY A 1 265 ? 10.29153 23.95771 14.85295 1.000 28.32011 265 GLY A O 1
ATOM 2067 N N . SER A 1 266 ? 12.35411 24.16226 13.97078 1.000 29.65965 266 SER A N 1
ATOM 2068 C CA . SER A 1 266 ? 11.91662 25.02564 12.87793 1.000 29.82829 266 SER A CA 1
ATOM 2069 C C . SER A 1 266 ? 11.37739 24.14279 11.76066 1.000 29.92690 266 SER A C 1
ATOM 2070 O O . SER A 1 266 ? 12.14160 23.40567 11.12893 1.000 28.43580 266 SER A O 1
ATOM 2073 N N . THR A 1 267 ? 10.07060 24.21148 11.51405 1.000 29.37074 267 THR A N 1
ATOM 2074 C CA . THR A 1 267 ? 9.39831 23.30225 10.57861 1.000 29.26797 267 THR A CA 1
ATOM 2075 C C . THR A 1 267 ? 9.13913 23.97535 9.22653 1.000 33.04717 267 THR A C 1
ATOM 2076 O O . THR A 1 267 ? 8.02035 24.02521 8.71361 1.000 29.92797 267 THR A O 1
ATOM 2080 N N . ASN A 1 268 ? 10.21794 24.46712 8.63037 1.000 27.77754 268 ASN A N 1
ATOM 2081 C CA . ASN A 1 268 ? 10.20060 25.06232 7.29638 1.000 23.95860 268 ASN A CA 1
ATOM 2082 C C . ASN A 1 268 ? 11.60863 24.93050 6.72999 1.000 26.84229 268 ASN A C 1
ATOM 2083 O O . ASN A 1 268 ? 12.47092 24.29324 7.34310 1.000 23.96351 268 ASN A O 1
ATOM 2088 N N . PHE A 1 269 ? 11.85309 25.53851 5.56147 1.000 22.41959 269 PHE A N 1
ATOM 2089 C CA . PHE A 1 269 ? 13.16155 25.48323 4.91315 1.000 26.17054 269 PHE A CA 1
ATOM 2090 C C . PHE A 1 269 ? 13.77682 26.86857 4.72269 1.000 25.39971 269 PHE A C 1
ATOM 2091 O O . PHE A 1 269 ? 14.72021 27.01930 3.93484 1.000 24.74958 269 PHE A O 1
ATOM 2099 N N . ASP A 1 270 ? 13.26763 27.87881 5.43000 1.000 26.12590 270 ASP A N 1
ATOM 2100 C CA . ASP A 1 270 ? 13.73370 29.25410 5.25035 1.000 27.85910 270 ASP A CA 1
ATOM 2101 C C . ASP A 1 270 ? 15.24173 29.37507 5.41091 1.000 27.54489 270 ASP A C 1
ATOM 2102 O O . ASP A 1 270 ? 15.81373 28.90997 6.40029 1.000 25.58038 270 ASP A O 1
ATOM 2107 N N . GLY A 1 271 ? 15.87714 30.03033 4.44288 1.000 24.05464 271 GLY A N 1
ATOM 2108 C CA . GLY A 1 271 ? 17.30084 30.27165 4.53120 1.000 26.05657 271 GLY A CA 1
ATOM 2109 C C . GLY A 1 271 ? 18.16376 29.04037 4.39288 1.000 25.50256 271 GLY A C 1
ATOM 2110 O O . GLY A 1 271 ? 19.34676 29.08865 4.73735 1.000 25.11551 271 GLY A O 1
ATOM 2111 N N . GLY A 1 272 ? 17.60913 27.93791 3.88886 1.000 21.97537 272 GLY A N 1
ATOM 2112 C CA . GLY A 1 272 ? 18.37209 26.71883 3.70715 1.000 21.76633 272 GLY A CA 1
ATOM 2113 C C . GLY A 1 272 ? 18.45371 25.81143 4.91644 1.000 19.81233 272 GLY A C 1
ATOM 2114 O O . GLY A 1 272 ? 19.25244 24.86760 4.90463 1.000 21.47655 272 GLY A O 1
ATOM 2115 N N . ILE A 1 273 ? 17.66452 26.05976 5.96147 1.000 22.58440 273 ILE A N 1
ATOM 2116 C CA . ILE A 1 273 ? 17.64712 25.11281 7.08127 1.000 20.35146 273 ILE A CA 1
ATOM 2117 C C . ILE A 1 273 ? 16.99252 23.80467 6.64252 1.000 19.94449 273 ILE A C 1
ATOM 2118 O O . ILE A 1 273 ? 16.21882 23.74725 5.67836 1.000 19.09178 273 ILE A O 1
ATOM 2123 N N . ASN A 1 274 ? 17.34194 22.72473 7.34380 1.000 17.98584 274 ASN A N 1
ATOM 2124 C CA . ASN A 1 274 ? 16.77159 21.39399 7.09074 1.000 16.03255 274 ASN A CA 1
ATOM 2125 C C . ASN A 1 274 ? 16.99821 20.93705 5.64991 1.000 19.53673 274 ASN A C 1
ATOM 2126 O O . ASN A 1 274 ? 16.18693 20.19505 5.08839 1.000 17.18293 274 ASN A O 1
ATOM 2131 N N . SER A 1 275 ? 18.12801 21.33008 5.06141 1.000 17.78539 275 SER A N 1
ATOM 2132 C CA . SER A 1 275 ? 18.35920 21.14355 3.63178 1.000 17.54115 275 SER A CA 1
ATOM 2133 C C . SER A 1 275 ? 19.78622 20.68597 3.34917 1.000 19.82421 275 SER A C 1
ATOM 2134 O O . SER A 1 275 ? 20.71133 20.96454 4.11580 1.000 20.25466 275 SER A O 1
ATOM 2137 N N . ALA A 1 276 ? 19.94576 19.97622 2.22372 1.000 17.68800 276 ALA A N 1
ATOM 2138 C CA . ALA A 1 276 ? 21.24054 19.67604 1.62740 1.000 16.72271 276 ALA A CA 1
ATOM 2139 C C . ALA A 1 276 ? 21.07771 19.77729 0.11457 1.000 16.58586 276 ALA A C 1
ATOM 2140 O O . ALA A 1 276 ? 20.00575 20.13869 -0.38612 1.000 18.81227 276 ALA A O 1
ATOM 2142 N N . ILE A 1 277 ? 22.14201 19.45983 -0.62201 1.000 17.80504 277 ILE A N 1
ATOM 2143 C CA . ILE A 1 277 ? 22.17861 19.68372 -2.06508 1.000 18.63022 277 ILE A CA 1
ATOM 2144 C C . ILE A 1 277 ? 22.57365 18.39146 -2.76328 1.000 17.70865 277 ILE A C 1
ATOM 2145 O O . ILE A 1 277 ? 23.60612 17.79851 -2.43689 1.000 19.97943 277 ILE A O 1
ATOM 2150 N N . LEU A 1 278 ? 21.75283 17.96108 -3.72543 1.000 19.70069 278 LEU A N 1
ATOM 2151 C CA . LEU A 1 278 ? 22.10813 16.89485 -4.65492 1.000 18.65601 278 LEU A CA 1
ATOM 2152 C C . LEU A 1 278 ? 22.63805 17.55755 -5.92016 1.000 19.31259 278 LEU A C 1
ATOM 2153 O O . LEU A 1 278 ? 21.88387 18.23647 -6.62377 1.000 22.01956 278 LEU A O 1
ATOM 2158 N N . ARG A 1 279 ? 23.92785 17.37483 -6.19461 1.000 20.04188 279 ARG A N 1
ATOM 2159 C CA . ARG A 1 279 ? 24.59803 18.02550 -7.31621 1.000 21.87245 279 ARG A CA 1
ATOM 2160 C C . ARG A 1 279 ? 24.96371 16.98708 -8.36800 1.000 19.47738 279 ARG A C 1
ATOM 2161 O O . ARG A 1 279 ? 25.71732 16.04733 -8.08541 1.000 21.28243 279 ARG A O 1
ATOM 2169 N N . TYR A 1 280 ? 24.40489 17.14769 -9.56679 1.000 22.42807 280 TYR A N 1
ATOM 2170 C CA . TYR A 1 280 ? 24.84708 16.37067 -10.71070 1.000 22.26279 280 TYR A CA 1
ATOM 2171 C C . TYR A 1 280 ? 26.19034 16.87756 -11.20034 1.000 24.35646 280 TYR A C 1
ATOM 2172 O O . TYR A 1 280 ? 26.42585 18.08678 -11.27045 1.000 25.54332 280 TYR A O 1
ATOM 2181 N N . LYS A 1 281 ? 27.06861 15.94578 -11.53957 1.000 25.09627 281 LYS A N 1
ATOM 2182 C CA . LYS A 1 281 ? 28.28493 16.30626 -12.24153 1.000 27.30320 281 LYS A CA 1
ATOM 2183 C C . LYS A 1 281 ? 28.02135 17.19886 -13.44747 1.000 26.07962 281 LYS A C 1
ATOM 2184 O O . LYS A 1 281 ? 27.23896 16.86181 -14.33766 1.000 25.75958 281 LYS A O 1
ATOM 2190 N N . GLY A 1 282 ? 28.71072 18.33647 -13.47195 1.000 32.42480 282 GLY A N 1
ATOM 2191 C CA . GLY A 1 282 ? 28.53232 19.32354 -14.50827 1.000 32.40540 282 GLY A CA 1
ATOM 2192 C C . GLY A 1 282 ? 27.62280 20.46551 -14.13074 1.000 32.72880 282 GLY A C 1
ATOM 2193 O O . GLY A 1 282 ? 27.56581 21.45354 -14.86863 1.000 32.81026 282 GLY A O 1
ATOM 2194 N N . ALA A 1 283 ? 26.90363 20.35833 -13.01293 1.000 28.71710 283 ALA A N 1
ATOM 2195 C CA . ALA A 1 283 ? 26.05774 21.44497 -12.55045 1.000 28.13919 283 ALA A CA 1
ATOM 2196 C C . ALA A 1 283 ? 26.90745 22.52839 -11.88795 1.000 28.56774 283 ALA A C 1
ATOM 2197 O O . ALA A 1 283 ? 28.00980 22.25673 -11.40364 1.000 30.72684 283 ALA A O 1
ATOM 2199 N N . PRO A 1 284 ? 26.42815 23.77174 -11.86716 1.000 33.96506 284 PRO A N 1
ATOM 2200 C CA . PRO A 1 284 ? 27.23061 24.85048 -11.27797 1.000 31.74427 284 PRO A CA 1
ATOM 2201 C C . PRO A 1 284 ? 27.38487 24.67071 -9.77828 1.000 34.13777 284 PRO A C 1
ATOM 2202 O O . PRO A 1 284 ? 26.56803 24.02107 -9.12059 1.000 32.89669 284 PRO A O 1
ATOM 2206 N N . ASN A 1 285 ? 28.46548 25.24114 -9.23988 1.000 35.68393 285 ASN A N 1
ATOM 2207 C CA . ASN A 1 285 ? 28.65953 25.29296 -7.79218 1.000 34.99675 285 ASN A CA 1
ATOM 2208 C C . ASN A 1 285 ? 27.73566 26.37924 -7.25050 1.000 34.68537 285 ASN A C 1
ATOM 2209 O O . ASN A 1 285 ? 28.10961 27.54294 -7.07361 1.000 37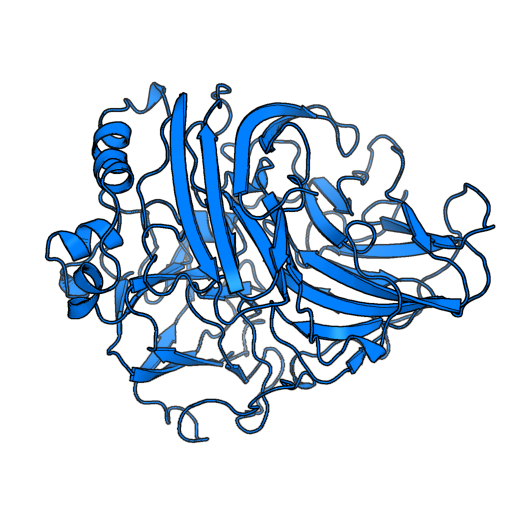.72926 285 ASN A O 1
ATOM 2214 N N . ALA A 1 286 ? 26.49184 25.98309 -7.00046 1.000 30.36667 286 ALA A N 1
ATOM 2215 C CA . ALA A 1 286 ? 25.45910 26.90919 -6.55987 1.000 28.91082 286 ALA A CA 1
ATOM 2216 C C . ALA A 1 286 ? 24.39739 26.12469 -5.80738 1.000 30.35717 286 ALA A C 1
ATOM 2217 O O . ALA A 1 286 ? 24.31797 24.89605 -5.89989 1.000 26.74362 286 ALA A O 1
ATOM 2219 N N . GLU A 1 287 ? 23.59509 26.84676 -5.06541 1.000 27.66661 287 GLU A N 1
ATOM 2220 C CA . GLU A 1 287 ? 22.50240 26.20187 -4.36699 1.000 27.81563 287 GLU A CA 1
ATOM 2221 C C . GLU A 1 287 ? 21.33971 25.95523 -5.32883 1.000 29.40050 287 GLU A C 1
ATOM 2222 O O . GLU A 1 287 ? 21.19702 26.65542 -6.33798 1.000 29.19728 287 GLU A O 1
ATOM 2228 N N . PRO A 1 288 ? 20.51822 24.94479 -5.06283 1.000 27.81665 288 PRO A N 1
ATOM 2229 C CA . PRO A 1 288 ? 19.37976 24.66869 -5.94539 1.000 26.27630 288 PRO A CA 1
ATOM 2230 C C . PRO A 1 288 ? 18.35779 25.79748 -5.94401 1.000 29.87265 288 PRO A C 1
ATOM 2231 O O . PRO A 1 288 ? 18.26592 26.60402 -5.01589 1.000 31.33630 288 PRO A O 1
ATOM 2235 N N . THR A 1 289 ? 17.58540 25.84674 -7.02975 1.000 29.38730 289 THR A N 1
ATOM 2236 C CA . THR A 1 289 ? 16.38831 26.67607 -7.10760 1.000 30.52305 289 THR A CA 1
ATOM 2237 C C . THR A 1 289 ? 15.15776 25.82999 -7.39807 1.000 31.21060 289 THR A C 1
ATOM 2238 O O . THR A 1 289 ? 14.11498 26.36412 -7.78979 1.000 31.15159 289 THR A O 1
ATOM 2242 N N . THR A 1 290 ? 15.26831 24.51681 -7.22186 1.000 29.97513 290 THR A N 1
ATOM 2243 C CA . THR A 1 290 ? 14.15104 23.61649 -7.44010 1.000 28.73319 290 THR A CA 1
ATOM 2244 C C . THR A 1 290 ? 13.06242 23.85136 -6.39046 1.000 32.78711 290 THR A C 1
ATOM 2245 O O . THR A 1 290 ? 13.29777 24.43851 -5.32610 1.000 28.72927 290 THR A O 1
ATOM 2249 N N . THR A 1 291 ? 11.85013 23.39684 -6.70169 1.000 33.96833 291 THR A N 1
ATOM 2250 C CA . THR A 1 291 ? 10.74579 23.51155 -5.76130 1.000 38.83297 291 THR A CA 1
ATOM 2251 C C . THR A 1 291 ? 10.20781 22.12922 -5.42714 1.000 36.95064 291 THR A C 1
ATOM 2252 O O . THR A 1 291 ? 10.36298 21.17012 -6.19007 1.000 39.34808 291 THR A O 1
ATOM 2256 N N . GLN A 1 292 ? 9.56549 22.04329 -4.26959 1.000 43.42069 292 GLN A N 1
ATOM 2257 C CA . GLN A 1 292 ? 8.97411 20.79818 -3.81053 1.000 42.32226 292 GLN A CA 1
ATOM 2258 C C . GLN A 1 292 ? 7.56881 20.65355 -4.37542 1.000 46.43625 292 GLN A C 1
ATOM 2259 O O . GLN A 1 292 ? 6.75623 21.57860 -4.28113 1.000 50.26200 292 GLN A O 1
ATOM 2265 N N . SER A 1 293 ? 7.29404 19.50194 -4.97459 1.000 48.78781 293 SER A N 1
ATOM 2266 C CA . SER A 1 293 ? 5.93005 19.12831 -5.30613 1.000 51.50454 293 SER A CA 1
ATOM 2267 C C . SER A 1 293 ? 5.34721 18.31108 -4.16118 1.000 50.86066 293 SER A C 1
ATOM 2268 O O . SER A 1 293 ? 6.06426 17.58840 -3.46203 1.000 52.27347 293 SER A O 1
ATOM 2271 N N . THR A 1 294 ? 4.03996 18.45402 -3.95835 1.000 53.87037 294 THR A N 1
ATOM 2272 C CA . THR A 1 294 ? 3.37737 17.75685 -2.86547 1.000 50.33076 294 THR A CA 1
ATOM 2273 C C . THR A 1 294 ? 3.59699 16.25543 -2.99105 1.000 47.80292 294 THR A C 1
ATOM 2274 O O . THR A 1 294 ? 3.47417 15.68584 -4.07968 1.000 49.05560 294 THR A O 1
ATOM 2278 N N . SER A 1 295 ? 3.96388 15.62217 -1.87661 1.000 46.88305 295 SER A N 1
ATOM 2279 C CA . SER A 1 295 ? 4.08487 14.17282 -1.84535 1.000 43.66900 295 SER A CA 1
ATOM 2280 C C . SER A 1 295 ? 2.73946 13.52529 -2.13064 1.000 42.02037 295 SER A C 1
ATOM 2281 O O . SER A 1 295 ? 1.79891 13.65864 -1.34217 1.000 49.20563 295 SER A O 1
ATOM 2284 N N . SER A 1 296 ? 2.63638 12.83604 -3.26234 1.000 38.65350 296 SER A N 1
ATOM 2285 C CA . SER A 1 296 ? 1.46971 12.02313 -3.56413 1.000 39.97158 296 SER A CA 1
ATOM 2286 C C . SER A 1 296 ? 1.70581 10.54212 -3.30998 1.000 37.94782 296 SER A C 1
ATOM 2287 O O . SER A 1 296 ? 0.75558 9.75614 -3.38679 1.000 36.25417 296 SER A O 1
ATOM 2290 N N . ASN A 1 297 ? 2.94450 10.14510 -3.01210 1.000 32.60838 297 ASN A N 1
ATOM 2291 C CA . ASN A 1 297 ? 3.29645 8.73704 -2.82050 1.000 29.37951 297 ASN A CA 1
ATOM 2292 C C . ASN A 1 297 ? 4.27433 8.59778 -1.65269 1.000 27.99634 297 ASN A C 1
ATOM 2293 O O . ASN A 1 297 ? 5.40344 8.11839 -1.81568 1.000 24.58806 297 ASN A O 1
ATOM 2298 N N . PRO A 1 298 ? 3.86560 9.00081 -0.44864 1.000 26.15624 298 PRO A N 1
ATOM 2299 C CA . PRO A 1 298 ? 4.75637 8.85085 0.70528 1.000 22.53119 298 PRO A CA 1
ATOM 2300 C C . PRO A 1 298 ? 4.90422 7.39431 1.11601 1.000 24.26352 298 PRO A C 1
ATOM 2301 O O . PRO A 1 298 ? 3.98273 6.58340 0.97409 1.000 24.16585 298 PRO A O 1
ATOM 2305 N N . LEU A 1 299 ? 6.08872 7.06750 1.63768 1.000 22.74464 299 LEU A N 1
ATOM 2306 C CA . LEU A 1 299 ? 6.29586 5.74593 2.21659 1.000 18.49655 299 LEU A CA 1
ATOM 2307 C C . LEU A 1 299 ? 5.25792 5.46103 3.29495 1.000 21.79408 299 LEU A C 1
ATOM 2308 O O . LEU A 1 299 ? 5.00343 6.29050 4.17498 1.000 22.34370 299 LEU A O 1
ATOM 2313 N N . ASN A 1 300 ? 4.62223 4.29957 3.18130 1.000 21.00601 300 ASN A N 1
ATOM 2314 C CA . ASN A 1 300 ? 3.78963 3.74140 4.23279 1.000 23.22653 300 ASN A CA 1
ATOM 2315 C C . ASN A 1 300 ? 4.38808 2.39852 4.61794 1.000 21.07500 300 ASN A C 1
ATOM 2316 O O . ASN A 1 300 ? 4.58004 1.52516 3.76459 1.000 21.18985 300 ASN A O 1
ATOM 2321 N N . GLU A 1 301 ? 4.71135 2.25683 5.89751 1.000 20.03402 301 GLU A N 1
ATOM 2322 C CA . GLU A 1 301 ? 5.19895 0.99930 6.44161 1.000 20.99404 301 GLU A CA 1
ATOM 2323 C C . GLU A 1 301 ? 4.33678 -0.20222 6.05385 1.000 22.21036 301 GLU A C 1
ATOM 2324 O O . GLU A 1 301 ? 4.85276 -1.31708 5.89064 1.000 20.90802 301 GLU A O 1
ATOM 2330 N N . ALA A 1 302 ? 3.02468 -0.00404 5.90062 1.000 20.98188 302 ALA A N 1
ATOM 2331 C CA . ALA A 1 302 ? 2.14365 -1.10678 5.52761 1.000 22.62309 302 ALA A CA 1
ATOM 2332 C C . ALA A 1 302 ? 2.48341 -1.72188 4.17135 1.000 27.36194 302 ALA A C 1
ATOM 2333 O O . ALA A 1 302 ? 2.09017 -2.86476 3.90483 1.000 28.25385 302 ALA A O 1
ATOM 2335 N N . ASN A 1 303 ? 3.21243 -1.00957 3.31468 1.000 22.81377 303 ASN A N 1
ATOM 2336 C CA . ASN A 1 303 ? 3.54911 -1.48977 1.98135 1.000 25.15147 303 ASN A CA 1
ATOM 2337 C C . ASN A 1 303 ? 4.92458 -2.13901 1.89852 1.000 24.14721 303 ASN A C 1
ATOM 2338 O O . ASN A 1 303 ? 5.32131 -2.58472 0.81825 1.000 26.34576 303 ASN A O 1
ATOM 2343 N N . LEU A 1 304 ? 5.66155 -2.20565 3.00001 1.000 20.83446 304 LEU A N 1
ATOM 2344 C CA . LEU A 1 304 ? 6.98526 -2.81625 3.00935 1.000 22.26801 304 LEU A CA 1
ATOM 2345 C C . LEU A 1 304 ? 6.87130 -4.29907 3.33870 1.000 20.33118 304 LEU A C 1
ATOM 2346 O O . LEU A 1 304 ? 6.21898 -4.67513 4.31936 1.000 21.32619 304 LEU A O 1
ATOM 2351 N N . HIS A 1 305 ? 7.53549 -5.13182 2.53865 1.000 16.93442 305 HIS A N 1
ATOM 2352 C CA . HIS A 1 305 ? 7.45927 -6.57725 2.66686 1.000 17.10675 305 HIS A CA 1
ATOM 2353 C C . HIS A 1 305 ? 8.85618 -7.18044 2.62463 1.000 18.17606 305 HIS A C 1
ATOM 2354 O O . HIS A 1 305 ? 9.61734 -6.90707 1.68408 1.000 17.90380 305 HIS A O 1
ATOM 2361 N N . PRO A 1 306 ? 9.21602 -8.01825 3.59485 1.000 17.66252 306 PRO A N 1
ATOM 2362 C CA . PRO A 1 306 ? 10.57584 -8.56994 3.63219 1.000 18.18043 306 PRO A CA 1
ATOM 2363 C C . PRO A 1 306 ? 10.88280 -9.41477 2.40909 1.000 21.19646 306 PRO A C 1
ATOM 2364 O O . PRO A 1 306 ? 10.03671 -10.16498 1.91587 1.000 20.29766 306 PRO A O 1
ATOM 2368 N N . LEU A 1 307 ? 12.12373 -9.29030 1.93656 1.000 16.86524 307 LEU A N 1
ATOM 2369 C CA . LEU A 1 307 ? 12.56308 -10.01939 0.75622 1.000 18.79546 307 LEU A CA 1
ATOM 2370 C C . LEU A 1 307 ? 12.80561 -11.48755 1.07077 1.000 22.76905 307 LEU A C 1
ATOM 2371 O O . LEU A 1 307 ? 12.57810 -12.35337 0.21778 1.000 24.38513 307 LEU A O 1
ATOM 2376 N N . GLU A 1 308 ? 13.27408 -11.78504 2.27891 1.000 18.53312 308 GLU A N 1
ATOM 2377 C CA . GLU A 1 308 ? 13.60578 -13.14080 2.69099 1.000 18.36624 308 GLU A CA 1
ATOM 2378 C C . GLU A 1 308 ? 12.68305 -13.59252 3.81214 1.000 24.65861 308 GLU A C 1
ATOM 2379 O O . GLU A 1 308 ? 12.45528 -12.85140 4.77881 1.000 21.61821 308 GLU A O 1
ATOM 2385 N N . ASN A 1 309 ? 12.15539 -14.80716 3.67720 1.000 23.62022 309 ASN A N 1
ATOM 2386 C CA . ASN A 1 309 ? 11.30628 -15.42496 4.68860 1.000 22.63084 309 ASN A CA 1
ATOM 2387 C C . ASN A 1 309 ? 10.19966 -14.49224 5.19428 1.000 23.46990 309 ASN A C 1
ATOM 2388 O O . ASN A 1 309 ? 10.06323 -14.28424 6.40179 1.000 22.02682 309 ASN A O 1
ATOM 2393 N N . PRO A 1 310 ? 9.39107 -13.92049 4.29840 1.000 24.71950 310 PRO A N 1
ATOM 2394 C CA . PRO A 1 310 ? 8.31504 -13.04631 4.76856 1.000 21.26107 310 PRO A CA 1
ATOM 2395 C C . PRO A 1 310 ? 7.29903 -13.84516 5.56134 1.000 24.04298 310 PRO A C 1
ATOM 2396 O O . PRO A 1 310 ? 7.06059 -15.03311 5.30559 1.000 22.64098 310 PRO A O 1
ATOM 2400 N N . GLY A 1 311 ? 6.72202 -13.18071 6.55719 1.000 21.38054 311 GLY A N 1
ATOM 2401 C CA . GLY A 1 311 ? 5.75343 -13.81985 7.42286 1.000 21.17647 311 GLY A CA 1
ATOM 2402 C C . GLY A 1 311 ? 6.11566 -13.65511 8.88139 1.000 19.56007 311 GLY A C 1
ATOM 2403 O O . GLY A 1 311 ? 7.25147 -13.90984 9.28547 1.000 22.93430 311 GLY A O 1
ATOM 2404 N N . ALA A 1 312 ? 5.14701 -13.22886 9.67804 1.000 20.16765 312 ALA A N 1
ATOM 2405 C CA . ALA A 1 312 ? 5.34768 -13.10613 11.10711 1.000 19.53822 312 ALA A CA 1
ATOM 2406 C C . ALA A 1 312 ? 5.42947 -14.48919 11.75488 1.000 23.39548 312 ALA A C 1
ATOM 2407 O O . ALA A 1 312 ? 4.77163 -15.43630 11.30721 1.000 22.99361 312 ALA A O 1
ATOM 2409 N N . PRO A 1 313 ? 6.21133 -14.62984 12.82300 1.000 20.35038 313 PRO A N 1
ATOM 2410 C CA . PRO A 1 313 ? 6.24202 -15.90361 13.55212 1.000 22.03431 313 PRO A CA 1
ATOM 2411 C C . PRO A 1 313 ? 4.95743 -16.10889 14.33766 1.000 20.06830 313 PRO A C 1
ATOM 2412 O O . PRO A 1 313 ? 4.23580 -15.16484 14.66542 1.000 24.05123 313 PRO A O 1
ATOM 2416 N N . GLY A 1 314 ? 4.68847 -17.37487 14.64565 1.000 21.10099 314 GLY A N 1
ATOM 2417 C CA . GLY A 1 314 ? 3.50489 -17.74465 15.39620 1.000 24.04111 314 GLY A CA 1
ATOM 2418 C C . GLY A 1 314 ? 2.26499 -17.87244 14.53143 1.000 26.21766 314 GLY A C 1
ATOM 2419 O O . GLY A 1 314 ? 2.28664 -17.72829 13.31209 1.000 24.64427 314 GLY A O 1
ATOM 2420 N N . ALA A 1 315 ? 1.15583 -18.14046 15.19848 1.000 26.04908 315 ALA A N 1
ATOM 2421 C CA . ALA A 1 315 ? -0.11913 -18.33730 14.51731 1.000 31.50526 315 ALA A CA 1
ATOM 2422 C C . ALA A 1 315 ? -0.68718 -16.99542 14.06216 1.000 31.29750 315 ALA A C 1
ATOM 2423 O O . ALA A 1 315 ? -0.64613 -16.01798 14.81398 1.000 31.67224 315 ALA A O 1
ATOM 2425 N N . PRO A 1 316 ? -1.24512 -16.92900 12.84925 1.000 31.69683 316 PRO A N 1
ATOM 2426 C CA . PRO A 1 316 ? -1.71255 -15.64916 12.28296 1.000 30.28154 316 PRO A CA 1
ATOM 2427 C C . PRO A 1 316 ? -3.07547 -15.22306 12.82134 1.000 29.49963 316 PRO A C 1
ATOM 2428 O O . PRO A 1 316 ? -4.03933 -15.03299 12.07700 1.000 33.48363 316 PRO A O 1
ATOM 2432 N N . THR A 1 317 ? -3.16302 -15.09392 14.14554 1.000 31.72623 317 THR A N 1
ATOM 2433 C CA . THR A 1 317 ? -4.34363 -14.57323 14.82100 1.000 35.52631 317 THR A CA 1
ATOM 2434 C C . THR A 1 317 ? -3.88597 -13.70340 15.98219 1.000 36.38391 317 THR A C 1
ATOM 2435 O O . THR A 1 317 ? -2.80226 -13.90990 16.53924 1.000 34.64784 317 THR A O 1
ATOM 2439 N N . ALA A 1 318 ? -4.72558 -12.73486 16.34955 1.000 33.99724 318 ALA A N 1
ATOM 2440 C CA . ALA A 1 318 ? -4.35613 -11.78117 17.39000 1.000 36.14271 318 ALA A CA 1
ATOM 2441 C C . ALA A 1 318 ? -4.21300 -12.48241 18.73553 1.000 38.55651 318 ALA A C 1
ATOM 2442 O O . ALA A 1 318 ? -4.97096 -13.40119 19.06067 1.000 39.07930 318 ALA A O 1
ATOM 2444 N N . GLY A 1 319 ? -3.22290 -12.04924 19.51704 1.000 35.21238 319 GLY A N 1
ATOM 2445 C CA . GLY A 1 319 ? -2.91427 -12.72872 20.76227 1.000 33.44918 319 GLY A CA 1
ATOM 2446 C C . GLY A 1 319 ? -2.58768 -14.19963 20.61241 1.000 38.83698 319 GLY A C 1
ATOM 2447 O O . GLY A 1 319 ? -2.60069 -14.93317 21.60468 1.000 41.44426 319 GLY A O 1
ATOM 2448 N N . GLY A 1 320 ? -2.28605 -14.65065 19.39320 1.000 37.55612 320 GLY A N 1
ATOM 2449 C CA . GLY A 1 320 ? -1.97943 -16.04176 19.12614 1.000 40.85118 320 GLY A CA 1
ATOM 2450 C C . GLY A 1 320 ? -0.49025 -16.31417 19.15555 1.000 39.38123 320 GLY A C 1
ATOM 2451 O O . GLY A 1 320 ? 0.01337 -17.18524 18.43819 1.000 46.62114 320 GLY A O 1
ATOM 2452 N N . ALA A 1 321 ? 0.23045 -15.53974 19.95581 1.000 32.68320 321 ALA A N 1
ATOM 2453 C CA . ALA A 1 321 ? 1.62078 -15.83123 20.25310 1.000 27.02561 321 ALA A CA 1
ATOM 2454 C C . ALA A 1 321 ? 1.69397 -16.65831 21.53007 1.000 25.81418 321 ALA A C 1
ATOM 2455 O O . ALA A 1 321 ? 0.70147 -16.83708 22.23954 1.000 29.15636 321 ALA A O 1
ATOM 2457 N N . ASP A 1 322 ? 2.88607 -17.17783 21.82425 1.000 20.71836 322 ASP A N 1
ATOM 2458 C CA . ASP A 1 322 ? 3.06849 -17.92105 23.06840 1.000 23.03348 322 ASP A CA 1
ATOM 2459 C C . ASP A 1 322 ? 2.97899 -16.99702 24.27491 1.000 24.70568 322 ASP A C 1
ATOM 2460 O O . ASP A 1 322 ? 2.43301 -17.37155 25.32045 1.000 25.98960 322 ASP A O 1
ATOM 2465 N N . VAL A 1 323 ? 3.48891 -15.77981 24.13793 1.000 20.41054 323 VAL A N 1
ATOM 2466 C CA . VAL A 1 323 ? 3.53234 -14.79408 25.20783 1.000 20.92458 323 VAL A CA 1
ATOM 2467 C C . VAL A 1 323 ? 2.99408 -13.50069 24.62820 1.000 20.56063 323 VAL A C 1
ATOM 2468 O O . VAL A 1 323 ? 3.42260 -13.08167 23.54972 1.000 18.74378 323 VAL A O 1
ATOM 2472 N N . ASN A 1 324 ? 2.04112 -12.88736 25.32647 1.000 18.11530 324 ASN A N 1
ATOM 2473 C CA . ASN A 1 324 ? 1.36946 -11.68174 24.86225 1.000 18.39703 324 ASN A CA 1
ATOM 2474 C C . ASN A 1 324 ? 1.48333 -10.61982 25.93743 1.000 18.90073 324 ASN A C 1
ATOM 2475 O O . ASN A 1 324 ? 1.04201 -10.82976 27.07100 1.000 20.61796 324 ASN A O 1
ATOM 2480 N N . ILE A 1 325 ? 2.09062 -9.49180 25.59145 1.000 16.70658 325 ILE A N 1
ATOM 2481 C CA . ILE A 1 325 ? 2.35540 -8.43339 26.55370 1.000 14.79548 325 ILE A CA 1
ATOM 2482 C C . ILE A 1 325 ? 1.86743 -7.11792 25.97239 1.000 17.11194 325 ILE A C 1
ATOM 2483 O O . ILE A 1 325 ? 2.22651 -6.76133 24.84662 1.000 17.31949 325 ILE A O 1
ATOM 2488 N N . ASN A 1 326 ? 1.06239 -6.39274 26.74339 1.000 14.84764 326 ASN A N 1
ATOM 2489 C CA . ASN A 1 326 ? 0.57944 -5.07224 26.37355 1.000 14.82649 326 ASN A CA 1
ATOM 2490 C C . ASN A 1 326 ? 1.24511 -4.02076 27.24881 1.000 15.84809 326 ASN A C 1
ATOM 2491 O O . ASN A 1 326 ? 1.25032 -4.15278 28.47557 1.000 16.48966 326 ASN A O 1
ATOM 2496 N N . LEU A 1 327 ? 1.78728 -2.97363 26.63282 1.000 14.61499 327 LEU A N 1
ATOM 2497 C CA . LEU A 1 327 ? 2.52316 -1.93878 27.36375 1.000 15.65725 327 LEU A CA 1
ATOM 2498 C C . LEU A 1 327 ? 1.70421 -0.65067 27.41576 1.000 15.96243 327 LEU A C 1
ATOM 2499 O O . LEU A 1 327 ? 1.50143 0.00179 26.38515 1.000 15.22142 327 LEU A O 1
ATOM 2504 N N . ALA A 1 328 ? 1.25677 -0.26935 28.62039 1.000 14.05039 328 ALA A N 1
ATOM 2505 C CA . ALA A 1 328 ? 0.47054 0.94848 28.82420 1.000 12.74143 328 ALA A CA 1
ATOM 2506 C C . ALA A 1 328 ? 1.39607 2.09203 29.23219 1.000 14.89904 328 ALA A C 1
ATOM 2507 O O . ALA A 1 328 ? 2.02891 2.03218 30.29232 1.000 15.93809 328 ALA A O 1
ATOM 2509 N N . LEU A 1 329 ? 1.46830 3.12642 28.40141 1.000 15.74757 329 LEU A N 1
ATOM 2510 C CA . LEU A 1 329 ? 2.36148 4.25190 28.65652 1.000 15.93711 329 LEU A CA 1
ATOM 2511 C C . LEU A 1 329 ? 1.63419 5.38694 29.35990 1.000 17.70029 329 LEU A C 1
ATOM 2512 O O . LEU A 1 329 ? 0.47626 5.69436 29.04640 1.000 19.40819 329 LEU A O 1
ATOM 2517 N N . ALA A 1 330 ? 2.33140 6.02861 30.29602 1.000 15.13231 330 ALA A N 1
ATOM 2518 C CA . ALA A 1 330 ? 1.81285 7.23227 30.92406 1.000 20.73910 330 ALA A CA 1
ATOM 2519 C C . ALA A 1 330 ? 2.94564 8.21854 31.16785 1.000 18.69543 330 ALA A C 1
ATOM 2520 O O . ALA A 1 330 ? 4.14089 7.89908 31.04607 1.000 15.83579 330 ALA A O 1
ATOM 2522 N N . PHE A 1 331 ? 2.54699 9.44905 31.47020 1.000 18.33497 331 PHE A N 1
ATOM 2523 C CA . PHE A 1 331 ? 3.48420 10.52770 31.73992 1.000 18.12184 331 PHE A CA 1
ATOM 2524 C C . PHE A 1 331 ? 2.91461 11.33813 32.88436 1.000 21.14044 331 PHE A C 1
ATOM 2525 O O . PHE A 1 331 ? 1.72902 11.67927 32.86942 1.000 23.53253 331 PHE A O 1
ATOM 2533 N N . SER A 1 332 ? 3.75163 11.63644 33.86623 1.000 19.59867 332 SER A N 1
ATOM 2534 C CA . SER A 1 332 ? 3.37943 12.50181 34.97867 1.000 22.04123 332 SER A CA 1
ATOM 2535 C C . SER A 1 332 ? 3.82809 13.92619 34.69039 1.000 28.20763 332 SER A C 1
ATOM 2536 O O . SER A 1 332 ? 5.03055 14.19259 34.57593 1.000 22.77612 332 SER A O 1
ATOM 2539 N N . GLY A 1 333 ? 2.86223 14.83809 34.57940 1.000 27.79691 333 GLY A N 1
ATOM 2540 C CA . GLY A 1 333 ? 3.20277 16.23394 34.37660 1.000 27.45689 333 GLY A CA 1
ATOM 2541 C C . GLY A 1 333 ? 3.94136 16.84035 35.55248 1.000 29.87302 333 GLY A C 1
ATOM 2542 O O . GLY A 1 333 ? 4.76313 17.74208 35.37494 1.000 34.79207 333 GLY A O 1
ATOM 2543 N N . THR A 1 334 ? 3.67759 16.34991 36.76618 1.000 29.62206 334 THR A N 1
ATOM 2544 C CA . THR A 1 334 ? 4.34904 16.91365 37.93148 1.000 28.61858 334 THR A CA 1
ATOM 2545 C C . THR A 1 334 ? 5.78341 16.41620 38.06411 1.000 28.91992 334 THR A C 1
ATOM 2546 O O . THR A 1 334 ? 6.69266 17.21099 38.32169 1.000 29.39657 334 THR A O 1
ATOM 2550 N N . SER A 1 335 ? 6.01114 15.11416 37.89956 1.000 29.33263 335 SER A N 1
ATOM 2551 C CA . SER A 1 335 ? 7.36466 14.58658 38.03225 1.000 28.21455 335 SER A CA 1
ATOM 2552 C C . SER A 1 335 ? 8.16858 14.67021 36.74299 1.000 28.14635 335 SER A C 1
ATOM 2553 O O . SER A 1 335 ? 9.40665 14.61656 36.79422 1.000 25.41995 335 SER A O 1
ATOM 2556 N N . GLY A 1 336 ? 7.50099 14.78654 35.59649 1.000 21.78798 336 GLY A N 1
ATOM 2557 C CA . GLY A 1 336 ? 8.19422 14.75265 34.32280 1.000 21.98214 336 GLY A CA 1
ATOM 2558 C C . GLY A 1 336 ? 8.67913 13.38545 33.90319 1.000 22.63522 336 GLY A C 1
ATOM 2559 O O . GLY A 1 336 ? 9.51611 13.29217 32.99963 1.000 21.89484 336 GLY A O 1
ATOM 2560 N N . LYS A 1 337 ? 8.18757 12.31625 34.52709 1.000 21.36044 337 LYS A N 1
ATOM 2561 C CA . LYS A 1 337 ? 8.65107 10.96220 34.24567 1.000 16.99409 337 LYS A CA 1
ATOM 2562 C C . LYS A 1 337 ? 7.61903 10.15543 33.46801 1.000 20.39706 337 LYS A C 1
ATOM 2563 O O . LYS A 1 337 ? 6.40890 10.26100 33.70975 1.000 17.71811 337 LYS A O 1
ATOM 2569 N N . PHE A 1 338 ? 8.11252 9.32801 32.55182 1.000 18.98213 338 PHE A N 1
ATOM 2570 C CA . PHE A 1 338 ? 7.29158 8.34302 31.86722 1.000 14.32583 338 PHE A CA 1
ATOM 2571 C C . PHE A 1 338 ? 7.19781 7.05905 32.67370 1.000 13.95156 338 PHE A C 1
ATOM 2572 O O . PHE A 1 338 ? 8.11839 6.69225 33.40421 1.000 15.67471 338 PHE A O 1
ATOM 2580 N N . THR A 1 339 ? 6.08265 6.35027 32.50051 1.000 14.40725 339 THR A N 1
ATOM 2581 C CA . THR A 1 339 ? 5.90975 5.03517 33.09788 1.000 13.65771 339 THR A CA 1
ATOM 2582 C C . THR A 1 339 ? 5.41900 4.05257 32.04669 1.000 15.70106 339 THR A C 1
ATOM 2583 O O . THR A 1 339 ? 4.75364 4.42968 31.07104 1.000 16.57679 339 THR A O 1
ATOM 2587 N N . ILE A 1 340 ? 5.77609 2.78914 32.25131 1.000 14.55108 340 ILE A N 1
ATOM 2588 C CA . ILE A 1 340 ? 5.27041 1.67466 31.45526 1.000 13.62479 340 ILE A CA 1
ATOM 2589 C C . ILE A 1 340 ? 4.64331 0.67711 32.41440 1.000 13.85384 340 ILE A C 1
ATOM 2590 O O . ILE A 1 340 ? 5.33102 0.09081 33.25965 1.000 13.98928 340 ILE A O 1
ATOM 2595 N N . ASN A 1 341 ? 3.32215 0.49927 32.29781 1.000 12.80637 341 ASN A N 1
ATOM 2596 C CA . ASN A 1 341 ? 2.55755 -0.30024 33.25761 1.000 15.28952 341 ASN A CA 1
ATOM 2597 C C . ASN A 1 341 ? 2.85355 0.10957 34.69748 1.000 12.82129 341 ASN A C 1
ATOM 2598 O O . ASN A 1 341 ? 2.91854 -0.72730 35.59715 1.000 16.42378 341 ASN A O 1
ATOM 2603 N N . GLY A 1 342 ? 3.01484 1.41913 34.91842 1.000 13.72722 342 GLY A N 1
ATOM 2604 C CA . GLY A 1 342 ? 3.23161 1.95713 36.24671 1.000 14.68210 342 GLY A CA 1
ATOM 2605 C C . GLY A 1 342 ? 4.68131 2.12273 36.66857 1.000 14.99016 342 GLY A C 1
ATOM 2606 O O . GLY A 1 342 ? 4.93755 2.72498 37.71721 1.000 17.05480 342 GLY A O 1
ATOM 2607 N N . ALA A 1 343 ? 5.63820 1.61051 35.90838 1.000 14.56521 343 ALA A N 1
ATOM 2608 C CA . ALA A 1 343 ? 7.04187 1.64190 36.31652 1.000 14.91676 343 ALA A CA 1
ATOM 2609 C C . ALA A 1 343 ? 7.82440 2.58397 35.41177 1.000 14.25601 343 ALA A C 1
ATOM 2610 O O . ALA A 1 343 ? 7.73989 2.48221 34.18220 1.000 13.78140 343 ALA A O 1
ATOM 2612 N N . SER A 1 344 ? 8.57972 3.50161 36.02281 1.000 14.40258 344 SER A N 1
ATOM 2613 C CA . SER A 1 344 ? 9.52361 4.35389 35.29890 1.000 16.43198 344 SER A CA 1
ATOM 2614 C C . SER A 1 344 ? 10.89507 3.69451 35.33392 1.000 17.21407 344 SER A C 1
ATOM 2615 O O . SER A 1 344 ? 11.37743 3.30929 36.40512 1.000 17.91962 344 SER A O 1
ATOM 2618 N N . PHE A 1 345 ? 11.52656 3.55108 34.17013 1.000 14.81956 345 PHE A N 1
ATOM 2619 C CA . PHE A 1 345 ? 12.86599 2.97463 34.15586 1.000 13.79361 345 PHE A CA 1
ATOM 2620 C C . PHE A 1 345 ? 13.87607 3.94850 34.74046 1.000 18.13832 345 PHE A C 1
ATOM 2621 O O . PHE A 1 345 ? 14.05659 5.05722 34.22463 1.000 20.60375 345 PHE A O 1
ATOM 2629 N N . THR A 1 346 ? 14.54021 3.52979 35.81061 1.000 16.73048 346 THR A N 1
ATOM 2630 C CA . THR A 1 346 ? 15.68242 4.24055 36.33943 1.000 17.92490 346 THR A CA 1
ATOM 2631 C C . THR A 1 346 ? 16.86527 3.28914 36.28969 1.000 17.44251 346 THR A C 1
ATOM 2632 O O . THR A 1 346 ? 16.74688 2.14448 36.75083 1.000 19.31614 346 THR A O 1
ATOM 2636 N N . PRO A 1 347 ? 18.01821 3.71334 35.78760 1.000 15.24001 347 PRO A N 1
ATOM 2637 C CA . PRO A 1 347 ? 19.14424 2.78319 35.65347 1.000 15.12243 347 PRO A CA 1
ATOM 2638 C C . PRO A 1 347 ? 19.51424 2.17522 36.99377 1.000 14.44495 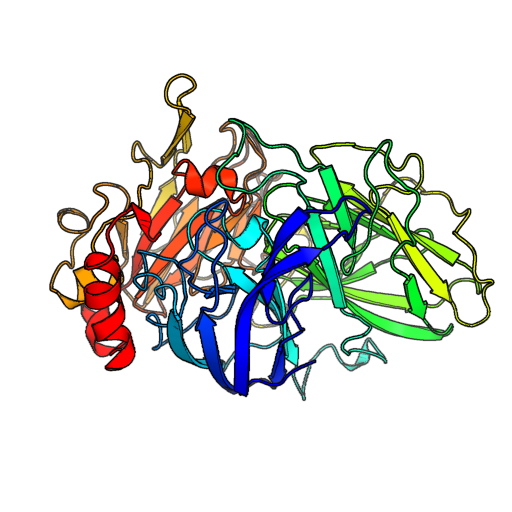347 PRO A C 1
ATOM 2639 O O . PRO A 1 347 ? 19.69989 2.89539 37.98211 1.000 17.67393 347 PRO A O 1
ATOM 2643 N N . PRO A 1 348 ? 19.63090 0.85626 37.07107 1.000 13.79196 348 PRO A N 1
ATOM 2644 C CA . PRO A 1 348 ? 20.05337 0.22315 38.32342 1.000 15.36978 348 PRO A CA 1
ATOM 2645 C C . PRO A 1 348 ? 21.55291 0.39017 38.53377 1.000 15.39372 348 PRO A C 1
ATOM 2646 O O . PRO A 1 348 ? 22.31792 0.54388 37.58674 1.000 14.89042 348 PRO A O 1
ATOM 2650 N N . THR A 1 349 ? 21.96805 0.36387 39.80494 1.000 14.29441 349 THR A N 1
ATOM 2651 C CA . THR A 1 349 ? 23.39375 0.50385 40.10487 1.000 13.10600 349 THR A CA 1
ATOM 2652 C C . THR A 1 349 ? 24.17748 -0.71290 39.63377 1.000 14.43335 349 THR A C 1
ATOM 2653 O O . THR A 1 349 ? 25.30304 -0.58731 39.13148 1.000 14.61459 349 THR A O 1
ATOM 2657 N N . VAL A 1 350 ? 23.61190 -1.90384 39.78659 1.000 13.99445 350 VAL A N 1
ATOM 2658 C CA . VAL A 1 350 ? 24.19736 -3.11991 39.23464 1.000 13.55159 350 VAL A CA 1
ATOM 2659 C C . VAL A 1 350 ? 23.55630 -3.36227 37.87185 1.000 13.36568 350 VAL A C 1
ATOM 2660 O O . VAL A 1 350 ? 22.32123 -3.46017 37.79356 1.000 14.10068 350 VAL A O 1
ATOM 2664 N N . PRO A 1 351 ? 24.32342 -3.42350 36.78924 1.000 13.34008 351 PRO A N 1
ATOM 2665 C CA . PRO A 1 351 ? 23.69475 -3.61385 35.47377 1.000 11.94816 351 PRO A CA 1
ATOM 2666 C C . PRO A 1 351 ? 22.86968 -4.89433 35.42696 1.000 13.72882 351 PRO A C 1
ATOM 2667 O O . PRO A 1 351 ? 23.19072 -5.88945 36.08119 1.000 13.90916 351 PRO A O 1
ATOM 2671 N N . VAL A 1 352 ? 21.77687 -4.85473 34.65474 1.000 14.48581 352 VAL A N 1
ATOM 2672 C CA . VAL A 1 352 ? 20.86266 -6.00092 34.61975 1.000 13.20198 352 VAL A CA 1
ATOM 2673 C C . VAL A 1 352 ? 21.61654 -7.28521 34.29948 1.000 14.44610 352 VAL A C 1
ATOM 2674 O O . VAL A 1 352 ? 21.40396 -8.32028 34.94122 1.000 14.11446 352 VAL A O 1
ATOM 2678 N N . LEU A 1 353 ? 22.52837 -7.24106 33.32411 1.000 12.09239 353 LEU A N 1
ATOM 2679 C CA . LEU A 1 353 ? 23.29027 -8.44199 33.00057 1.000 12.89179 353 LEU A CA 1
ATOM 2680 C C . LEU A 1 353 ? 24.07462 -8.95624 34.20712 1.000 18.55577 353 LEU A C 1
ATOM 2681 O O . LEU A 1 353 ? 24.11809 -10.16688 34.45174 1.000 16.90715 353 LEU A O 1
ATOM 2686 N N . LEU A 1 354 ? 24.70571 -8.05520 34.96925 1.000 14.69680 354 LEU A N 1
ATOM 2687 C CA . LEU A 1 354 ? 25.49200 -8.49019 36.12435 1.000 13.53814 354 LEU A CA 1
ATOM 2688 C C . LEU A 1 354 ? 24.59585 -9.05745 37.21297 1.000 16.84004 354 LEU A C 1
ATOM 2689 O O . LEU A 1 354 ? 24.97950 -10.01061 37.90920 1.000 18.06508 354 LEU A O 1
ATOM 2694 N N . GLN A 1 355 ? 23.41458 -8.45951 37.39785 1.000 12.72501 355 GLN A N 1
ATOM 2695 C CA . GLN A 1 355 ? 22.42979 -9.00809 38.32280 1.000 15.83275 355 GLN A CA 1
ATOM 2696 C C . GLN A 1 355 ? 22.12867 -10.45995 37.98758 1.000 16.44484 355 GLN A C 1
ATOM 2697 O O . GLN A 1 355 ? 22.09115 -11.32429 38.87248 1.000 17.90504 355 GLN A O 1
ATOM 2703 N N . ILE A 1 356 ? 21.91481 -10.74133 36.70087 1.000 14.91769 356 ILE A N 1
ATOM 2704 C CA . ILE A 1 356 ? 21.57755 -12.09504 36.27681 1.000 14.76417 356 ILE A CA 1
ATOM 2705 C C . ILE A 1 356 ? 22.75810 -13.02536 36.49600 1.000 18.65526 356 ILE A C 1
ATOM 2706 O O . ILE A 1 356 ? 22.59368 -14.14952 36.98441 1.000 21.18322 356 ILE A O 1
ATOM 2711 N N . LEU A 1 357 ? 23.96383 -12.57531 36.12219 1.000 17.75781 357 LEU A N 1
ATOM 2712 C CA . LEU A 1 357 ? 25.16576 -13.37833 36.34729 1.000 17.61957 357 LEU A CA 1
ATOM 2713 C C . LEU A 1 357 ? 25.36041 -13.65720 37.82888 1.000 22.62614 357 LEU A C 1
ATOM 2714 O O . LEU A 1 357 ? 25.99047 -14.65670 38.19578 1.000 25.39194 357 LEU A O 1
ATOM 2719 N N . SER A 1 358 ? 24.83386 -12.78439 38.68740 1.000 19.61804 358 SER A N 1
ATOM 2720 C CA . SER A 1 358 ? 24.93413 -12.91860 40.13270 1.000 19.32059 358 SER A CA 1
ATOM 2721 C C . SER A 1 358 ? 23.79792 -13.72444 40.73176 1.000 22.62634 358 SER A C 1
ATOM 2722 O O . SER A 1 358 ? 23.74125 -13.85730 41.96238 1.000 21.59279 358 SER A O 1
ATOM 2725 N N . GLY A 1 359 ? 22.88730 -14.24653 39.90767 1.000 23.16157 359 GLY A N 1
ATOM 2726 C CA . GLY A 1 359 ? 21.82599 -15.11132 40.38627 1.000 24.95808 359 GLY A CA 1
ATOM 2727 C C . GLY A 1 359 ? 20.42091 -14.53950 40.33723 1.000 27.51836 359 GLY A C 1
ATOM 2728 O O . GLY A 1 359 ? 19.47331 -15.26378 40.67084 1.000 28.27307 359 GLY A O 1
ATOM 2729 N N . ALA A 1 360 ? 20.23718 -13.27496 39.95274 1.000 22.88465 360 ALA A N 1
ATOM 2730 C CA . ALA A 1 360 ? 18.89842 -12.69819 39.86680 1.000 20.80106 360 ALA A CA 1
ATOM 2731 C C . ALA A 1 360 ? 18.24795 -13.17417 38.57511 1.000 22.46374 360 ALA A C 1
ATOM 2732 O O . ALA A 1 360 ? 18.60415 -12.71619 37.48430 1.000 21.59506 360 ALA A O 1
ATOM 2734 N N . GLN A 1 361 ? 17.28970 -14.09075 38.68478 1.000 20.71289 361 GLN A N 1
ATOM 2735 C CA . GLN A 1 361 ? 16.76030 -14.76393 37.50427 1.000 20.18465 361 GLN A CA 1
ATOM 2736 C C . GLN A 1 361 ? 15.24731 -14.63983 37.37743 1.000 21.62253 361 GLN A C 1
ATOM 2737 O O . GLN A 1 361 ? 14.64854 -15.29189 36.50695 1.000 21.26791 361 GLN A O 1
ATOM 2743 N N . THR A 1 362 ? 14.61672 -13.79874 38.19580 1.000 21.69656 362 THR A N 1
ATOM 2744 C CA . THR A 1 362 ? 13.17096 -13.63837 38.21409 1.000 23.80886 362 THR A CA 1
ATOM 2745 C C . THR A 1 362 ? 12.82206 -12.15750 38.13392 1.000 21.94868 362 THR A C 1
ATOM 2746 O O . THR A 1 362 ? 13.58436 -11.29560 38.58616 1.000 21.52405 362 THR A O 1
ATOM 2750 N N . ALA A 1 363 ? 11.67080 -11.86452 37.52049 1.000 19.80398 363 ALA A N 1
ATOM 2751 C CA . ALA A 1 363 ? 11.21932 -10.47864 37.42432 1.000 20.44112 363 ALA A CA 1
ATOM 2752 C C . ALA A 1 363 ? 11.12476 -9.83630 38.80501 1.000 23.71287 363 ALA A C 1
ATOM 2753 O O . ALA A 1 363 ? 11.42934 -8.64837 38.97010 1.000 23.71538 363 ALA A O 1
ATOM 2755 N N . GLN A 1 364 ? 10.73257 -10.62072 39.81352 1.000 22.60996 364 GLN A N 1
ATOM 2756 C CA . GLN A 1 364 ? 10.59506 -10.09465 41.16534 1.000 26.81196 364 GLN A CA 1
ATOM 2757 C C . GLN A 1 364 ? 11.93916 -9.65003 41.74031 1.000 23.22918 364 GLN A C 1
ATOM 2758 O O . GLN A 1 364 ? 11.98827 -8.72000 42.55904 1.000 27.04718 364 GLN A O 1
ATOM 2764 N N . ASP A 1 365 ? 13.02701 -10.30782 41.34318 1.000 20.43467 365 ASP A N 1
ATOM 2765 C CA . ASP A 1 365 ? 14.35242 -10.10450 41.90577 1.000 21.48957 365 ASP A CA 1
ATOM 2766 C C A ASP A 1 365 ? 15.23861 -9.19920 41.06039 0.584 23.58675 365 ASP A C 1
ATOM 2767 C C B ASP A 1 365 ? 15.22936 -9.18155 41.06979 0.416 23.57333 365 ASP A C 1
ATOM 2768 O O A ASP A 1 365 ? 16.35997 -8.89826 41.48106 0.584 24.57916 365 ASP A O 1
ATOM 2769 O O B ASP A 1 365 ? 16.32152 -8.82281 41.52088 0.416 24.58916 365 ASP A O 1
ATOM 2774 N N A LEU A 1 366 ? 14.78615 -8.78658 39.87853 0.489 19.72417 366 LEU A N 1
ATOM 2775 N N B LEU A 1 366 ? 14.79028 -8.79512 39.87473 0.511 19.71883 366 LEU A N 1
ATOM 2776 C CA . LEU A 1 366 ? 15.59187 -7.97625 38.97320 1.000 17.21098 366 LEU A CA 1
ATOM 2777 C C . LEU A 1 366 ? 15.20480 -6.50583 39.09411 1.000 17.29368 366 LEU A C 1
ATOM 2778 O O . LEU A 1 366 ? 14.01776 -6.16304 39.16060 1.000 18.13972 366 LEU A O 1
ATOM 2783 N N . LEU A 1 367 ? 16.22692 -5.63371 39.11636 1.000 16.23326 367 LEU A N 1
ATOM 2784 C CA . LEU A 1 367 ? 16.11518 -4.19467 39.27199 1.000 14.99186 367 LEU A CA 1
ATOM 2785 C C . LEU A 1 367 ? 16.35414 -3.49789 37.93452 1.000 14.60259 367 LEU A C 1
ATOM 2786 O O . LEU A 1 367 ? 17.18550 -3.95031 37.14116 1.000 14.75057 367 LEU A O 1
ATOM 2791 N N . PRO A 1 368 ? 15.65377 -2.38378 37.67699 1.000 14.04091 368 PRO A N 1
ATOM 2792 C CA . PRO A 1 368 ? 14.69551 -1.72312 38.58319 1.000 16.18442 368 PRO A CA 1
ATOM 2793 C C . PRO A 1 368 ? 13.35745 -2.45414 38.67336 1.000 17.22447 368 PRO A C 1
ATOM 2794 O O . PRO A 1 368 ? 12.82647 -2.99130 37.69938 1.000 16.82131 368 PRO A O 1
ATOM 2798 N N . SER A 1 369 ? 12.81421 -2.48443 39.88742 1.000 16.64224 369 SER A N 1
ATOM 2799 C CA . SER A 1 369 ? 11.59870 -3.23806 40.16297 1.000 18.33064 369 SER A CA 1
ATOM 2800 C C . SER A 1 369 ? 10.43880 -2.76177 39.30150 1.000 17.42999 369 SER A C 1
ATOM 2801 O O . SER A 1 369 ? 10.12028 -1.56753 39.26495 1.000 17.76633 369 SER A O 1
ATOM 2804 N N . GLY A 1 370 ? 9.81257 -3.70627 38.59966 1.000 16.63315 370 GLY A N 1
ATOM 2805 C CA . GLY A 1 370 ? 8.68450 -3.41031 37.74331 1.000 15.76631 370 GLY A CA 1
ATOM 2806 C C . GLY A 1 370 ? 9.04935 -3.13752 36.30569 1.000 15.92397 370 GLY A C 1
ATOM 2807 O O . GLY A 1 370 ? 8.15254 -3.07953 35.45130 1.000 17.29795 370 GLY A O 1
ATOM 2808 N N . SER A 1 371 ? 10.33603 -2.97334 36.01015 1.000 13.81672 371 SER A N 1
ATOM 2809 C CA . SER A 1 371 ? 10.78044 -2.66664 34.65380 1.000 15.87109 371 SER A CA 1
ATOM 2810 C C . SER A 1 371 ? 11.38787 -3.85069 33.91946 1.000 17.99986 371 SER A C 1
ATOM 2811 O O . SER A 1 371 ? 11.68299 -3.72260 32.71938 1.000 15.76148 371 SER A O 1
ATOM 2814 N N . VAL A 1 372 ? 11.59743 -4.98517 34.58801 1.000 14.18686 372 VAL A N 1
ATOM 2815 C CA . VAL A 1 372 ? 12.28297 -6.12142 33.98568 1.000 15.39136 372 VAL A CA 1
ATOM 2816 C C . VAL A 1 372 ? 11.29529 -7.27448 33.83828 1.000 19.77537 372 VAL A C 1
ATOM 2817 O O . VAL A 1 372 ? 10.70251 -7.73746 34.82262 1.000 19.09947 372 VAL A O 1
ATOM 2821 N N . TYR A 1 373 ? 11.13499 -7.73398 32.59840 1.000 16.49583 373 TYR A N 1
ATOM 2822 C CA . TYR A 1 373 ? 10.20975 -8.79352 32.20043 1.000 16.99042 373 TYR A CA 1
ATOM 2823 C C . TYR A 1 373 ? 11.01846 -10.00308 31.74785 1.000 18.30770 373 TYR A C 1
ATOM 2824 O O . TYR A 1 373 ? 11.81761 -9.88963 30.81241 1.000 19.22487 373 TYR A O 1
ATOM 2833 N N . THR A 1 374 ? 10.78310 -11.16685 32.35495 1.000 15.50458 374 THR A N 1
ATOM 2834 C CA . THR A 1 374 ? 11.46213 -12.37928 31.90271 1.000 13.48590 374 THR A CA 1
ATOM 2835 C C . THR A 1 374 ? 10.70381 -13.00709 30.73886 1.000 16.18218 374 THR A C 1
ATOM 2836 O O . THR A 1 374 ? 9.47014 -12.96156 30.68512 1.000 18.59921 374 THR A O 1
ATOM 2840 N N . LEU A 1 375 ? 11.44650 -13.56646 29.78912 1.000 14.97280 375 LEU A N 1
ATOM 2841 C CA . LEU A 1 375 ? 10.83747 -14.25476 28.66613 1.000 14.04323 375 LEU A CA 1
ATOM 2842 C C . LEU A 1 375 ? 11.39520 -15.66651 28.56359 1.000 16.87980 375 LEU A C 1
ATOM 2843 O O . LEU A 1 375 ? 12.59375 -15.88324 28.78159 1.000 16.89482 375 LEU A O 1
ATOM 2848 N N . PRO A 1 376 ? 10.56044 -16.63278 28.18649 1.000 16.74489 376 PRO A N 1
ATOM 2849 C CA . PRO A 1 376 ? 11.03909 -17.99440 27.96471 1.000 18.55655 376 PRO A CA 1
ATOM 2850 C C . PRO A 1 376 ? 11.69143 -18.12544 26.59987 1.000 17.71287 376 PRO A C 1
ATOM 2851 O O . PRO A 1 376 ? 11.37507 -17.36321 25.67112 1.000 19.93876 376 PRO A O 1
ATOM 2855 N N . PRO A 1 377 ? 12.61113 -19.07377 26.44193 1.000 17.11709 377 PRO A N 1
ATOM 2856 C CA . PRO A 1 377 ? 13.33747 -19.21981 25.17518 1.000 17.62304 377 PRO A CA 1
ATOM 2857 C C . PRO A 1 377 ? 12.54237 -19.97965 24.12740 1.000 19.87166 377 PRO A C 1
ATOM 2858 O O . PRO A 1 377 ? 11.67589 -20.80255 24.44003 1.000 20.59420 377 PRO A O 1
ATOM 2862 N N . ASN A 1 378 ? 12.87580 -19.69976 22.86371 1.000 17.05124 378 ASN A N 1
ATOM 2863 C CA . ASN A 1 378 ? 12.33849 -20.42011 21.70790 1.000 23.39431 378 ASN A CA 1
ATOM 2864 C C . ASN A 1 378 ? 10.81061 -20.36451 21.67334 1.000 22.74056 378 ASN A C 1
ATOM 2865 O O . ASN A 1 378 ? 10.12887 -21.36760 21.44600 1.000 25.56070 378 ASN A O 1
ATOM 2870 N N . LYS A 1 379 ? 10.27171 -19.16769 21.89851 1.000 18.01272 379 LYS A N 1
ATOM 2871 C CA . LYS A 1 379 ? 8.83767 -18.93167 21.89284 1.000 20.61740 379 LYS A CA 1
ATOM 2872 C C . LYS A 1 379 ? 8.56318 -17.67447 21.08658 1.000 20.80120 379 LYS A C 1
ATOM 2873 O O . LYS A 1 379 ? 9.46459 -16.86654 20.83517 1.000 21.53884 379 LYS A O 1
ATOM 2879 N N . VAL A 1 380 ? 7.30799 -17.52861 20.67198 1.000 18.58777 380 VAL A N 1
ATOM 2880 C CA . VAL A 1 380 ? 6.85377 -16.37247 19.90451 1.000 17.84178 380 VAL A CA 1
ATOM 2881 C C . VAL A 1 380 ? 6.25513 -15.35441 20.86461 1.000 20.04082 380 VAL A C 1
ATOM 2882 O O . VAL A 1 380 ? 5.32889 -15.67148 21.61998 1.000 19.09061 380 VAL A O 1
ATOM 2886 N N . ILE A 1 381 ? 6.77190 -14.12640 20.81796 1.000 15.93347 381 ILE A N 1
ATOM 2887 C CA . ILE A 1 381 ? 6.37129 -13.03219 21.69733 1.000 14.07302 381 ILE A CA 1
ATOM 2888 C C . ILE A 1 381 ? 5.61456 -12.00343 20.87921 1.000 16.05802 381 ILE A C 1
ATOM 2889 O O . ILE A 1 381 ? 6.05652 -11.61332 19.79092 1.000 16.71645 381 ILE A O 1
ATOM 2894 N N . GLU A 1 382 ? 4.46958 -11.56367 21.38892 1.000 15.60766 382 GLU A N 1
ATOM 2895 C CA . GLU A 1 382 ? 3.73476 -10.48273 20.75474 1.000 15.84600 382 GLU A CA 1
ATOM 2896 C C . GLU A 1 382 ? 3.64115 -9.33650 21.74862 1.000 16.58359 382 GLU A C 1
ATOM 2897 O O . GLU A 1 382 ? 3.23269 -9.54003 22.89808 1.000 18.10673 382 GLU A O 1
ATOM 2903 N N . ILE A 1 383 ? 4.04616 -8.14544 21.32007 1.000 16.50920 383 ILE A N 1
ATOM 2904 C CA . ILE A 1 383 ? 4.02694 -6.95659 22.16423 1.000 13.90628 383 ILE A CA 1
ATOM 2905 C C . ILE A 1 383 ? 3.17309 -5.90051 21.48998 1.000 17.13629 383 ILE A C 1
ATOM 2906 O O . ILE A 1 383 ? 3.36968 -5.60166 20.31166 1.000 14.74075 383 ILE A O 1
ATOM 2911 N N . SER A 1 384 ? 2.21924 -5.34770 22.23395 1.000 16.56554 384 SER A N 1
ATOM 2912 C CA . SER A 1 384 ? 1.40540 -4.23282 21.79397 1.000 14.32795 384 SER A CA 1
ATOM 2913 C C . SER A 1 384 ? 1.79405 -3.00347 22.59886 1.000 13.93546 384 SER A C 1
ATOM 2914 O O . SER A 1 384 ? 2.01833 -3.10048 23.80905 1.000 14.95851 384 SER A O 1
ATOM 2917 N N . ILE A 1 385 ? 1.88579 -1.85449 21.93475 1.000 12.93455 385 ILE A N 1
ATOM 2918 C CA . ILE A 1 385 ? 2.23681 -0.59682 22.59867 1.000 12.86556 385 ILE A CA 1
ATOM 2919 C C . ILE A 1 385 ? 1.30943 0.50015 22.10115 1.000 13.32160 385 ILE A C 1
ATOM 2920 O O . ILE A 1 385 ? 1.65172 1.22783 21.15513 1.000 14.80067 385 ILE A O 1
ATOM 2925 N N . PRO A 1 386 ? 0.11185 0.63816 22.67161 1.000 13.58850 386 PRO A N 1
ATOM 2926 C CA . PRO A 1 386 ? -0.82772 1.63789 22.14901 1.000 13.20863 386 PRO A CA 1
ATOM 2927 C C . PRO A 1 386 ? -0.29968 3.05121 22.34528 1.000 12.57911 386 PRO A C 1
ATOM 2928 O O . PRO A 1 386 ? 0.24216 3.39514 23.40090 1.000 16.04697 386 PRO A O 1
ATOM 2932 N N . GLY A 1 387 ? -0.45052 3.86641 21.29958 1.000 14.12844 387 GLY A N 1
ATOM 2933 C CA . GLY A 1 387 ? 0.04145 5.22508 21.33936 1.000 15.79772 387 GLY A CA 1
ATOM 2934 C C . GLY A 1 387 ? -0.87516 6.15604 22.09881 1.000 16.06050 387 GLY A C 1
ATOM 2935 O O . GLY A 1 387 ? -1.97627 5.78530 22.52929 1.000 14.38543 387 GLY A O 1
ATOM 2936 N N . GLY A 1 388 ? -0.40244 7.38831 22.26066 1.000 16.03555 388 GLY A N 1
ATOM 2937 C CA . GLY A 1 388 ? -1.19441 8.40385 22.92070 1.000 18.63679 388 GLY A CA 1
ATOM 2938 C C . GLY A 1 388 ? -0.47429 9.20586 23.98287 1.000 19.75654 388 GLY A C 1
ATOM 2939 O O . GLY A 1 388 ? -0.74966 10.39794 24.15265 1.000 19.56571 388 GLY A O 1
ATOM 2940 N N . ALA A 1 389 ? 0.45743 8.58607 24.70131 1.000 17.06100 389 ALA A N 1
ATOM 2941 C CA . ALA A 1 389 ? 1.18888 9.32806 25.72157 1.000 16.46570 389 ALA A CA 1
ATOM 2942 C C . ALA A 1 389 ? 1.90675 10.52700 25.10597 1.000 17.12759 389 ALA A C 1
ATOM 2943 O O . ALA A 1 389 ? 2.38472 10.47635 23.96581 1.000 17.68997 389 ALA A O 1
ATOM 2945 N N . VAL A 1 390 ? 1.97210 11.61849 25.87746 1.000 17.07491 390 VAL A N 1
ATOM 2946 C CA . VAL A 1 390 ? 2.54969 12.86583 25.37352 1.000 17.31183 390 VAL A CA 1
ATOM 2947 C C . VAL A 1 390 ? 3.98209 12.65742 24.86118 1.000 18.95580 390 VAL A C 1
ATOM 2948 O O . VAL A 1 390 ? 4.70402 11.73683 25.26852 1.000 17.90577 390 VAL A O 1
ATOM 2952 N N . GLY A 1 391 ? 4.38859 13.53909 23.95811 1.000 20.81291 391 GLY A N 1
ATOM 2953 C CA . GLY A 1 391 ? 5.70640 13.47076 23.36895 1.000 18.74206 391 GLY A CA 1
ATOM 2954 C C . GLY A 1 391 ? 5.80392 12.66801 22.08921 1.000 21.54505 391 GLY A C 1
ATOM 2955 O O . GLY A 1 391 ? 6.91432 12.53085 21.55138 1.000 22.53603 391 GLY A O 1
ATOM 2956 N N . GLY A 1 392 ? 4.68477 12.14247 21.57868 1.000 19.14706 392 GLY A N 1
ATOM 2957 C CA . GLY A 1 392 ? 4.70975 11.25685 20.43587 1.000 18.65735 392 GLY A CA 1
ATOM 2958 C C . GLY A 1 392 ? 4.91989 12.00539 19.14214 1.000 18.82513 392 GLY A C 1
ATOM 2959 O O . GLY A 1 392 ? 4.90575 13.24101 19.08001 1.000 20.72613 392 GLY A O 1
ATOM 2960 N N . PRO A 1 393 ? 5.10319 11.24204 18.05759 1.000 15.33326 393 PRO A N 1
ATOM 2961 C CA . PRO A 1 393 ? 5.05872 9.77111 17.99457 1.000 14.35537 393 PRO A CA 1
ATOM 2962 C C . PRO A 1 393 ? 6.35131 9.11123 18.49732 1.000 16.40736 393 PRO A C 1
ATOM 2963 O O . PRO A 1 393 ? 7.46147 9.47347 18.09261 1.000 16.42187 393 PRO A O 1
ATOM 2967 N N . HIS A 1 394 ? 6.21345 8.13861 19.40612 1.000 14.45030 394 HIS A N 1
ATOM 2968 C CA . HIS A 1 394 ? 7.36723 7.51030 20.04627 1.000 13.79809 394 HIS A CA 1
ATOM 2969 C C . HIS A 1 394 ? 7.89320 6.37393 19.18290 1.000 14.59651 394 HIS A C 1
ATOM 2970 O O . HIS A 1 394 ? 7.15183 5.41744 18.91620 1.000 14.82545 394 HIS A O 1
ATOM 2977 N N . PRO A 1 395 ? 9.14252 6.42754 18.73690 1.000 12.79179 395 PRO A N 1
ATOM 2978 C CA . PRO A 1 395 ? 9.71781 5.30137 17.99611 1.000 13.86442 395 PRO A CA 1
ATOM 2979 C C . PRO A 1 395 ? 10.34879 4.27712 18.93003 1.000 13.18215 395 PRO A C 1
ATOM 2980 O O . PRO A 1 395 ? 11.44892 4.50360 19.44823 1.000 14.19775 395 PRO A O 1
ATOM 2984 N N . PHE A 1 396 ? 9.69457 3.14276 19.15151 1.000 12.50940 396 PHE A N 1
ATOM 2985 C CA . PHE A 1 396 ? 10.21668 2.14384 20.07426 1.000 12.11891 396 PHE A CA 1
ATOM 2986 C C . PHE A 1 396 ? 11.22300 1.23079 19.38614 1.000 12.57339 396 PHE A C 1
ATOM 2987 O O . PHE A 1 396 ? 11.05544 0.83722 18.22479 1.000 13.32472 396 PHE A O 1
ATOM 2995 N N . HIS A 1 397 ? 12.26660 0.88266 20.13044 1.000 12.54454 397 HIS A N 1
ATOM 2996 C CA . HIS A 1 397 ? 13.40018 0.11788 19.63553 1.000 12.19376 397 HIS A CA 1
ATOM 2997 C C . HIS A 1 397 ? 13.61186 -1.08903 20.53347 1.000 12.91315 397 HIS A C 1
ATOM 2998 O O . HIS A 1 397 ? 13.61750 -0.94376 21.75999 1.000 13.67759 397 HIS A O 1
ATOM 3005 N N . LEU A 1 398 ? 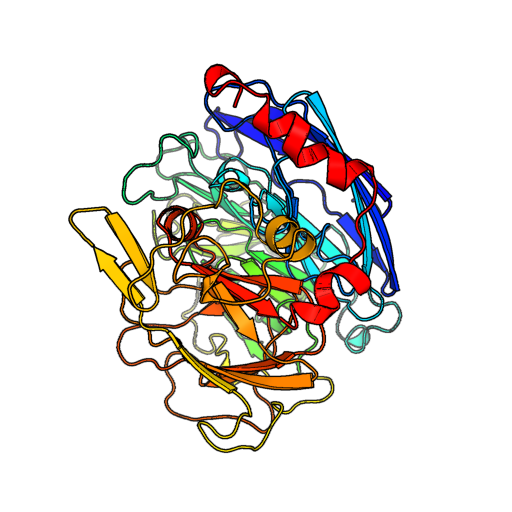13.78986 -2.26731 19.93355 1.000 12.32413 398 LEU A N 1
ATOM 3006 C CA . LEU A 1 398 ? 14.08026 -3.50272 20.65152 1.000 11.58146 398 LEU A CA 1
ATOM 3007 C C . LEU A 1 398 ? 15.51608 -3.91730 20.36173 1.000 13.62817 398 LEU A C 1
ATOM 3008 O O . LEU A 1 398 ? 15.89347 -4.05527 19.19550 1.000 14.00942 398 LEU A O 1
ATOM 3013 N N . HIS A 1 399 ? 16.30947 -4.11927 21.41389 1.000 13.37397 399 HIS A N 1
ATOM 3014 C CA . HIS A 1 399 ? 17.66058 -4.64336 21.22170 1.000 12.21346 399 HIS A CA 1
ATOM 3015 C C . HIS A 1 399 ? 17.61760 -6.15356 20.98493 1.000 12.22350 399 HIS A C 1
ATOM 3016 O O . HIS A 1 399 ? 16.66542 -6.84497 21.37491 1.000 14.81388 399 HIS A O 1
ATOM 3023 N N . GLY A 1 400 ? 18.68832 -6.67252 20.36742 1.000 12.30244 400 GLY A N 1
ATOM 3024 C CA . GLY A 1 400 ? 18.89290 -8.10621 20.26482 1.000 15.11874 400 GLY A CA 1
ATOM 3025 C C . GLY A 1 400 ? 18.06930 -8.83048 19.21442 1.000 15.46457 400 GLY A C 1
ATOM 3026 O O . GLY A 1 400 ? 18.24954 -10.04773 19.04808 1.000 15.30198 400 GLY A O 1
ATOM 3027 N N . HIS A 1 401 ? 17.17981 -8.13536 18.50378 1.000 14.53649 401 HIS A N 1
ATOM 3028 C CA . HIS A 1 401 ? 16.18998 -8.77629 17.64878 1.000 14.36045 401 HIS A CA 1
ATOM 3029 C C . HIS A 1 401 ? 15.73159 -7.79820 16.58402 1.000 15.47313 401 HIS A C 1
ATOM 3030 O O . HIS A 1 401 ? 15.68434 -6.58788 16.81406 1.000 18.30432 401 HIS A O 1
ATOM 3037 N N . ALA A 1 402 ? 15.35196 -8.33684 15.43065 1.000 14.79948 402 ALA A N 1
ATOM 3038 C CA . ALA A 1 402 ? 14.43628 -7.63581 14.55309 1.000 16.20010 402 ALA A CA 1
ATOM 3039 C C . ALA A 1 402 ? 13.04735 -8.20208 14.82420 1.000 16.93376 402 ALA A C 1
ATOM 3040 O O . ALA A 1 402 ? 12.90703 -9.35035 15.25359 1.000 22.31676 402 ALA A O 1
ATOM 3042 N N . PHE A 1 403 ? 12.02436 -7.38024 14.63597 1.000 14.54412 403 PHE A N 1
ATOM 3043 C CA . PHE A 1 403 ? 10.65661 -7.82492 14.87409 1.000 13.63952 403 PHE A CA 1
ATOM 3044 C C . PHE A 1 403 ? 9.80805 -7.59666 13.63218 1.000 16.67043 403 PHE A C 1
ATOM 3045 O O . PHE A 1 403 ? 10.14548 -6.79658 12.75972 1.000 15.38846 403 PHE A O 1
ATOM 3053 N N . ASP A 1 404 ? 8.69273 -8.32194 13.55537 1.000 15.16146 404 ASP A N 1
ATOM 3054 C CA . ASP A 1 404 ? 7.69628 -8.13197 12.51062 1.000 15.03269 404 ASP A CA 1
ATOM 3055 C C . ASP A 1 404 ? 6.56475 -7.26131 13.03255 1.000 15.70590 404 ASP A C 1
ATOM 3056 O O . ASP A 1 404 ? 5.99777 -7.54572 14.08925 1.000 16.20570 404 ASP A O 1
ATOM 3061 N N . VAL A 1 405 ? 6.24574 -6.20065 12.29722 1.000 13.67183 405 VAL A N 1
ATOM 3062 C CA . VAL A 1 405 ? 5.23191 -5.23450 12.72669 1.000 13.89092 405 VAL A CA 1
ATOM 3063 C C . VAL A 1 405 ? 3.91207 -5.71727 12.13249 1.000 15.94724 405 VAL A C 1
ATOM 3064 O O . VAL A 1 405 ? 3.53973 -5.35266 11.01582 1.000 16.70507 405 VAL A O 1
ATOM 3068 N N . VAL A 1 406 ? 3.20649 -6.56573 12.88174 1.000 14.94317 406 VAL A N 1
ATOM 3069 C CA . VAL A 1 406 ? 1.95111 -7.11424 12.36938 1.000 17.49501 406 VAL A CA 1
ATOM 3070 C C . VAL A 1 406 ? 0.84409 -6.06940 12.31381 1.000 19.89000 406 VAL A C 1
ATOM 3071 O O . VAL A 1 406 ? -0.11651 -6.23235 11.54816 1.000 20.39526 406 VAL A O 1
ATOM 3075 N N . ARG A 1 407 ? 0.94236 -4.99787 13.09667 1.000 15.70346 407 ARG A N 1
ATOM 3076 C CA . ARG A 1 407 ? 0.01306 -3.88011 12.99452 1.000 16.21715 407 ARG A CA 1
ATOM 3077 C C . ARG A 1 407 ? 0.79391 -2.58553 13.15982 1.000 19.33032 407 ARG A C 1
ATOM 3078 O O . ARG A 1 407 ? 1.41385 -2.36959 14.20685 1.000 16.88045 407 ARG A O 1
ATOM 3086 N N . SER A 1 408 ? 0.75938 -1.73184 12.13579 1.000 17.86213 408 SER A N 1
ATOM 3087 C CA . SER A 1 408 ? 1.48705 -0.46988 12.08695 1.000 17.27958 408 SER A CA 1
ATOM 3088 C C . SER A 1 408 ? 0.60237 0.69590 12.49903 1.000 18.93844 408 SER A C 1
ATOM 3089 O O . SER A 1 408 ? -0.62130 0.57047 12.60360 1.000 19.11764 408 SER A O 1
ATOM 3092 N N . ALA A 1 409 ? 1.23532 1.85240 12.69144 1.000 16.94823 409 ALA A N 1
ATOM 3093 C CA . ALA A 1 409 ? 0.50487 3.06041 13.05673 1.000 20.50976 409 ALA A CA 1
ATOM 3094 C C . ALA A 1 409 ? -0.39515 3.50749 11.91222 1.000 25.09821 409 ALA A C 1
ATOM 3095 O O . ALA A 1 409 ? -0.04038 3.38604 10.73654 1.000 24.08871 409 ALA A O 1
ATOM 3097 N N . GLY A 1 410 ? -1.56026 4.03782 12.26523 1.000 25.55371 410 GLY A N 1
ATOM 3098 C CA . GLY A 1 410 ? -2.49623 4.52776 11.28073 1.000 26.76971 410 GLY A CA 1
ATOM 3099 C C . GLY A 1 410 ? -3.29623 3.46756 10.56297 1.000 30.84023 410 GLY A C 1
ATOM 3100 O O . GLY A 1 410 ? -3.97078 3.79196 9.57892 1.000 34.70524 410 GLY A O 1
ATOM 3101 N N . SER A 1 411 ? -3.26099 2.21569 11.02431 1.000 24.97609 411 SER A N 1
ATOM 3102 C CA . SER A 1 411 ? -4.01179 1.13361 10.40071 1.000 28.85513 411 SER A CA 1
ATOM 3103 C C . SER A 1 411 ? -4.60714 0.22125 11.45997 1.000 30.43847 411 SER A C 1
ATOM 3104 O O . SER A 1 411 ? -3.97640 -0.04952 12.48385 1.000 30.55457 411 SER A O 1
ATOM 3107 N N . SER A 1 412 ? -5.81910 -0.26470 11.20830 1.000 28.36363 412 SER A N 1
ATOM 3108 C CA . SER A 1 412 ? -6.42699 -1.26159 12.07615 1.000 30.62369 412 SER A CA 1
ATOM 3109 C C . SER A 1 412 ? -6.30430 -2.66706 11.50976 1.000 32.68655 412 SER A C 1
ATOM 3110 O O . SER A 1 412 ? -6.83982 -3.61174 12.09846 1.000 39.01845 412 SER A O 1
ATOM 3113 N N . THR A 1 413 ? -5.60438 -2.82806 10.39219 1.000 31.48623 413 THR A N 1
ATOM 3114 C CA . THR A 1 413 ? -5.50467 -4.11343 9.71649 1.000 32.11819 413 THR A CA 1
ATOM 3115 C C . THR A 1 413 ? -4.24054 -4.84008 10.16668 1.000 29.94704 413 THR A C 1
ATOM 3116 O O . THR A 1 413 ? -3.17330 -4.22825 10.30154 1.000 29.59603 413 THR A O 1
ATOM 3120 N N . TYR A 1 414 ? -4.37063 -6.14538 10.41757 1.000 26.06030 414 TYR A N 1
ATOM 3121 C CA . TYR A 1 414 ? -3.22537 -6.97759 10.76590 1.000 25.83176 414 TYR A CA 1
ATOM 3122 C C . TYR A 1 414 ? -2.65546 -7.64600 9.52560 1.000 27.05015 414 TYR A C 1
ATOM 3123 O O . TYR A 1 414 ? -3.39602 -8.06511 8.63152 1.000 25.51941 414 TYR A O 1
ATOM 3132 N N . ASN A 1 415 ? -1.32818 -7.75867 9.48070 1.000 20.05519 415 ASN A N 1
ATOM 3133 C CA . ASN A 1 415 ? -0.64331 -8.47239 8.41052 1.000 21.99525 415 ASN A CA 1
ATOM 3134 C C . ASN A 1 415 ? 0.30438 -9.47457 9.05211 1.000 23.83200 415 ASN A C 1
ATOM 3135 O O . ASN A 1 415 ? 1.27902 -9.08335 9.70373 1.000 19.63297 415 ASN A O 1
ATOM 3140 N N . TYR A 1 416 ? -0.00583 -10.76488 8.89130 1.000 20.64736 416 TYR A N 1
ATOM 3141 C CA . TYR A 1 416 ? 0.86844 -11.85673 9.29556 1.000 21.13454 416 TYR A CA 1
ATOM 3142 C C . TYR A 1 416 ? 1.57855 -12.50749 8.11858 1.000 19.62321 416 TYR A C 1
ATOM 3143 O O . TYR A 1 416 ? 2.51175 -13.29153 8.33596 1.000 21.93304 416 TYR A O 1
ATOM 3152 N N . VAL A 1 417 ? 1.15644 -12.19865 6.88737 1.000 21.74782 417 VAL A N 1
ATOM 3153 C CA . VAL A 1 417 ? 1.69915 -12.84645 5.69674 1.000 24.38907 417 VAL A CA 1
ATOM 3154 C C . VAL A 1 417 ? 3.02471 -12.22080 5.28607 1.000 21.28180 417 VAL A C 1
ATOM 3155 O O . VAL A 1 417 ? 3.97620 -12.92607 4.93355 1.000 21.80837 417 VAL A O 1
ATOM 3159 N N . ASN A 1 418 ? 3.10420 -10.89952 5.28979 1.000 23.71492 418 ASN A N 1
ATOM 3160 C CA . ASN A 1 418 ? 4.38153 -10.30869 4.91221 1.000 20.13395 418 ASN A CA 1
ATOM 3161 C C . ASN A 1 418 ? 4.57904 -8.92948 5.53729 1.000 20.11975 418 ASN A C 1
ATOM 3162 O O . ASN A 1 418 ? 4.87662 -7.96263 4.82532 1.000 19.43996 418 ASN A O 1
ATOM 3167 N N . PRO A 1 419 ? 4.46272 -8.79986 6.85950 1.000 18.41244 419 PRO A N 1
ATOM 3168 C CA . PRO A 1 419 ? 4.64753 -7.48228 7.47899 1.000 17.58817 419 PRO A CA 1
ATOM 3169 C C . PRO A 1 419 ? 6.10756 -7.05358 7.45048 1.000 15.04347 419 PRO A C 1
ATOM 3170 O O . PRO A 1 419 ? 7.02917 -7.87366 7.43114 1.000 18.13810 419 PRO A O 1
ATOM 3174 N N . VAL A 1 420 ? 6.29322 -5.73270 7.50411 1.000 15.34273 420 VAL A N 1
ATOM 3175 C CA . VAL A 1 420 ? 7.63273 -5.16043 7.58627 1.000 14.80706 420 VAL A CA 1
ATOM 3176 C C . VAL A 1 420 ? 8.38573 -5.76811 8.76282 1.000 14.56759 420 VAL A C 1
ATOM 3177 O O . VAL A 1 420 ? 7.80547 -6.05838 9.81966 1.000 15.25590 420 VAL A O 1
ATOM 3181 N N . ARG A 1 421 ? 9.69505 -5.95928 8.58056 1.000 14.17019 421 ARG A N 1
ATOM 3182 C CA . ARG A 1 421 ? 10.57791 -6.52820 9.59198 1.000 13.05236 421 ARG A CA 1
ATOM 3183 C C . ARG A 1 421 ? 11.68346 -5.50909 9.84964 1.000 14.39264 421 ARG A C 1
ATOM 3184 O O . ARG A 1 421 ? 12.40001 -5.13110 8.91881 1.000 16.04345 421 ARG A O 1
ATOM 3192 N N . ARG A 1 422 ? 11.79731 -5.03212 11.08962 1.000 15.16960 422 ARG A N 1
ATOM 3193 C CA . ARG A 1 422 ? 12.69056 -3.90678 11.37072 1.000 13.22822 422 ARG A CA 1
ATOM 3194 C C . ARG A 1 422 ? 13.02492 -3.89908 12.86422 1.000 12.71595 422 ARG A C 1
ATOM 3195 O O . ARG A 1 422 ? 12.75275 -4.87066 13.57768 1.000 15.34388 422 ARG A O 1
ATOM 3203 N N . ASP A 1 423 ? 13.67455 -2.82178 13.34886 1.000 10.45462 423 ASP A N 1
ATOM 3204 C CA . ASP A 1 423 ? 14.03686 -2.80227 14.76455 1.000 12.33928 423 ASP A CA 1
ATOM 3205 C C . ASP A 1 423 ? 13.66887 -1.51526 15.49949 1.000 12.71513 423 ASP A C 1
ATOM 3206 O O . ASP A 1 423 ? 13.82737 -1.47279 16.72267 1.000 11.64535 423 ASP A O 1
ATOM 3211 N N . VAL A 1 424 ? 13.13313 -0.50600 14.81508 1.000 10.97951 424 VAL A N 1
ATOM 3212 C CA . VAL A 1 424 ? 12.56950 0.70052 15.42557 1.000 11.31378 424 VAL A CA 1
ATOM 3213 C C . VAL A 1 424 ? 11.22561 0.94513 14.75846 1.000 12.20536 424 VAL A C 1
ATOM 3214 O O . VAL A 1 424 ? 11.14662 0.96964 13.52935 1.000 13.16245 424 VAL A O 1
ATOM 3218 N N . VAL A 1 425 ? 10.16549 1.12072 15.54312 1.000 12.28366 425 VAL A N 1
ATOM 3219 C CA . VAL A 1 425 ? 8.84572 1.31225 14.94869 1.000 13.50352 425 VAL A CA 1
ATOM 3220 C C . VAL A 1 425 ? 8.14144 2.46762 15.64503 1.000 13.30260 425 VAL A C 1
ATOM 3221 O O . VAL A 1 425 ? 8.12453 2.53743 16.87894 1.000 13.29519 425 VAL A O 1
ATOM 3225 N N . SER A 1 426 ? 7.53444 3.36149 14.86502 1.000 12.81202 426 SER A N 1
ATOM 3226 C CA . SER A 1 426 ? 6.66596 4.36749 15.47123 1.000 13.06093 426 SER A CA 1
ATOM 3227 C C . SER A 1 426 ? 5.38314 3.73192 15.99301 1.000 15.39393 426 SER A C 1
ATOM 3228 O O . SER A 1 426 ? 4.70868 3.00067 15.26426 1.000 16.62153 426 SER A O 1
ATOM 3231 N N . ILE A 1 427 ? 5.02490 4.03364 17.24903 1.000 12.86806 427 ILE A N 1
ATOM 3232 C CA . ILE A 1 427 ? 3.74567 3.54863 17.79163 1.000 12.72910 427 ILE A CA 1
ATOM 3233 C C . ILE A 1 427 ? 2.59033 4.49340 17.49199 1.000 15.33423 427 ILE A C 1
ATOM 3234 O O . ILE A 1 427 ? 1.45746 4.23567 17.93100 1.000 14.66958 427 ILE A O 1
ATOM 3239 N N . GLY A 1 428 ? 2.83571 5.58750 16.78977 1.000 15.41804 428 GLY A N 1
ATOM 3240 C CA . GLY A 1 428 ? 1.73438 6.40090 16.28861 1.000 16.16787 428 GLY A CA 1
ATOM 3241 C C . GLY A 1 428 ? 1.15548 7.30872 17.34289 1.000 18.14708 428 GLY A C 1
ATOM 3242 O O . GLY A 1 428 ? 1.87512 7.99906 18.06505 1.000 19.17597 428 GLY A O 1
ATOM 3243 N N . ALA A 1 429 ? -0.17253 7.32845 17.42419 1.000 15.58826 429 ALA A N 1
ATOM 3244 C CA . ALA A 1 429 ? -0.87813 8.29772 18.24093 1.000 18.27407 429 ALA A CA 1
ATOM 3245 C C . ALA A 1 429 ? -1.99314 7.58674 18.99763 1.000 14.92483 429 ALA A C 1
ATOM 3246 O O . ALA A 1 429 ? -2.17663 6.37037 18.88307 1.000 16.10974 429 ALA A O 1
ATOM 3248 N N . ALA A 1 430 ? -2.74299 8.36195 19.78169 1.000 18.18486 430 ALA A N 1
ATOM 3249 C CA . ALA A 1 430 ? -3.93828 7.83347 20.43178 1.000 19.11788 430 ALA A CA 1
ATOM 3250 C C . ALA A 1 430 ? -4.86277 7.23088 19.38421 1.000 19.02275 430 ALA A C 1
ATOM 3251 O O . ALA A 1 430 ? -5.14399 7.85675 18.35631 1.000 18.19226 430 ALA A O 1
ATOM 3253 N N . GLY A 1 431 ? -5.29666 5.99258 19.63182 1.000 15.62096 431 GLY A N 1
ATOM 3254 C CA . GLY A 1 431 ? -6.06217 5.22496 18.67355 1.000 17.80757 431 GLY A CA 1
ATOM 3255 C C . GLY A 1 431 ? -5.26902 4.18775 17.90742 1.000 19.21154 431 GLY A C 1
ATOM 3256 O O . GLY A 1 431 ? -5.86840 3.33649 17.24094 1.000 16.87122 431 GLY A O 1
ATOM 3257 N N . ASP A 1 432 ? -3.93898 4.23989 17.96659 1.000 16.74068 432 ASP A N 1
ATOM 3258 C CA . ASP A 1 432 ? -3.12797 3.18781 17.38219 1.000 16.37363 432 ASP A CA 1
ATOM 3259 C C . ASP A 1 432 ? -2.91012 2.05625 18.38538 1.000 13.43630 432 ASP A C 1
ATOM 3260 O O . ASP A 1 432 ? -2.96994 2.24842 19.60361 1.000 14.47608 432 ASP A O 1
ATOM 3265 N N . ASN A 1 433 ? -2.64135 0.86713 17.84696 1.000 13.66491 433 ASN A N 1
ATOM 3266 C CA . ASN A 1 433 ? -2.40485 -0.34383 18.62896 1.000 16.03343 433 ASN A CA 1
ATOM 3267 C C . ASN A 1 433 ? -1.26662 -1.10615 17.95082 1.000 14.54085 433 ASN A C 1
ATOM 3268 O O . ASN A 1 433 ? -1.38610 -2.26613 17.55523 1.000 16.10132 433 ASN A O 1
ATOM 3273 N N . VAL A 1 434 ? -0.12610 -0.42645 17.81256 1.000 14.17163 434 VAL A N 1
ATOM 3274 C CA . VAL A 1 434 ? 1.00542 -1.01019 17.10461 1.000 15.66217 434 VAL A CA 1
ATOM 3275 C C . VAL A 1 434 ? 1.45445 -2.26696 17.82341 1.000 14.89328 434 VAL A C 1
ATOM 3276 O O . VAL A 1 434 ? 1.60791 -2.28895 19.05401 1.000 14.77595 434 VAL A O 1
ATOM 3280 N N . THR A 1 435 ? 1.62595 -3.33700 17.05727 1.000 16.35972 435 THR A N 1
ATOM 3281 C CA . THR A 1 435 ? 1.86505 -4.66151 17.59585 1.000 15.19314 435 THR A CA 1
ATOM 3282 C C . THR A 1 435 ? 3.01955 -5.29976 16.83602 1.000 14.99317 435 THR A C 1
ATOM 3283 O O . THR A 1 435 ? 3.07788 -5.21798 15.60339 1.000 15.89909 435 THR A O 1
ATOM 3287 N N . ILE A 1 436 ? 3.94545 -5.90986 17.56745 1.000 13.63429 436 ILE A N 1
ATOM 3288 C CA . ILE A 1 436 ? 5.13498 -6.50943 16.97151 1.000 15.64528 436 ILE A CA 1
ATOM 3289 C C . ILE A 1 436 ? 5.26366 -7.94238 17.45638 1.000 15.49832 436 ILE A C 1
ATOM 3290 O O . ILE A 1 436 ? 4.78386 -8.29598 18.53864 1.000 17.34811 436 ILE A O 1
ATOM 3295 N N . ARG A 1 437 ? 5.90963 -8.77629 16.64414 1.000 15.39788 437 ARG A N 1
ATOM 3296 C CA . ARG A 1 437 ? 6.21300 -10.15075 17.01917 1.000 14.77973 437 ARG A CA 1
ATOM 3297 C C . ARG A 1 437 ? 7.68812 -10.45320 16.82031 1.000 16.08951 437 ARG A C 1
ATOM 3298 O O . ARG A 1 437 ? 8.29810 -10.00763 15.84836 1.000 17.55863 437 ARG A O 1
ATOM 3306 N N . PHE A 1 438 ? 8.24479 -11.24907 17.72758 1.000 15.29594 438 PHE A N 1
ATOM 3307 C CA . PHE A 1 438 ? 9.59675 -11.76212 17.53477 1.000 16.33665 438 PHE A CA 1
ATOM 3308 C C . PHE A 1 438 ? 9.70421 -13.10823 18.23586 1.000 18.15196 438 PHE A C 1
ATOM 3309 O O . PHE A 1 438 ? 8.84810 -13.47397 19.04460 1.000 17.62952 438 PHE A O 1
ATOM 3317 N N . THR A 1 439 ? 10.74682 -13.85883 17.88815 1.000 18.68580 439 THR A N 1
ATOM 3318 C CA . THR A 1 439 ? 11.03937 -15.14236 18.51047 1.000 17.90011 439 THR A CA 1
ATOM 3319 C C . THR A 1 439 ? 12.18590 -14.98328 19.49582 1.000 17.09721 439 THR A C 1
ATOM 3320 O O . THR A 1 439 ? 13.15857 -14.28819 19.20867 1.000 17.24874 439 THR A O 1
ATOM 3324 N N . THR A 1 440 ? 12.07624 -15.63081 20.65841 1.000 17.87807 440 THR A N 1
ATOM 3325 C CA . THR A 1 440 ? 13.14449 -15.55214 21.65656 1.000 17.65344 440 THR A CA 1
ATOM 3326 C C . THR A 1 440 ? 14.26660 -16.54127 21.32139 1.000 18.27117 440 THR A C 1
ATOM 3327 O O . THR A 1 440 ? 14.45853 -17.57782 21.96457 1.000 19.37596 440 THR A O 1
ATOM 3331 N N . ASP A 1 441 ? 15.07144 -16.16514 20.32660 1.000 18.94675 441 ASP A N 1
ATOM 3332 C CA . ASP A 1 441 ? 16.19780 -16.95979 19.85955 1.000 18.46472 441 ASP A CA 1
ATOM 3333 C C . ASP A 1 441 ? 17.54535 -16.41395 20.32481 1.000 18.06760 441 ASP A C 1
ATOM 3334 O O . ASP A 1 441 ? 18.58289 -16.76195 19.74566 1.000 19.31463 441 ASP A O 1
ATOM 3339 N N . ASN A 1 442 ? 17.56207 -15.60310 21.38307 1.000 17.54463 442 ASN A N 1
ATOM 3340 C CA . ASN A 1 442 ? 18.76847 -14.85338 21.71519 1.000 15.51769 442 ASN A CA 1
ATOM 3341 C C . ASN A 1 442 ? 18.79726 -14.50952 23.19628 1.000 16.61429 442 ASN A C 1
ATOM 3342 O O . ASN A 1 442 ? 18.29479 -13.44856 23.59503 1.000 20.28479 442 ASN A O 1
ATOM 3347 N N . PRO A 1 443 ? 19.35355 -15.37284 24.04222 1.000 15.57537 443 PRO A N 1
ATOM 3348 C CA . PRO A 1 443 ? 19.29944 -15.11717 25.48989 1.000 17.01261 443 PRO A CA 1
ATOM 3349 C C . PRO A 1 443 ? 20.07482 -13.86405 25.87839 1.000 19.01969 443 PRO A C 1
ATOM 3350 O O . PRO A 1 443 ? 21.17248 -13.60494 25.37312 1.000 18.98420 443 PRO A O 1
ATOM 3354 N N . GLY A 1 444 ? 19.52103 -13.11154 26.82619 1.000 17.00488 444 GLY A N 1
ATOM 3355 C CA . GLY A 1 444 ? 20.20171 -11.95072 27.36074 1.000 14.34111 444 GLY A CA 1
ATOM 3356 C C . GLY A 1 444 ? 19.20972 -10.87282 27.74061 1.000 13.49027 444 GLY A C 1
ATOM 3357 O O . GLY A 1 444 ? 18.03141 -10.95870 27.40468 1.000 13.63313 444 GLY A O 1
ATOM 3358 N N . PRO A 1 445 ? 19.66024 -9.86313 28.50416 1.000 14.40296 445 PRO A N 1
ATOM 3359 C CA . PRO A 1 445 ? 18.80428 -8.71691 28.83858 1.000 14.59841 445 PRO A CA 1
ATOM 3360 C C . PRO A 1 445 ? 18.80821 -7.69540 27.70915 1.000 13.07550 445 PRO A C 1
ATOM 3361 O O . PRO A 1 445 ? 19.84260 -7.10284 27.38942 1.000 14.98714 445 PRO A O 1
ATOM 3365 N N . TRP A 1 446 ? 17.65031 -7.51892 27.07588 1.000 13.18921 446 TRP A N 1
ATOM 3366 C CA . TRP A 1 446 ? 17.49617 -6.66360 25.90310 1.000 11.27202 446 TRP A CA 1
ATOM 3367 C C . TRP A 1 446 ? 16.58373 -5.47628 26.21553 1.000 13.97343 446 TRP A C 1
ATOM 3368 O O . TRP A 1 446 ? 15.44175 -5.65042 26.64431 1.000 13.12673 446 TRP A O 1
ATOM 3379 N N . PHE A 1 447 ? 17.09578 -4.28093 25.97885 1.000 11.51970 447 PHE A N 1
ATOM 3380 C CA . PHE A 1 447 ? 16.35418 -3.04811 26.19321 1.000 14.07960 447 PHE A CA 1
ATOM 3381 C C . PHE A 1 447 ? 15.22317 -2.94254 25.18123 1.000 13.06984 447 PHE A C 1
ATOM 3382 O O . PHE A 1 447 ? 15.37747 -3.32186 24.01264 1.000 13.27598 447 PHE A O 1
ATOM 3390 N N . LEU A 1 448 ? 14.07489 -2.43148 25.63067 1.000 12.44347 448 LEU A N 1
ATOM 3391 C CA . LEU A 1 448 ? 13.00098 -1.99727 24.74609 1.000 12.65393 448 LEU A CA 1
ATOM 3392 C C . LEU A 1 448 ? 12.58777 -0.60471 25.19906 1.000 13.67143 448 LEU A C 1
ATOM 3393 O O . LEU A 1 448 ? 12.15992 -0.43185 26.34341 1.000 13.74984 448 LEU A O 1
ATOM 3398 N N . HIS A 1 449 ? 12.72199 0.38834 24.32299 1.000 13.07733 449 HIS A N 1
ATOM 3399 C CA . HIS A 1 449 ? 12.54375 1.75462 24.79301 1.000 13.29029 449 HIS A CA 1
ATOM 3400 C C . HIS A 1 449 ? 12.24617 2.68238 23.63272 1.000 14.73703 449 HIS A C 1
ATOM 3401 O O . HIS A 1 449 ? 12.52720 2.37807 22.46928 1.000 13.29543 449 HIS A O 1
ATOM 3408 N N . CYS A 1 450 ? 11.66532 3.82331 23.97953 1.000 11.88774 450 CYS A N 1
ATOM 3409 C CA . CYS A 1 450 ? 11.53315 4.89616 23.01281 1.000 12.10874 450 CYS A CA 1
ATOM 3410 C C . CYS A 1 450 ? 12.91699 5.42574 22.66635 1.000 12.46981 450 CYS A C 1
ATOM 3411 O O . CYS A 1 450 ? 13.73276 5.67220 23.56120 1.000 13.64378 450 CYS A O 1
ATOM 3414 N N . HIS A 1 451 ? 13.19360 5.58082 21.36924 1.000 10.84936 451 HIS A N 1
ATOM 3415 C CA . HIS A 1 451 ? 14.52082 6.04140 20.96492 1.000 11.05906 451 HIS A CA 1
ATOM 3416 C C . HIS A 1 451 ? 14.63596 7.56095 20.93715 1.000 14.09128 451 HIS A C 1
ATOM 3417 O O . HIS A 1 451 ? 15.67289 8.09240 20.52343 1.000 14.90941 451 HIS A O 1
ATOM 3424 N N . ILE A 1 452 ? 13.60656 8.29010 21.35032 1.000 12.61572 452 ILE A N 1
ATOM 3425 C CA . ILE A 1 452 ? 13.80438 9.70607 21.64162 1.000 12.86984 452 ILE A CA 1
ATOM 3426 C C . ILE A 1 452 ? 14.57807 9.75316 22.95178 1.000 14.43018 452 ILE A C 1
ATOM 3427 O O . ILE A 1 452 ? 14.07765 9.28827 23.97926 1.000 13.83227 452 ILE A O 1
ATOM 3432 N N . ASP A 1 453 ? 15.82937 10.23384 22.90797 1.000 13.20005 453 ASP A N 1
ATOM 3433 C CA . ASP A 1 453 ? 16.72232 9.97768 24.02947 1.000 14.07067 453 ASP A CA 1
ATOM 3434 C C . ASP A 1 453 ? 16.25462 10.69492 25.28496 1.000 14.13115 453 ASP A C 1
ATOM 3435 O O . ASP A 1 453 ? 16.50636 10.22285 26.40074 1.000 14.54181 453 ASP A O 1
ATOM 3440 N N . TRP A 1 454 ? 15.59331 11.84615 25.11828 1.000 14.60714 454 TRP A N 1
ATOM 3441 C CA . TRP A 1 454 ? 15.06292 12.58828 26.25621 1.000 14.61072 454 TRP A CA 1
ATOM 3442 C C . TRP A 1 454 ? 13.97691 11.80317 26.97419 1.000 15.72204 454 TRP A C 1
ATOM 3443 O O . TRP A 1 454 ? 13.81846 11.94941 28.19088 1.000 15.90333 454 TRP A O 1
ATOM 3454 N N . HIS A 1 455 ? 13.23153 10.96934 26.24833 1.000 13.50142 455 HIS A N 1
ATOM 3455 C CA . HIS A 1 455 ? 12.16343 10.18041 26.86585 1.000 15.05474 455 HIS A CA 1
ATOM 3456 C C . HIS A 1 455 ? 12.72193 8.94653 27.55450 1.000 14.09904 455 HIS A C 1
ATOM 3457 O O . HIS A 1 455 ? 12.24826 8.56356 28.63115 1.000 14.23144 455 HIS A O 1
ATOM 3464 N N . LEU A 1 456 ? 13.71832 8.30588 26.93009 1.000 15.18694 456 LEU A N 1
ATOM 3465 C CA . LEU A 1 456 ? 14.44276 7.22891 27.59239 1.000 14.33208 456 LEU A CA 1
ATOM 3466 C C . LEU A 1 456 ? 15.01232 7.70203 28.92036 1.000 13.68886 456 LEU A C 1
ATOM 3467 O O . LEU A 1 456 ? 14.86697 7.02773 29.94350 1.000 12.48978 456 LEU A O 1
ATOM 3472 N N . GLU A 1 457 ? 15.62168 8.88943 28.92424 1.000 15.18057 457 GLU A N 1
ATOM 3473 C CA . GLU A 1 457 ? 16.18759 9.44811 30.14789 1.000 16.10973 457 GLU A CA 1
ATOM 3474 C C . GLU A 1 457 ? 15.11348 9.66450 31.20477 1.000 17.44508 457 GLU A C 1
ATOM 3475 O O . GLU A 1 457 ? 15.37413 9.49957 32.40092 1.000 18.64487 457 GLU A O 1
ATOM 3481 N N . ALA A 1 458 ? 13.89464 9.98349 30.77968 1.000 13.66014 458 ALA A N 1
ATOM 3482 C CA . ALA A 1 458 ? 12.77352 10.21330 31.67347 1.000 11.95151 458 ALA A CA 1
ATOM 3483 C C . ALA A 1 458 ? 12.00978 8.93556 31.98704 1.000 15.52986 458 ALA A C 1
ATOM 3484 O O . ALA A 1 458 ? 10.91526 9.01139 32.55470 1.000 15.16895 458 ALA A O 1
ATOM 3486 N N . GLY A 1 459 ? 12.55700 7.77180 31.63955 1.000 13.59917 459 GLY A N 1
ATOM 3487 C CA . GLY A 1 459 ? 12.04322 6.50420 32.11682 1.000 16.18296 459 GLY A CA 1
ATOM 3488 C C . GLY A 1 459 ? 11.24164 5.65406 31.13710 1.000 14.26037 459 GLY A C 1
ATOM 3489 O O . GLY A 1 459 ? 10.71067 4.61660 31.54753 1.000 14.42413 459 GLY A O 1
ATOM 3490 N N . LEU A 1 460 ? 11.16117 6.02419 29.85772 1.000 12.42538 460 LEU A N 1
ATOM 3491 C CA . LEU A 1 460 ? 10.27488 5.33000 28.91743 1.000 13.91271 460 LEU A CA 1
ATOM 3492 C C . LEU A 1 460 ? 10.98037 4.09279 28.35678 1.000 12.77274 460 LEU A C 1
ATOM 3493 O O . LEU A 1 460 ? 11.40030 4.04573 27.19139 1.000 12.51181 460 LEU A O 1
ATOM 3498 N N . ALA A 1 461 ? 11.06001 3.05056 29.19298 1.000 13.15649 461 ALA A N 1
ATOM 3499 C CA . ALA A 1 461 ? 11.80212 1.84695 28.83415 1.000 14.40330 461 ALA A CA 1
ATOM 3500 C C . ALA A 1 461 ? 11.44380 0.67740 29.74605 1.000 13.25435 461 ALA A C 1
ATOM 3501 O O . ALA A 1 461 ? 11.04443 0.86150 30.90003 1.000 13.21780 461 ALA A O 1
ATOM 3503 N N . ILE A 1 462 ? 11.60886 -0.52991 29.20485 1.000 12.39670 462 ILE A N 1
ATOM 3504 C CA . ILE A 1 462 ? 11.62244 -1.77882 29.96327 1.000 13.59408 462 ILE A CA 1
ATOM 3505 C C . ILE A 1 462 ? 12.79835 -2.61887 29.47730 1.000 13.53747 462 ILE A C 1
ATOM 3506 O O . ILE A 1 462 ? 13.43557 -2.31728 28.46279 1.000 13.29613 462 ILE A O 1
ATOM 3511 N N . VAL A 1 463 ? 13.09504 -3.68194 30.22521 1.000 12.95665 463 VAL A N 1
ATOM 3512 C CA . VAL A 1 463 ? 14.11089 -4.65411 29.82989 1.000 13.15945 463 VAL A CA 1
ATOM 3513 C C . VAL A 1 463 ? 13.46803 -6.03341 29.77594 1.000 15.85659 463 VAL A C 1
ATOM 3514 O O . VAL A 1 463 ? 12.80210 -6.45111 30.73262 1.000 16.07644 463 VAL A O 1
ATOM 3518 N N . PHE A 1 464 ? 13.67351 -6.73881 28.66741 1.000 15.03461 464 PHE A N 1
ATOM 3519 C CA . PHE A 1 464 ? 13.34882 -8.15970 28.58727 1.000 15.60775 464 PHE A CA 1
ATOM 3520 C C . PHE A 1 464 ? 14.54961 -8.97811 29.02235 1.000 15.55209 464 PHE A C 1
ATOM 3521 O O . PHE A 1 464 ? 15.58548 -8.97287 28.34432 1.000 17.39179 464 PHE A O 1
ATOM 3529 N N . ALA A 1 465 ? 14.40412 -9.70887 30.12446 1.000 15.13269 465 ALA A N 1
ATOM 3530 C CA . ALA A 1 465 ? 15.42591 -10.66607 30.53732 1.000 14.85729 465 ALA A CA 1
ATOM 3531 C C . ALA A 1 465 ? 15.06135 -11.96693 29.84165 1.000 16.37355 465 ALA A C 1
ATOM 3532 O O . ALA A 1 465 ? 14.26702 -12.76633 30.34020 1.000 16.04719 465 ALA A O 1
ATOM 3534 N N . GLU A 1 466 ? 15.60701 -12.15972 28.64771 1.000 13.94737 466 GLU A N 1
ATOM 3535 C CA . GLU A 1 466 ? 15.23417 -13.28678 27.80710 1.000 15.29242 466 GLU A CA 1
ATOM 3536 C C . GLU A 1 466 ? 16.05916 -14.50837 28.20461 1.000 17.99313 466 GLU A C 1
ATOM 3537 O O . GLU A 1 466 ? 17.29566 -14.48898 28.12952 1.000 17.12034 466 GLU A O 1
ATOM 3543 N N . ASP A 1 467 ? 15.37150 -15.56259 28.63327 1.000 16.48867 467 ASP A N 1
ATOM 3544 C CA . ASP A 1 467 ? 16.00140 -16.79952 29.07693 1.000 17.07313 467 ASP A CA 1
ATOM 3545 C C . ASP A 1 467 ? 17.06205 -16.55779 30.15867 1.000 17.92390 467 ASP A C 1
ATOM 3546 O O . ASP A 1 467 ? 18.23318 -16.89263 29.97437 1.000 17.50585 467 ASP A O 1
ATOM 3551 N N . PRO A 1 468 ? 16.67849 -16.00103 31.31219 1.000 17.99796 468 PRO A N 1
ATOM 3552 C CA . PRO A 1 468 ? 17.69880 -15.64310 32.30764 1.000 18.61413 468 PRO A CA 1
ATOM 3553 C C . PRO A 1 468 ? 18.49512 -16.83304 32.81252 1.000 18.20239 468 PRO A C 1
ATOM 3554 O O . PRO A 1 468 ? 19.66811 -16.66981 33.16614 1.000 18.34961 468 PRO A O 1
ATOM 3558 N N . ALA A 1 469 ? 17.90109 -18.02940 32.83777 1.000 19.83227 469 ALA A N 1
ATOM 3559 C CA . ALA A 1 469 ? 18.63941 -19.20268 33.30032 1.000 19.38974 469 ALA A CA 1
ATOM 3560 C C . ALA A 1 469 ? 19.82459 -19.52434 32.39638 1.000 19.16505 469 ALA A C 1
ATOM 3561 O O . ALA A 1 469 ? 20.83799 -20.05349 32.86781 1.000 21.49978 469 ALA A O 1
ATOM 3563 N N . ASP A 1 470 ? 19.72479 -19.21982 31.10272 1.000 17.83933 470 ASP A N 1
ATOM 3564 C CA . ASP A 1 470 ? 20.81162 -19.53276 30.18558 1.000 20.36719 470 ASP A CA 1
ATOM 3565 C C . ASP A 1 470 ? 21.82873 -18.39751 30.06744 1.000 23.93609 470 ASP A C 1
ATOM 3566 O O . ASP A 1 470 ? 22.95617 -18.64119 29.62384 1.000 33.39423 470 ASP A O 1
ATOM 3571 N N . VAL A 1 471 ? 21.48252 -17.19498 30.54033 1.000 20.93410 471 VAL A N 1
ATOM 3572 C CA . VAL A 1 471 ? 22.20998 -15.97464 30.17827 1.000 22.92133 471 VAL A CA 1
ATOM 3573 C C . VAL A 1 471 ? 23.69364 -16.05754 30.52702 1.000 33.12822 471 VAL A C 1
ATOM 3574 O O . VAL A 1 471 ? 24.55496 -15.70981 29.70558 1.000 32.97369 471 VAL A O 1
ATOM 3578 N N . ALA A 1 472 ? 24.02303 -16.49689 31.73995 1.000 27.77529 472 ALA A N 1
ATOM 3579 C CA . ALA A 1 472 ? 25.43220 -16.61415 32.10918 1.000 34.19627 472 ALA A CA 1
ATOM 3580 C C . ALA A 1 472 ? 26.18929 -17.53131 31.14667 1.000 39.75932 472 ALA A C 1
ATOM 3581 O O . ALA A 1 472 ? 27.28371 -17.19341 30.67514 1.000 39.81820 472 ALA A O 1
ATOM 3583 N N . SER A 1 473 ? 25.60856 -18.68854 30.82088 1.000 37.94505 473 SER A N 1
ATOM 3584 C CA . SER A 1 473 ? 26.30886 -19.64663 29.97398 1.000 37.32522 473 SER A CA 1
ATOM 3585 C C . SER A 1 473 ? 26.48071 -19.12481 28.55285 1.000 37.12995 473 SER A C 1
ATOM 3586 O O . SER A 1 473 ? 27.58085 -19.19306 27.98912 1.000 44.43340 473 SER A O 1
ATOM 3589 N N . ALA A 1 474 ? 25.40740 -18.60079 27.95073 1.000 32.54430 474 ALA A N 1
ATOM 3590 C CA . ALA A 1 474 ? 25.48026 -18.17976 26.55147 1.000 37.99815 474 ALA A CA 1
ATOM 3591 C C . ALA A 1 474 ? 26.24821 -16.88420 26.36247 1.000 36.11366 474 ALA A C 1
ATOM 3592 O O . ALA A 1 474 ? 26.64972 -16.57818 25.23251 1.000 36.22518 474 ALA A O 1
ATOM 3594 N N . ASN A 1 475 ? 26.46073 -16.10843 27.42940 1.000 37.96711 475 ASN A N 1
ATOM 3595 C CA . ASN A 1 475 ? 27.05697 -14.77548 27.30374 1.000 36.49823 475 ASN A CA 1
ATOM 3596 C C . ASN A 1 475 ? 28.22459 -14.58925 28.27335 1.000 37.57911 475 ASN A C 1
ATOM 3597 O O . ASN A 1 475 ? 28.31455 -13.56044 28.94114 1.000 31.53436 475 ASN A O 1
ATOM 3602 N N . PRO A 1 476 ? 29.14924 -15.55379 28.36516 1.000 36.40600 476 PRO A N 1
ATOM 3603 C CA . PRO A 1 476 ? 30.18933 -15.48514 29.41438 1.000 38.86488 476 PRO A CA 1
ATOM 3604 C C . PRO A 1 476 ? 31.17464 -14.36134 29.13645 1.000 30.88936 476 PRO A C 1
ATOM 3605 O O . PRO A 1 476 ? 31.93878 -14.41023 28.16317 1.000 36.50220 476 PRO A O 1
ATOM 3609 N N . PRO A 1 477 ? 31.16463 -13.30438 29.94584 1.000 25.75005 477 PRO A N 1
ATOM 3610 C CA . PRO A 1 477 ? 31.86697 -12.08640 29.56226 1.000 20.18202 477 PRO A CA 1
ATOM 3611 C C . PRO A 1 477 ? 33.35777 -12.18888 29.82101 1.000 21.81376 477 PRO A C 1
ATOM 3612 O O . PRO A 1 477 ? 33.80145 -12.94993 30.69675 1.000 25.44651 477 PRO A O 1
ATOM 3616 N N . PRO A 1 478 ? 34.15332 -11.40391 29.10323 1.000 21.27489 478 PRO A N 1
ATOM 3617 C CA . PRO A 1 478 ? 35.60716 -11.39644 29.32633 1.000 23.66229 478 PRO A CA 1
ATOM 3618 C C . PRO A 1 478 ? 35.97220 -10.70991 30.63390 1.000 21.86602 478 PRO A C 1
ATOM 3619 O O . PRO A 1 478 ? 35.19144 -9.94546 31.20898 1.000 19.25313 478 PRO A O 1
ATOM 3623 N N . GLU A 1 479 ? 37.19482 -10.99220 31.10337 1.000 20.77389 479 GLU A N 1
ATOM 3624 C CA . GLU A 1 479 ? 37.66739 -10.38003 32.34311 1.000 21.13707 479 GLU A CA 1
ATOM 3625 C C . GLU A 1 479 ? 37.58709 -8.85711 32.30329 1.000 19.87447 479 GLU A C 1
ATOM 3626 O O . GLU A 1 479 ? 37.27863 -8.23370 33.32592 1.000 20.49485 479 GLU A O 1
ATOM 3632 N N . ALA A 1 480 ? 37.82172 -8.24320 31.14018 1.000 18.71233 480 ALA A N 1
ATOM 3633 C CA . ALA A 1 480 ? 37.74251 -6.78679 31.05520 1.000 18.72405 480 ALA A CA 1
ATOM 3634 C C . ALA A 1 480 ? 36.34414 -6.29578 31.41495 1.000 15.09171 480 ALA A C 1
ATOM 3635 O O . ALA A 1 480 ? 36.19196 -5.24887 32.05453 1.000 17.98422 480 ALA A O 1
ATOM 3637 N N . TRP A 1 481 ? 35.31843 -7.05799 31.04170 1.000 16.24107 481 TRP A N 1
ATOM 3638 C CA . TRP A 1 481 ? 33.95115 -6.67233 31.38067 1.000 12.88412 481 TRP A CA 1
ATOM 3639 C C . TRP A 1 481 ? 33.70030 -6.78971 32.87752 1.000 14.54578 481 TRP A C 1
ATOM 3640 O O . TRP A 1 481 ? 33.03147 -5.92687 33.45939 1.000 15.30657 481 TRP A O 1
ATOM 3651 N N . ASP A 1 482 ? 34.24888 -7.83706 33.52301 1.000 14.59115 482 ASP A N 1
ATOM 3652 C CA . ASP A 1 482 ? 34.10740 -7.98852 34.97324 1.000 16.27084 482 ASP A CA 1
ATOM 3653 C C . ASP A 1 482 ? 34.65983 -6.79239 35.73136 1.000 15.80409 482 ASP A C 1
ATOM 3654 O O . ASP A 1 482 ? 34.21488 -6.50568 36.85098 1.000 18.92863 482 ASP A O 1
ATOM 3659 N N . GLN A 1 483 ? 35.65161 -6.10489 35.16675 1.000 16.23475 483 GLN A N 1
ATOM 3660 C CA . GLN A 1 483 ? 36.26857 -5.00489 35.88862 1.000 17.95900 483 GLN A CA 1
ATOM 3661 C C . GLN A 1 483 ? 35.51733 -3.69040 35.74352 1.000 15.57982 483 GLN A C 1
ATOM 3662 O O . GLN A 1 483 ? 35.79304 -2.75825 36.50577 1.000 17.49348 483 GLN A O 1
ATOM 3668 N N . LEU A 1 484 ? 34.57176 -3.59392 34.80531 1.000 15.13520 484 LEU A N 1
ATOM 3669 C CA . LEU A 1 484 ? 33.94760 -2.30313 34.53254 1.000 15.34096 484 LEU A CA 1
ATOM 3670 C C . LEU A 1 484 ? 33.17637 -1.79358 35.74223 1.000 14.88863 484 LEU A C 1
ATOM 3671 O O . LEU A 1 484 ? 33.25876 -0.61092 36.08591 1.000 16.11500 484 LEU A O 1
ATOM 3676 N N . CYS A 1 485 ? 32.42558 -2.65791 36.40634 1.000 16.45521 485 CYS A N 1
ATOM 3677 C CA . CYS A 1 485 ? 31.65847 -2.08399 37.50216 1.000 17.99820 485 CYS A CA 1
ATOM 3678 C C . CYS A 1 485 ? 32.53847 -1.74324 38.70181 1.000 17.82919 485 CYS A C 1
ATOM 3679 O O . CYS A 1 485 ? 32.35467 -0.66687 39.27273 1.000 16.88292 485 CYS A O 1
ATOM 3682 N N . PRO A 1 486 ? 33.51048 -2.57799 39.11168 1.000 19.11810 486 PRO A N 1
ATOM 3683 C CA . PRO A 1 486 ? 34.40938 -2.13162 40.19172 1.000 20.06872 486 PRO A CA 1
ATOM 3684 C C . PRO A 1 486 ? 35.07090 -0.78861 39.91241 1.000 16.59217 486 PRO A C 1
ATOM 3685 O O . PRO A 1 486 ? 35.16088 0.04079 40.82999 1.000 17.09225 486 PRO A O 1
ATOM 3689 N N . ILE A 1 487 ? 35.52263 -0.54538 38.67298 1.000 15.59519 487 ILE A N 1
ATOM 3690 C CA . ILE A 1 487 ? 36.16314 0.72949 38.35668 1.000 15.17643 487 ILE A CA 1
ATOM 3691 C C . ILE A 1 487 ? 35.15222 1.85512 38.44820 1.000 16.18376 487 ILE A C 1
ATOM 3692 O O . ILE A 1 487 ? 35.42538 2.91717 39.02217 1.000 15.98270 487 ILE A O 1
ATOM 3697 N N . TYR A 1 488 ? 33.96111 1.62808 37.89046 1.000 14.41104 488 TYR A N 1
ATOM 3698 C CA . TYR A 1 488 ? 32.97332 2.69215 37.80686 1.000 14.30488 488 TYR A CA 1
ATOM 3699 C C . TYR A 1 488 ? 32.44635 3.05136 39.18458 1.000 16.94429 488 TYR A C 1
ATOM 3700 O O . TYR A 1 488 ? 32.27349 4.23312 39.50434 1.000 16.67024 488 TYR A O 1
ATOM 3709 N N . ASP A 1 489 ? 32.18724 2.04631 40.01274 1.000 16.29291 489 ASP A N 1
ATOM 3710 C CA . ASP A 1 489 ? 31.58764 2.33666 41.30281 1.000 18.23602 489 ASP A CA 1
ATOM 3711 C C . ASP A 1 489 ? 32.57544 2.98505 42.25383 1.000 17.79988 489 ASP A C 1
ATOM 3712 O O . ASP A 1 489 ? 32.15156 3.61662 43.22706 1.000 19.95492 489 ASP A O 1
ATOM 3717 N N . ALA A 1 490 ? 33.87774 2.87065 41.97603 1.000 18.19882 490 ALA A N 1
ATOM 3718 C CA . ALA A 1 490 ? 34.88527 3.55470 42.77078 1.000 17.41824 490 ALA A CA 1
ATOM 3719 C C . ALA A 1 490 ? 34.97045 5.03916 42.45183 1.000 20.26150 490 ALA A C 1
ATOM 3720 O O . ALA A 1 490 ? 35.61399 5.78411 43.20376 1.000 23.87041 490 ALA A O 1
ATOM 3722 N N . LEU A 1 491 ? 34.33056 5.49079 41.38431 1.000 19.72738 491 LEU A N 1
ATOM 3723 C CA . LEU A 1 491 ? 34.37653 6.90547 41.03424 1.000 19.31710 491 LEU A CA 1
ATOM 3724 C C . LEU A 1 491 ? 33.52734 7.72298 42.00148 1.000 21.93235 491 LEU A C 1
ATOM 3725 O O . LEU A 1 491 ? 32.36634 7.37284 42.24985 1.000 21.60765 491 LEU A O 1
ATOM 3730 N N . PRO A 1 492 ? 34.04254 8.82540 42.53932 1.000 21.46736 492 PRO A N 1
ATOM 3731 C CA . PRO A 1 492 ? 33.15692 9.78603 43.19822 1.000 26.02366 492 PRO A CA 1
ATOM 3732 C C . PRO A 1 492 ? 32.32182 10.51759 42.16462 1.000 25.94378 492 PRO A C 1
ATOM 3733 O O . PRO A 1 492 ? 32.75647 10.69754 41.01331 1.000 23.43191 492 PRO A O 1
ATOM 3737 N N . PRO A 1 493 ? 31.10608 10.94607 42.51820 1.000 25.78861 493 PRO A N 1
ATOM 3738 C CA . PRO A 1 493 ? 30.24822 11.60669 41.51987 1.000 24.92108 493 PRO A CA 1
ATOM 3739 C C . PRO A 1 493 ? 30.89440 12.82176 40.88298 1.000 25.91815 493 PRO A C 1
ATOM 3740 O O . PRO A 1 493 ? 30.52007 13.18034 39.75833 1.000 28.64484 493 PRO A O 1
ATOM 3744 N N . GLU A 1 494 ? 31.85891 13.45708 41.56168 1.000 27.19953 494 GLU A N 1
ATOM 3745 C CA . GLU A 1 494 ? 32.53766 14.63082 41.01790 1.000 25.73121 494 GLU A CA 1
ATOM 3746 C C . GLU A 1 494 ? 33.22569 14.31259 39.70327 1.000 25.39648 494 GLU A C 1
ATOM 3747 O O . GLU A 1 494 ? 33.44474 15.20674 38.87742 1.000 24.14681 494 GLU A O 1
ATOM 3753 N N . GLN A 1 495 ? 33.66368 13.06776 39.54008 1.000 22.92399 495 GLN A N 1
ATOM 3754 C CA . GLN A 1 495 ? 34.50507 12.67162 38.41882 1.000 20.85711 495 GLN A CA 1
ATOM 3755 C C . GLN A 1 495 ? 33.70524 12.11039 37.25108 1.000 20.70362 495 GLN A C 1
ATOM 3756 O O . GLN A 1 495 ? 34.29220 11.82380 36.19938 1.000 20.37627 495 GLN A O 1
ATOM 3762 N N . LEU A 1 496 ? 32.38599 11.96879 37.39485 1.000 21.59410 496 LEU A N 1
ATOM 3763 C CA . LEU A 1 496 ? 31.52797 11.49825 36.30791 1.000 22.60694 496 LEU A CA 1
ATOM 3764 C C . LEU A 1 496 ? 31.36411 12.55203 35.20457 1.000 25.23644 496 LEU A C 1
ATOM 3765 O O . LEU A 1 496 ? 30.73320 12.31638 34.16326 1.000 19.30306 496 LEU A O 1
#

Foldseek 3Di:
DEEQEDEWEWEWDFDQQAHATDIFTATPHDFQHDEYEAAAWDKHKYKYFQQYDDVQADRWWWKAWALQQCFLALLLRTADLANFPTHAHGGMDIRIGTRNDFFAKTKMATNYFLRRQRHGIGIYGHHYPVPVCVVQFDDEDPLQEWEWEFHDNGYPVVADLDHFGQAIAIVSHFHGVVGDLDAFAEREDAAQGKYFHKYFYQYLAWWWWKAKFPWWWWWQAKARFGWDTDIFGIETGGHRIITTTMTHNHDPQEKIKIATATPGHDRDQPSNTRIHIYGYPPYDPDHHPGDDDDTPGYDDQQPIFTPPPFFAPADQDPVRWPAEEEWEWEADPVLSAIDTVRHFDDRDLNRQLNQLLVPQQDQCRTPPRPQEAEAEAFTKYKYKYAAAYPSDQFWKFKHSWWKFWQFAEPDPHGDRGTGDTHGIGGNYHHVGTTMIMDHRHGAGWMKIAGSSSSNVSRGGIGIYRYNSVCSCVSHVDDPSRVCRSVVVVPDDPSSD

B-factor: mean 21.3, std 8.37, range [9.11, 57.93]

Sequence (496 aa):
AIGPTSDLHIANKNISPDGFNRSAVLVNGTFPGPLITANKGDNFQINVINQLTDPTMLRSTSIHWHGLFQKGTNWADGPAFVTQCPIAPGHSFLYDFSVPDQAGTFWYHSHLSTQYCDGLRGPLVIYDPNDPHKSLYDVDDESTIITLADWYHTPAPSAQAVPTPDSTLINGKGRYSGGPTVPLAVINVEQGKRYRFRLVSISCDPNFTFSIDGHNLTVIEVDGVNHEPLTVDSIQIFAGQRYSFVLNANQPVDNYWIRALPNVGSTNFDGGINSAILRYKGAPNAEPTTTQSTSSNPLNEANLHPLENPGAPGAPTAGGADVNINLALAFSGTSGKFTINGASFTPPTVPVLLQILSGAQTAQDLLPSGSVYTLPPNKVIEISIPGGAVGGPHPFHLHGHAFDVVRSAGSSTYNYVNPVRRDVVSIGAAGDNVTIRFTTDNPGPWFLHCHIDWHLEAGLAIVFAEDPADVASANPPPEAWDQLCPIYDALPPEQL

Radius of gyration: 21.5 Å; Cα contacts (8 Å, |Δi|>4): 1415; chains: 1; bounding box: 47×54×59 Å

Solvent-accessible surface area: 17670 Å² total; per-residue (Å²): 80,53,28,34,97,14,83,1,62,0,32,34,99,103,25,62,22,0,30,79,102,15,29,0,0,0,0,82,24,70,23,21,5,30,5,0,27,7,74,97,42,43,68,0,66,0,55,0,30,1,89,6,101,28,99,75,4,47,40,2,0,0,0,2,0,0,10,2,53,4,136,27,24,0,14,0,0,0,0,9,24,0,0,1,0,0,0,3,36,66,79,59,4,66,0,50,5,54,3,92,89,17,19,4,0,2,0,0,2,1,11,11,45,8,2,3,2,1,0,0,0,0,7,0,0,1,45,27,84,130,16,70,8,113,92,62,21,70,38,35,64,89,76,1,12,0,4,0,0,1,0,11,31,82,36,6,77,68,44,139,108,125,17,76,14,58,8,4,0,0,47,9,97,0,18,48,76,88,20,64,107,31,104,9,4,57,7,105,4,94,88,63,83,81,14,2,1,2,0,0,0,0,0,0,20,1,6,0,51,0,8,6,7,54,12,96,0,29,0,0,0,0,3,10,26,19,0,81,69,39,62,2,31,5,0,80,0,23,1,0,2,0,5,0,0,8,0,72,1,104,51,92,65,61,4,16,36,0,20,0,54,8,62,52,33,45,76,60,49,106,61,9,8,6,3,0,6,0,34,0,156,65,16,87,137,47,81,7,128,34,115,92,94,125,43,102,72,76,25,76,31,54,76,1,43,1,62,78,129,70,22,16,36,39,50,94,77,71,42,26,14,88,36,76,29,90,0,58,27,51,78,43,69,140,58,31,111,5,34,0,75,66,15,30,10,76,86,11,101,64,0,0,0,48,14,6,50,86,45,19,77,62,34,154,92,0,93,14,82,49,1,7,42,52,3,51,52,115,90,21,0,14,0,18,2,46,14,41,20,89,41,39,40,1,2,2,0,2,2,6,11,25,0,6,4,1,34,10,37,72,36,88,98,73,39,31,119,42,3,3,42,1,4,0,1,10,0,12,59,84,75,21,45,1,2,3,1,5,48,2,70,2,22,0,0,1,6,1,2,0,2,6,5,25,26,19,98,27,0,0,0,0,0,2,0,1,18,19,80,51,0,47,90,35,0,89,29,49,127,55,8,67,84,8,10,74,48,34,84,82,36,54,104,135,94,60